Protein AF-A0A7S2UFH7-F1 (afdb_monomer_lite)

Structure (mmCIF, N/CA/C/O backbone):
data_AF-A0A7S2UFH7-F1
#
_entry.id   AF-A0A7S2UFH7-F1
#
loop_
_atom_site.group_PDB
_atom_site.id
_atom_site.type_symbol
_atom_site.label_atom_id
_atom_site.label_alt_id
_atom_site.label_comp_id
_atom_site.label_asym_id
_atom_site.label_entity_id
_atom_site.label_seq_id
_atom_site.pdbx_PDB_ins_code
_atom_site.Cartn_x
_atom_site.Cartn_y
_atom_site.Cartn_z
_atom_site.occupancy
_atom_site.B_iso_or_equiv
_atom_site.auth_seq_id
_atom_site.auth_comp_id
_atom_site.auth_asym_id
_atom_site.auth_atom_id
_atom_site.pdbx_PDB_model_num
ATOM 1 N N . MET A 1 1 ? -22.894 24.933 41.481 1.00 33.75 1 MET A N 1
ATOM 2 C CA . MET A 1 1 ? -23.029 23.708 40.658 1.00 33.75 1 MET A CA 1
ATOM 3 C C . MET A 1 1 ? -23.692 24.071 39.333 1.00 33.75 1 MET A C 1
ATOM 5 O O . MET A 1 1 ? -24.910 24.055 39.245 1.00 33.75 1 MET A O 1
ATOM 9 N N . MET A 1 2 ? -22.915 24.459 38.319 1.00 27.06 2 MET A N 1
ATOM 10 C CA . MET A 1 2 ? -23.438 24.650 36.960 1.00 27.06 2 MET A CA 1
ATOM 11 C C . MET A 1 2 ? -23.307 23.325 36.205 1.00 27.06 2 MET A C 1
ATOM 13 O O . MET A 1 2 ? -22.197 22.845 35.983 1.00 27.06 2 MET A O 1
ATOM 17 N N . LYS A 1 3 ? -24.443 22.711 35.858 1.00 33.06 3 LYS A N 1
ATOM 18 C CA . LYS A 1 3 ? -24.501 21.543 34.972 1.00 33.06 3 LYS A CA 1
ATOM 19 C C . LYS A 1 3 ? -24.040 21.987 33.579 1.00 33.06 3 LYS A C 1
ATOM 21 O O . LYS A 1 3 ? -24.732 22.772 32.938 1.00 33.06 3 LYS A O 1
ATOM 26 N N . ARG A 1 4 ? -22.875 21.517 33.124 1.00 30.03 4 ARG A N 1
ATOM 27 C CA . ARG A 1 4 ? -22.482 21.634 31.712 1.00 30.03 4 ARG A CA 1
ATOM 28 C C . ARG A 1 4 ? -23.393 20.720 30.876 1.00 30.03 4 ARG A C 1
ATOM 30 O O . ARG A 1 4 ? -23.647 19.597 31.318 1.00 30.03 4 ARG A O 1
ATOM 37 N N . PRO A 1 5 ? -23.893 21.162 29.712 1.00 31.98 5 PRO A N 1
ATOM 38 C CA . PRO A 1 5 ? -24.671 20.301 28.831 1.00 31.98 5 PRO A CA 1
ATOM 39 C C . PRO A 1 5 ? -23.762 19.195 28.278 1.00 31.98 5 PRO A C 1
ATOM 41 O O . PRO A 1 5 ? -22.759 19.469 27.623 1.00 31.98 5 PRO A O 1
ATOM 44 N N . MET A 1 6 ? -24.090 17.936 28.582 1.00 37.22 6 MET A N 1
ATOM 45 C CA . MET A 1 6 ? -23.481 16.778 27.930 1.00 37.22 6 MET A CA 1
ATOM 46 C C . MET A 1 6 ? -24.094 16.641 26.538 1.00 37.22 6 MET A C 1
ATOM 48 O O . MET A 1 6 ? -25.225 16.180 26.401 1.00 37.22 6 MET A O 1
ATOM 52 N N . HIS A 1 7 ? -23.357 17.046 25.507 1.00 39.94 7 HIS A N 1
ATOM 53 C CA . HIS A 1 7 ? -23.676 16.657 24.139 1.00 39.94 7 HIS A CA 1
ATOM 54 C C . HIS A 1 7 ? -23.193 15.221 23.925 1.00 39.94 7 HIS A C 1
ATOM 56 O O . HIS A 1 7 ? -21.996 14.973 23.803 1.00 39.94 7 HIS A O 1
ATOM 62 N N . LEU A 1 8 ? -24.135 14.275 23.940 1.00 34.69 8 LEU A N 1
ATOM 63 C CA . LEU A 1 8 ? -23.898 12.893 23.539 1.00 34.69 8 LEU A CA 1
ATOM 64 C C . LEU A 1 8 ? -24.017 12.822 22.016 1.00 34.69 8 LEU A C 1
ATOM 66 O O . LEU A 1 8 ? -25.119 12.910 21.475 1.00 34.69 8 LEU A O 1
ATOM 70 N N . LEU A 1 9 ? -22.884 12.684 21.334 1.00 41.81 9 LEU A N 1
ATOM 71 C CA . LEU A 1 9 ? -22.863 12.436 19.898 1.00 41.81 9 LEU A CA 1
ATOM 72 C C . LEU A 1 9 ? -22.933 10.918 19.675 1.00 41.81 9 LEU A C 1
ATOM 74 O O . LEU A 1 9 ? -21.993 10.192 20.004 1.00 41.81 9 LEU A O 1
ATOM 78 N N . LEU A 1 10 ? -24.072 10.435 19.172 1.00 31.56 10 LEU A N 1
ATOM 79 C CA . LEU A 1 10 ? -24.268 9.037 18.791 1.00 31.56 10 LEU A CA 1
ATOM 80 C C . LEU A 1 10 ? -23.934 8.891 17.306 1.00 31.56 10 LEU A C 1
ATOM 82 O O . LEU A 1 10 ? -24.671 9.387 16.455 1.00 31.56 10 LEU A O 1
ATOM 86 N N . LEU A 1 11 ? -22.834 8.212 16.989 1.00 40.34 11 LEU A N 1
ATOM 87 C CA . LEU A 1 11 ? -22.461 7.953 15.603 1.00 40.34 11 LEU A CA 1
ATOM 88 C C . LEU A 1 11 ? -22.996 6.599 15.139 1.00 40.34 11 LEU A C 1
ATOM 90 O O . LEU A 1 11 ? -22.493 5.540 15.510 1.00 40.34 11 LEU A O 1
ATOM 94 N N . ALA A 1 12 ? -23.995 6.657 14.261 1.00 31.66 12 ALA A N 1
ATOM 95 C CA . ALA A 1 12 ? -24.256 5.611 13.288 1.00 31.66 12 ALA A CA 1
ATOM 96 C C . ALA A 1 12 ? -23.583 6.037 11.980 1.00 31.66 12 ALA A C 1
ATOM 98 O O . ALA A 1 12 ? -24.038 6.971 11.319 1.00 31.66 12 ALA A O 1
ATOM 99 N N . ALA A 1 13 ? -22.497 5.368 11.592 1.00 30.50 13 ALA A N 1
ATOM 100 C CA . ALA A 1 13 ? -22.027 5.463 10.219 1.00 30.50 13 ALA A CA 1
ATOM 101 C C . ALA A 1 13 ? -23.145 4.909 9.318 1.00 30.50 13 ALA A C 1
ATOM 103 O O . ALA A 1 13 ? -23.380 3.701 9.283 1.00 30.50 13 ALA A O 1
ATOM 104 N N . CYS A 1 14 ? -23.888 5.792 8.645 1.00 24.84 14 CYS A N 1
ATOM 105 C CA . CYS A 1 14 ? -24.888 5.407 7.657 1.00 24.84 14 CYS A CA 1
ATOM 106 C C . CYS A 1 14 ? -24.180 4.718 6.488 1.00 24.84 14 CYS A C 1
ATOM 108 O O . CYS A 1 14 ? -23.664 5.365 5.583 1.00 24.84 14 CYS A O 1
ATOM 110 N N . ILE A 1 15 ? -24.141 3.389 6.518 1.00 34.75 15 ILE A N 1
ATOM 111 C CA . ILE A 1 15 ? -23.720 2.566 5.388 1.00 34.75 15 ILE A CA 1
ATOM 112 C C . ILE A 1 15 ? -24.986 2.237 4.592 1.00 34.75 15 ILE A C 1
ATOM 114 O O . ILE A 1 15 ? -25.586 1.180 4.778 1.00 34.75 15 ILE A O 1
ATOM 118 N N . SER A 1 16 ? -25.427 3.152 3.726 1.00 24.81 16 SER A N 1
ATOM 119 C CA . SER A 1 16 ? -26.416 2.830 2.695 1.00 24.81 16 SER A CA 1
ATOM 120 C C . SER A 1 16 ? -25.693 2.260 1.470 1.00 24.81 16 SER A C 1
ATOM 122 O O . SER A 1 16 ? -24.946 2.948 0.781 1.00 24.81 16 SER A O 1
ATOM 124 N N . ALA A 1 17 ? -25.901 0.972 1.200 1.00 27.34 17 ALA A N 1
ATOM 125 C CA . ALA A 1 17 ? -25.751 0.419 -0.140 1.00 27.34 17 ALA A CA 1
ATOM 126 C C . ALA A 1 17 ? -27.168 0.335 -0.719 1.00 27.34 17 ALA A C 1
ATOM 128 O O . ALA A 1 17 ? -27.996 -0.434 -0.235 1.00 27.34 17 ALA A O 1
ATOM 129 N N . SER A 1 18 ? -27.466 1.209 -1.674 1.00 28.12 18 SER A N 1
ATOM 130 C CA . SER A 1 18 ? -28.754 1.325 -2.349 1.00 28.12 18 SER A CA 1
ATOM 131 C C . SER A 1 18 ? -29.044 0.100 -3.223 1.00 28.12 18 SER A C 1
ATOM 133 O O . SER A 1 18 ? -28.233 -0.286 -4.063 1.00 28.12 18 SER A O 1
ATOM 135 N N . SER A 1 19 ? -30.234 -0.474 -3.046 1.00 25.45 19 SER A N 1
ATOM 136 C CA . SER A 1 19 ? -30.934 -1.299 -4.032 1.00 25.45 19 SER A CA 1
ATOM 137 C C . SER A 1 19 ? -31.927 -0.431 -4.830 1.00 25.45 19 SER A C 1
ATOM 139 O O . SER A 1 19 ? -32.371 0.622 -4.382 1.00 25.45 19 SER A O 1
ATOM 141 N N . SER A 1 20 ? -32.183 -0.848 -6.066 1.00 29.91 20 SER A N 1
ATOM 142 C CA . SER A 1 20 ? -32.614 -0.072 -7.236 1.00 29.91 20 SER A CA 1
ATOM 143 C C . SER A 1 20 ? -34.042 0.510 -7.251 1.00 29.91 20 SER A C 1
ATOM 145 O O . SER A 1 20 ? -34.982 -0.137 -6.801 1.00 29.91 20 SER A O 1
ATOM 147 N N . SER A 1 21 ? -34.212 1.643 -7.956 1.00 24.48 21 SER A N 1
ATOM 148 C CA . SER A 1 21 ? -35.186 1.923 -9.049 1.00 24.48 21 SER A CA 1
ATOM 149 C C . SER A 1 21 ? -35.788 3.346 -9.023 1.00 24.48 21 SER A C 1
ATOM 151 O O . SER A 1 21 ? -35.679 4.076 -8.047 1.00 24.48 21 SER A O 1
ATOM 153 N N . MET A 1 22 ? -36.283 3.761 -10.192 1.00 28.55 22 MET A N 1
ATOM 154 C CA . MET A 1 22 ? -36.442 5.124 -10.719 1.00 28.55 22 MET A CA 1
ATOM 155 C C . MET A 1 22 ? -37.405 6.068 -9.978 1.00 28.55 22 MET A C 1
ATOM 157 O O . MET A 1 22 ? -38.432 5.624 -9.486 1.00 28.55 22 MET A O 1
ATOM 161 N N . ILE A 1 23 ? -37.127 7.381 -10.046 1.00 27.31 23 ILE A N 1
ATOM 162 C CA . ILE A 1 23 ? -37.986 8.472 -10.577 1.00 27.31 23 ILE A CA 1
ATOM 163 C C . ILE A 1 23 ? -37.172 9.781 -10.522 1.00 27.31 23 ILE A C 1
ATOM 165 O O . ILE A 1 23 ? -36.471 10.052 -9.549 1.00 27.31 23 ILE A O 1
ATOM 169 N N . GLY A 1 24 ? -37.208 10.560 -11.606 1.00 26.64 24 GLY A N 1
ATOM 170 C CA . GLY A 1 24 ? -36.423 11.783 -11.772 1.00 26.64 24 GLY A CA 1
ATOM 171 C C . GLY A 1 24 ? -37.012 13.019 -11.086 1.00 26.64 24 GLY A C 1
ATOM 172 O O . GLY A 1 24 ? -38.224 13.172 -11.000 1.00 26.64 24 GLY A O 1
ATOM 173 N N . SER A 1 25 ? -36.131 13.927 -10.663 1.00 23.61 25 SER A N 1
ATOM 174 C CA . SER A 1 25 ? -36.314 15.385 -10.700 1.00 23.61 25 SER A CA 1
ATOM 175 C C . SER A 1 25 ? -35.006 16.068 -10.280 1.00 23.61 25 SER A C 1
ATOM 177 O O . SER A 1 25 ? -34.275 15.574 -9.426 1.00 23.61 25 SER A O 1
ATOM 179 N N . ALA A 1 26 ? -34.700 17.178 -10.942 1.00 26.89 26 ALA A N 1
ATOM 180 C CA . ALA A 1 26 ? -33.442 17.910 -10.930 1.00 26.89 26 ALA A CA 1
ATOM 181 C C . ALA A 1 26 ? -33.169 18.702 -9.636 1.00 26.89 26 ALA A C 1
ATOM 183 O O . ALA A 1 26 ? -34.085 19.321 -9.105 1.00 26.89 26 ALA A O 1
ATOM 184 N N . ALA A 1 27 ? -31.893 18.784 -9.221 1.00 22.78 27 ALA A N 1
ATOM 185 C CA . ALA A 1 27 ? -31.281 19.984 -8.625 1.00 22.78 27 ALA A CA 1
ATOM 186 C C . ALA A 1 27 ? -29.751 19.829 -8.426 1.00 22.78 27 ALA A C 1
ATOM 188 O O . ALA A 1 27 ? -29.287 18.987 -7.667 1.00 22.78 27 ALA A O 1
ATOM 189 N N . ALA A 1 28 ? -29.006 20.679 -9.142 1.00 25.67 28 ALA A N 1
ATOM 190 C CA . ALA A 1 28 ? -27.675 21.247 -8.878 1.00 25.67 28 ALA A CA 1
ATOM 191 C C . ALA A 1 28 ? -26.605 20.416 -8.127 1.00 25.67 28 ALA A C 1
ATOM 193 O O . ALA A 1 28 ? -26.479 20.471 -6.907 1.00 25.67 28 ALA A O 1
ATOM 194 N N . SER A 1 29 ? -25.705 19.795 -8.897 1.00 21.78 29 SER A N 1
ATOM 195 C CA . SER A 1 29 ? -24.383 19.371 -8.424 1.00 21.78 29 SER A CA 1
ATOM 196 C C . SER A 1 29 ? -23.382 20.518 -8.597 1.00 21.78 29 SER A C 1
ATOM 198 O O . SER A 1 29 ? -23.037 20.879 -9.723 1.00 21.78 29 SER A O 1
ATOM 200 N N . VAL A 1 30 ? -22.876 21.072 -7.493 1.00 23.66 30 VAL A N 1
ATOM 201 C CA . VAL A 1 30 ? -21.660 21.899 -7.498 1.00 23.66 30 VAL A CA 1
ATOM 202 C C . VAL A 1 30 ? -20.473 20.951 -7.650 1.00 23.66 30 VAL A C 1
ATOM 204 O O . VAL A 1 30 ? -20.018 20.325 -6.696 1.00 23.66 30 VAL A O 1
ATOM 207 N N . ALA A 1 31 ? -20.008 20.789 -8.887 1.00 20.95 31 ALA A N 1
ATOM 208 C CA . ALA A 1 31 ? -18.783 20.067 -9.187 1.00 20.95 31 ALA A CA 1
ATOM 209 C C . ALA A 1 31 ? -17.578 20.925 -8.776 1.00 20.95 31 ALA A C 1
ATOM 211 O O . ALA A 1 31 ? -17.270 21.932 -9.411 1.00 20.95 31 ALA A O 1
ATOM 212 N N . VAL A 1 32 ? -16.860 20.506 -7.733 1.00 22.28 32 VAL A N 1
ATOM 213 C CA . VAL A 1 32 ? -15.489 20.969 -7.495 1.00 22.28 32 VAL A CA 1
ATOM 214 C C . VAL A 1 32 ? -14.598 20.274 -8.524 1.00 22.28 32 VAL A C 1
ATOM 216 O O . VAL A 1 32 ? -14.077 19.181 -8.318 1.00 22.28 32 VAL A O 1
ATOM 219 N N . THR A 1 33 ? -14.476 20.901 -9.692 1.00 21.00 33 THR A N 1
ATOM 220 C CA . THR A 1 33 ? -13.501 20.544 -10.723 1.00 21.00 33 THR A CA 1
ATOM 221 C C . THR A 1 33 ? -12.091 20.733 -10.172 1.00 21.00 33 THR A C 1
ATOM 223 O O . THR A 1 33 ? -11.598 21.856 -10.067 1.00 21.00 33 THR A O 1
ATOM 226 N N . PHE A 1 34 ? -11.408 19.629 -9.867 1.00 22.14 34 PHE A N 1
ATOM 227 C CA . PHE A 1 34 ? -9.955 19.634 -9.747 1.00 22.14 34 PHE A CA 1
ATOM 228 C C . PHE A 1 34 ? -9.382 19.912 -11.140 1.00 22.14 34 PHE A C 1
ATOM 230 O O . PHE A 1 34 ? -9.411 19.066 -12.037 1.00 22.14 34 PHE A O 1
ATOM 237 N N . ARG A 1 35 ? -8.916 21.145 -11.339 1.00 21.88 35 ARG A N 1
ATOM 238 C CA . ARG A 1 35 ? -8.272 21.615 -12.565 1.00 21.88 35 ARG A CA 1
ATOM 239 C C . ARG A 1 35 ? -6.928 20.882 -12.705 1.00 21.88 35 ARG A C 1
ATOM 241 O O . ARG A 1 35 ? -5.900 21.362 -12.244 1.00 21.88 35 ARG A O 1
ATOM 248 N N . ARG A 1 36 ? -6.927 19.688 -13.310 1.00 23.94 36 ARG A N 1
ATOM 249 C CA . ARG A 1 36 ? -5.700 19.099 -13.870 1.00 23.94 36 ARG A CA 1
ATOM 250 C C . ARG A 1 36 ? -5.203 20.056 -14.954 1.00 23.94 36 ARG A C 1
ATOM 252 O O . ARG A 1 36 ? -5.983 20.444 -15.826 1.00 23.94 36 ARG A O 1
ATOM 259 N N . SER A 1 37 ? -3.947 20.490 -14.859 1.00 26.03 37 SER A N 1
ATOM 260 C CA . SER A 1 37 ? -3.353 21.371 -15.863 1.00 26.03 37 SER A CA 1
ATOM 261 C C . SER A 1 37 ? -3.396 20.697 -17.240 1.00 26.03 37 SER A C 1
ATOM 263 O O . SER A 1 37 ? -3.270 19.477 -17.374 1.00 26.03 37 SER A O 1
ATOM 265 N N . ARG A 1 38 ? -3.640 21.508 -18.270 1.00 25.52 38 ARG A N 1
ATOM 266 C CA . ARG A 1 38 ? -3.909 21.077 -19.648 1.00 25.52 38 ARG A CA 1
ATOM 267 C C . ARG A 1 38 ? -2.682 20.534 -20.406 1.00 25.52 38 ARG A C 1
ATOM 269 O O . ARG A 1 38 ? -2.838 20.149 -21.558 1.00 25.52 38 ARG A O 1
ATOM 276 N N . SER A 1 39 ? -1.508 20.396 -19.788 1.00 28.58 39 SER A N 1
ATOM 277 C CA . SER A 1 39 ? -0.275 19.967 -20.483 1.00 28.58 39 SER A CA 1
ATOM 278 C C . SER A 1 39 ? -0.156 18.459 -20.762 1.00 28.58 39 SER A C 1
ATOM 280 O O . SER A 1 39 ? 0.847 18.016 -21.305 1.00 28.58 39 SER A O 1
ATOM 282 N N . THR A 1 40 ? -1.155 17.638 -20.422 1.00 31.27 40 THR A N 1
ATOM 283 C CA . THR A 1 40 ? -1.113 16.174 -20.657 1.00 31.27 40 THR A CA 1
ATOM 284 C C . THR A 1 40 ? -1.924 15.710 -21.870 1.00 31.27 40 THR A C 1
ATOM 286 O O . THR A 1 40 ? -1.879 14.534 -22.226 1.00 31.27 40 THR A O 1
ATOM 289 N N . ALA A 1 41 ? -2.641 16.616 -22.542 1.00 28.14 41 ALA A N 1
ATOM 290 C CA . ALA A 1 41 ? -3.523 16.255 -23.653 1.00 28.14 41 ALA A CA 1
ATOM 291 C C . ALA A 1 41 ? -2.775 15.929 -24.962 1.00 28.14 41 ALA A C 1
ATOM 293 O O . ALA A 1 41 ? -3.306 15.195 -25.790 1.00 28.14 41 ALA A O 1
ATOM 294 N N . PHE A 1 42 ? -1.542 16.417 -25.143 1.00 29.30 42 PHE A N 1
ATOM 295 C CA . PHE A 1 42 ? -0.789 16.200 -26.385 1.00 29.30 42 PHE A CA 1
ATOM 296 C C . PHE A 1 42 ? -0.040 14.854 -26.404 1.00 29.30 42 PHE A C 1
ATOM 298 O O . PHE A 1 42 ? -0.068 14.142 -27.409 1.00 29.30 42 PHE A O 1
ATOM 305 N N . LEU A 1 43 ? 0.521 14.435 -25.261 1.00 31.95 43 LEU A N 1
ATOM 306 C CA . LEU A 1 43 ? 1.291 13.186 -25.126 1.00 31.95 43 LEU A CA 1
ATOM 307 C C . LEU A 1 43 ? 0.447 11.913 -25.305 1.00 31.95 43 LEU A C 1
ATOM 309 O O . LEU A 1 43 ? 0.962 10.882 -25.726 1.00 31.95 43 LEU A O 1
ATOM 313 N N . HIS A 1 44 ? -0.863 11.983 -25.062 1.00 27.91 44 HIS A N 1
ATOM 314 C CA . HIS A 1 44 ? -1.758 10.841 -25.272 1.00 27.91 44 HIS A CA 1
ATOM 315 C C . HIS A 1 44 ? -2.116 10.592 -26.747 1.00 27.91 44 HIS A C 1
ATOM 317 O O . HIS A 1 44 ? -2.635 9.522 -27.064 1.00 27.91 44 HIS A O 1
ATOM 323 N N . SER A 1 45 ? -1.858 11.549 -27.649 1.00 27.97 45 SER A N 1
ATOM 324 C CA . SER A 1 45 ? -2.223 11.426 -29.071 1.00 27.97 45 SER A CA 1
ATOM 325 C C . SER A 1 45 ? -1.177 10.694 -29.923 1.00 27.97 45 SER A C 1
ATOM 327 O O . SER A 1 45 ? -1.520 10.173 -30.981 1.00 27.97 45 SER A O 1
ATOM 329 N N . VAL A 1 46 ? 0.066 10.586 -29.436 1.00 29.39 46 VAL A N 1
ATOM 330 C CA . VAL A 1 46 ? 1.185 9.936 -30.147 1.00 29.39 46 VAL A CA 1
ATOM 331 C C . VAL A 1 46 ? 1.366 8.466 -29.732 1.00 29.39 46 VAL A C 1
ATOM 333 O O . VAL A 1 46 ? 1.914 7.663 -30.481 1.00 29.39 46 VAL A O 1
ATOM 336 N N . LEU A 1 47 ? 0.803 8.051 -28.594 1.00 32.88 47 LEU A N 1
ATOM 337 C CA . LEU A 1 47 ? 0.859 6.667 -28.118 1.00 32.88 47 LEU A CA 1
ATOM 338 C C . LEU A 1 47 ? -0.266 5.814 -28.731 1.00 32.88 47 LEU A C 1
ATOM 340 O O . LEU A 1 47 ? -1.247 5.464 -28.071 1.00 32.88 47 LEU A O 1
ATOM 344 N N . ARG A 1 48 ? -0.133 5.441 -30.011 1.00 29.50 48 ARG A N 1
ATOM 345 C CA . ARG A 1 48 ? -0.899 4.324 -30.592 1.00 29.50 48 ARG A CA 1
ATOM 346 C C . ARG A 1 48 ? -0.007 3.314 -31.313 1.00 29.50 48 ARG A C 1
ATOM 348 O O . ARG A 1 48 ? 0.539 3.589 -32.372 1.00 29.50 48 ARG A O 1
ATOM 355 N N . LYS A 1 49 ? -0.062 2.095 -30.761 1.00 30.62 49 LYS A N 1
ATOM 356 C CA . LYS A 1 49 ? 0.230 0.776 -31.347 1.00 30.62 49 LYS A CA 1
ATOM 357 C C . LYS A 1 49 ? 1.696 0.483 -31.686 1.00 30.62 49 LYS A C 1
ATOM 359 O O . LYS A 1 49 ? 2.057 0.367 -32.851 1.00 30.62 49 LYS A O 1
ATOM 364 N N . ARG A 1 50 ? 2.474 0.105 -30.666 1.00 32.75 50 ARG A N 1
ATOM 365 C CA . ARG A 1 50 ? 3.356 -1.059 -30.848 1.00 32.75 50 ARG A CA 1
ATOM 366 C C . ARG A 1 50 ? 2.456 -2.296 -30.919 1.00 32.75 50 ARG A C 1
ATOM 368 O O . ARG A 1 50 ? 1.800 -2.645 -29.941 1.00 32.75 50 ARG A O 1
ATOM 375 N N . GLN A 1 51 ? 2.335 -2.896 -32.102 1.00 29.20 51 GLN A N 1
ATOM 376 C CA . GLN A 1 51 ? 1.764 -4.235 -32.238 1.00 29.20 51 GLN A CA 1
ATOM 377 C C . GLN A 1 51 ? 2.702 -5.203 -31.516 1.00 29.20 51 GLN A C 1
ATOM 379 O O . GLN A 1 51 ? 3.820 -5.434 -31.965 1.00 29.20 51 GLN A O 1
ATOM 384 N N . ILE A 1 52 ? 2.257 -5.729 -30.378 1.00 38.59 52 ILE A N 1
ATOM 385 C CA . ILE A 1 52 ? 2.921 -6.851 -29.716 1.00 38.59 52 ILE A CA 1
ATOM 386 C C . ILE A 1 52 ? 2.706 -8.070 -30.627 1.00 38.59 52 ILE A C 1
ATOM 388 O O . ILE A 1 52 ? 1.560 -8.309 -31.027 1.00 38.59 52 ILE A O 1
ATOM 392 N N . PRO A 1 53 ? 3.755 -8.816 -31.015 1.00 27.73 53 PRO A N 1
ATOM 393 C CA . PRO A 1 53 ? 3.578 -10.020 -31.812 1.00 27.73 53 PRO A CA 1
ATOM 394 C C . PRO A 1 53 ? 2.709 -11.010 -31.030 1.00 27.73 53 PRO A C 1
ATOM 396 O O . PRO A 1 53 ? 3.011 -11.357 -29.890 1.00 27.73 53 PRO A O 1
ATOM 399 N N . ALA A 1 54 ? 1.605 -11.444 -31.640 1.00 29.80 54 ALA A N 1
ATOM 400 C CA . ALA A 1 54 ? 0.789 -12.519 -31.101 1.00 29.80 54 ALA A CA 1
ATOM 401 C C . ALA A 1 54 ? 1.628 -13.805 -31.114 1.00 29.80 54 ALA A C 1
ATOM 403 O O . ALA A 1 54 ? 1.830 -14.413 -32.164 1.00 29.80 54 ALA A O 1
ATOM 404 N N . SER A 1 55 ? 2.153 -14.192 -29.953 1.00 36.75 55 SER A N 1
ATOM 405 C CA . SER A 1 55 ? 2.724 -15.522 -29.764 1.00 36.75 55 SER A CA 1
ATOM 406 C C . SER A 1 55 ? 1.601 -16.563 -29.880 1.00 36.75 55 SER A C 1
ATOM 408 O O . SER A 1 55 ? 0.503 -16.329 -29.358 1.00 36.75 55 SER A O 1
ATOM 410 N N . PRO A 1 56 ? 1.819 -17.691 -30.578 1.00 30.81 56 PRO A N 1
ATOM 411 C CA . PRO A 1 56 ? 0.812 -18.728 -30.721 1.00 30.81 56 PRO A CA 1
ATOM 412 C C . PRO A 1 56 ? 0.576 -19.404 -29.367 1.00 30.81 56 PRO A C 1
ATOM 414 O O . PRO A 1 56 ? 1.330 -20.269 -28.930 1.00 30.81 56 PRO A O 1
ATOM 417 N N . PHE A 1 57 ? -0.509 -19.007 -28.709 1.00 38.56 57 PHE A N 1
ATOM 418 C CA . PHE A 1 57 ? -1.075 -19.724 -27.578 1.00 38.56 57 PHE A CA 1
ATOM 419 C C . PHE A 1 57 ? -1.519 -21.114 -28.056 1.00 38.56 57 PHE A C 1
ATOM 421 O O . PHE A 1 57 ? -2.490 -21.240 -28.805 1.00 38.56 57 PHE A O 1
ATOM 428 N N . GLN A 1 58 ? -0.813 -22.168 -27.643 1.00 29.27 58 GLN A N 1
ATOM 429 C CA . GLN A 1 58 ? -1.369 -23.516 -27.706 1.00 29.27 58 GLN A CA 1
ATOM 430 C C . GLN A 1 58 ? -2.439 -23.630 -26.621 1.00 29.27 58 GLN A C 1
ATOM 432 O O . GLN A 1 58 ? -2.151 -23.591 -25.427 1.00 29.27 58 GLN A O 1
ATOM 437 N N . LEU A 1 59 ? -3.690 -23.734 -27.072 1.00 30.95 59 LEU A N 1
ATOM 438 C CA . LEU A 1 59 ? -4.860 -24.032 -26.256 1.00 30.95 59 LEU A CA 1
ATOM 439 C C . LEU A 1 59 ? -4.594 -25.256 -25.362 1.00 30.95 59 LEU A C 1
ATOM 441 O O . LEU A 1 59 ? -4.591 -26.387 -25.842 1.00 30.95 59 LEU A O 1
ATOM 445 N N . LEU A 1 60 ? -4.474 -25.046 -24.053 1.00 31.98 60 LEU A N 1
ATOM 446 C CA . LEU A 1 60 ? -4.731 -26.088 -23.059 1.00 31.98 60 LEU A CA 1
ATOM 447 C C . LEU A 1 60 ? -6.229 -26.080 -22.739 1.00 31.98 60 LEU A C 1
ATOM 449 O O . LEU A 1 60 ? -6.687 -25.602 -21.704 1.00 31.98 60 LEU A O 1
ATOM 453 N N . GLN A 1 61 ? -7.007 -26.591 -23.693 1.00 31.22 61 GLN A N 1
ATOM 454 C CA . GLN A 1 61 ? -8.318 -27.156 -23.408 1.00 31.22 61 GLN A CA 1
ATOM 455 C C . GLN A 1 61 ? -8.106 -28.569 -22.866 1.00 31.22 61 GLN A C 1
ATOM 457 O O . GLN A 1 61 ? -7.856 -29.492 -23.631 1.00 31.22 61 GLN A O 1
ATOM 462 N N . SER A 1 62 ? -8.255 -28.736 -21.559 1.00 29.33 62 SER A N 1
ATOM 463 C CA . SER A 1 62 ? -8.955 -29.895 -21.003 1.00 29.33 62 SER A CA 1
ATOM 464 C C . SER A 1 62 ? -9.209 -29.651 -19.524 1.00 29.33 62 SER A C 1
ATOM 466 O O . SER A 1 62 ? -8.282 -29.545 -18.721 1.00 29.33 62 SER A O 1
ATOM 468 N N . ALA A 1 63 ? -10.491 -29.569 -19.185 1.00 37.91 63 ALA A N 1
ATOM 469 C CA . ALA A 1 63 ? -10.960 -29.952 -17.872 1.00 37.91 63 ALA A CA 1
ATOM 470 C C . ALA A 1 63 ? -10.462 -31.376 -17.590 1.00 37.91 63 ALA A C 1
ATOM 472 O O . ALA A 1 63 ? -10.725 -32.264 -18.390 1.00 37.91 63 ALA A O 1
ATOM 473 N N . ASP A 1 64 ? -9.678 -31.546 -16.529 1.00 25.20 64 ASP A N 1
ATOM 474 C CA . ASP A 1 64 ? -9.879 -32.604 -15.541 1.00 25.20 64 ASP A CA 1
ATOM 475 C C . ASP A 1 64 ? -8.894 -32.434 -14.381 1.00 25.20 64 ASP A C 1
ATOM 477 O O . ASP A 1 64 ? -7.676 -32.320 -14.528 1.00 25.20 64 ASP A O 1
ATOM 481 N N . ALA A 1 65 ? -9.469 -32.379 -13.186 1.00 40.72 65 ALA A N 1
ATOM 482 C CA . ALA A 1 65 ? -8.756 -32.372 -11.930 1.00 40.72 65 ALA A CA 1
ATOM 483 C C . ALA A 1 65 ? -8.274 -33.793 -11.612 1.00 40.72 65 ALA A C 1
ATOM 485 O O . ALA A 1 65 ? -9.048 -34.565 -11.066 1.00 40.72 65 ALA A O 1
ATOM 486 N N . SER A 1 66 ? -7.012 -34.117 -11.913 1.00 30.14 66 SER A N 1
ATOM 487 C CA . SER A 1 66 ? -6.186 -35.078 -11.153 1.00 30.14 66 SER A CA 1
ATOM 488 C C . SER A 1 66 ? -4.868 -35.390 -11.874 1.00 30.14 66 SER A C 1
ATOM 490 O O . SER A 1 66 ? -4.806 -36.339 -12.644 1.00 30.14 66 SER A O 1
ATOM 492 N N . SER A 1 67 ? -3.802 -34.637 -11.591 1.00 28.38 67 SER A N 1
ATOM 493 C CA . SER A 1 67 ? -2.422 -35.155 -11.506 1.00 28.38 67 SER A CA 1
ATOM 494 C C . SER A 1 67 ? -1.442 -34.001 -11.307 1.00 28.38 67 SER A C 1
ATOM 496 O O . SER A 1 67 ? -1.303 -33.113 -12.143 1.00 28.38 67 SER A O 1
ATOM 498 N N . SER A 1 68 ? -0.753 -34.047 -10.176 1.00 36.25 68 SER A N 1
ATOM 499 C CA . SER A 1 68 ? 0.471 -33.321 -9.858 1.00 36.25 68 SER A CA 1
ATOM 500 C C . SER A 1 68 ? 1.530 -33.372 -10.973 1.00 36.25 68 SER A C 1
ATOM 502 O O . SER A 1 68 ? 1.719 -34.423 -11.573 1.00 36.25 68 SER A O 1
ATOM 504 N N . SER A 1 69 ? 2.293 -32.274 -11.095 1.00 33.91 69 SER A N 1
ATOM 505 C CA . SER A 1 69 ? 3.596 -32.122 -11.780 1.00 33.91 69 SER A CA 1
ATOM 506 C C . SER A 1 69 ? 3.644 -31.632 -13.239 1.00 33.91 69 SER A C 1
ATOM 508 O O . SER A 1 69 ? 4.477 -32.090 -14.018 1.00 33.91 69 SER A O 1
ATOM 510 N N . GLN A 1 70 ? 2.871 -30.606 -13.595 1.00 37.59 70 GLN A N 1
ATOM 511 C CA . GLN A 1 70 ? 3.397 -29.610 -14.538 1.00 37.59 70 GLN A CA 1
ATOM 512 C C . GLN A 1 70 ? 4.141 -28.569 -13.704 1.00 37.59 70 GLN A C 1
ATOM 514 O O . GLN A 1 70 ? 3.530 -27.881 -12.888 1.00 37.59 70 GLN A O 1
ATOM 519 N N . ALA A 1 71 ? 5.470 -28.532 -13.817 1.00 37.34 71 ALA A N 1
ATOM 520 C CA . ALA A 1 71 ? 6.275 -27.492 -13.191 1.00 37.34 71 ALA A CA 1
ATOM 521 C C . ALA A 1 71 ? 5.698 -26.143 -13.631 1.00 37.34 71 ALA A C 1
ATOM 523 O O . ALA A 1 71 ? 5.681 -25.855 -14.825 1.00 37.34 71 ALA A O 1
ATOM 524 N N . ALA A 1 72 ? 5.145 -25.379 -12.685 1.00 55.25 72 ALA A N 1
ATOM 525 C CA . ALA A 1 72 ? 4.617 -24.053 -12.958 1.00 55.25 72 ALA A CA 1
ATOM 526 C C . ALA A 1 72 ? 5.746 -23.243 -13.597 1.00 55.25 72 ALA A C 1
ATOM 528 O O . ALA A 1 72 ? 6.748 -22.961 -12.941 1.00 55.25 72 ALA A O 1
ATOM 529 N N . GLU A 1 73 ? 5.621 -22.979 -14.894 1.00 68.94 73 GLU A N 1
ATOM 530 C CA . GLU A 1 73 ? 6.626 -22.268 -15.669 1.00 68.94 73 GLU A CA 1
ATOM 531 C C . GLU A 1 73 ? 6.953 -20.950 -14.957 1.00 68.94 73 GLU A C 1
ATOM 533 O O . GLU A 1 73 ? 6.049 -20.191 -14.588 1.00 68.94 73 GLU A O 1
ATOM 538 N N . ASP A 1 74 ? 8.238 -20.706 -14.682 1.00 86.94 74 ASP A N 1
ATOM 539 C CA . ASP A 1 74 ? 8.649 -19.504 -13.965 1.00 86.94 74 ASP A CA 1
ATOM 540 C C . ASP A 1 74 ? 8.430 -18.287 -14.863 1.00 86.94 74 ASP A C 1
ATOM 542 O O . ASP A 1 74 ? 9.234 -17.978 -15.750 1.00 86.94 74 ASP A O 1
ATOM 546 N N . TRP A 1 75 ? 7.327 -17.582 -14.608 1.00 90.31 75 TRP A N 1
ATOM 547 C CA . TRP A 1 75 ? 6.897 -16.427 -15.387 1.00 90.31 75 TRP A CA 1
ATOM 548 C C . TRP A 1 75 ? 7.972 -15.339 -15.481 1.00 90.31 75 TRP A C 1
ATOM 550 O O . TRP A 1 75 ? 7.967 -14.587 -16.451 1.00 90.31 75 TRP A O 1
ATOM 560 N N . ARG A 1 76 ? 8.921 -15.282 -14.532 1.00 88.25 76 ARG A N 1
ATOM 561 C CA . ARG A 1 76 ? 10.052 -14.335 -14.511 1.00 88.25 76 ARG A CA 1
ATOM 562 C C . ARG A 1 76 ? 10.969 -14.472 -15.721 1.00 88.25 76 ARG A C 1
ATOM 564 O O . ARG A 1 76 ? 11.584 -13.497 -16.144 1.00 88.25 76 ARG A O 1
ATOM 571 N N . THR A 1 77 ? 11.072 -15.683 -16.260 1.00 87.31 77 THR A N 1
ATOM 572 C CA . THR A 1 77 ? 12.003 -16.011 -17.346 1.00 87.31 77 THR A CA 1
ATOM 573 C C . THR A 1 77 ? 11.391 -15.843 -18.732 1.00 87.31 77 THR A C 1
ATOM 575 O O . THR A 1 77 ? 12.115 -15.953 -19.724 1.00 87.31 77 THR A O 1
ATOM 578 N N . ARG A 1 78 ? 10.090 -15.524 -18.823 1.00 84.12 78 ARG A N 1
ATOM 579 C CA . ARG A 1 78 ? 9.397 -15.407 -20.109 1.00 84.12 78 ARG A CA 1
ATOM 580 C C . ARG A 1 78 ? 10.081 -14.377 -21.018 1.00 84.12 78 ARG A C 1
ATOM 582 O O . ARG A 1 78 ? 10.299 -13.245 -20.577 1.00 84.12 78 ARG A O 1
ATOM 589 N N . PRO A 1 79 ? 10.375 -14.728 -22.285 1.00 84.50 79 PRO A N 1
ATOM 590 C CA . PRO A 1 79 ? 10.987 -13.808 -23.245 1.00 84.50 79 PRO A CA 1
ATOM 591 C C . PRO A 1 79 ? 10.193 -12.512 -23.424 1.00 84.50 79 PRO A C 1
ATOM 593 O O . PRO A 1 79 ? 10.788 -11.449 -23.544 1.00 84.50 79 PRO A O 1
ATOM 596 N N . ASP A 1 80 ? 8.861 -12.583 -23.337 1.00 82.38 80 ASP A N 1
ATOM 597 C CA . ASP A 1 80 ? 7.961 -11.428 -23.466 1.00 82.38 80 ASP A CA 1
ATOM 598 C C . ASP A 1 80 ? 8.190 -10.351 -22.389 1.00 82.38 80 ASP A C 1
ATOM 600 O O . ASP A 1 80 ? 7.797 -9.201 -22.574 1.00 82.38 80 ASP A O 1
ATOM 604 N N . LEU A 1 81 ? 8.810 -10.711 -21.257 1.00 85.12 81 LEU A N 1
ATOM 605 C CA . LEU A 1 81 ? 9.172 -9.783 -20.181 1.00 85.12 81 LEU A CA 1
ATOM 606 C C . LEU A 1 81 ? 10.581 -9.201 -20.327 1.00 85.12 81 LEU A C 1
ATOM 608 O O . LEU A 1 81 ? 10.968 -8.392 -19.489 1.00 85.12 81 LEU A O 1
ATOM 612 N N . GLN A 1 82 ? 11.359 -9.625 -21.325 1.00 82.94 82 GLN A N 1
ATOM 613 C CA . GLN A 1 82 ? 12.736 -9.185 -21.525 1.00 82.94 82 GLN A CA 1
ATOM 614 C C . GLN A 1 82 ? 12.798 -8.209 -22.699 1.00 82.94 82 GLN A C 1
ATOM 616 O O . GLN A 1 82 ? 12.762 -8.607 -23.860 1.00 82.94 82 GLN A O 1
ATOM 621 N N . GLU A 1 83 ? 12.933 -6.924 -22.392 1.00 80.94 83 GLU A N 1
ATOM 622 C CA . GLU A 1 83 ? 13.119 -5.871 -23.388 1.00 80.94 83 GLU A CA 1
ATOM 623 C C . GLU A 1 83 ? 14.432 -5.132 -23.114 1.00 80.94 83 GLU A C 1
ATOM 625 O O . GLU A 1 83 ? 14.779 -4.854 -21.967 1.00 80.94 83 GLU A O 1
ATOM 630 N N . THR A 1 84 ? 15.188 -4.809 -24.161 1.00 82.00 84 THR A N 1
ATOM 631 C CA . THR A 1 84 ? 16.344 -3.913 -24.044 1.00 82.00 84 THR A CA 1
ATOM 632 C C . THR A 1 84 ? 15.919 -2.533 -24.507 1.00 82.00 84 THR A C 1
ATOM 634 O O . THR A 1 84 ? 15.531 -2.352 -25.659 1.00 82.00 84 THR A O 1
ATOM 637 N N . LEU A 1 85 ? 15.998 -1.562 -23.603 1.00 80.50 85 LEU A N 1
ATOM 638 C CA . LEU A 1 85 ? 15.683 -0.171 -23.879 1.00 80.50 85 LEU A CA 1
ATOM 639 C C . LEU A 1 85 ? 16.965 0.618 -24.096 1.00 80.50 85 LEU A C 1
ATOM 641 O O . LEU A 1 85 ? 17.898 0.546 -23.296 1.00 80.50 85 LEU A O 1
ATOM 645 N N . GLU A 1 86 ? 16.989 1.408 -25.159 1.00 83.81 86 GLU A N 1
ATOM 646 C CA . GLU A 1 86 ? 18.082 2.327 -25.447 1.00 83.81 86 GLU A CA 1
ATOM 647 C C . GLU A 1 86 ? 17.726 3.707 -24.904 1.00 83.81 86 GLU A C 1
ATOM 649 O O . GLU A 1 86 ? 16.890 4.419 -25.461 1.00 83.81 86 GLU A O 1
ATOM 654 N N . LEU A 1 87 ? 18.326 4.066 -23.770 1.00 84.31 87 LEU A N 1
ATOM 655 C CA . LEU A 1 87 ? 18.050 5.326 -23.097 1.00 84.31 87 LEU A CA 1
ATOM 656 C C . LEU A 1 87 ? 19.136 6.349 -23.442 1.00 84.31 87 LEU A C 1
ATOM 658 O O . LEU A 1 87 ? 20.312 6.116 -23.137 1.00 84.31 87 LEU A O 1
ATOM 662 N N . PRO A 1 88 ? 18.784 7.495 -24.046 1.00 86.94 88 PRO A N 1
ATOM 663 C CA . PRO A 1 88 ? 19.735 8.582 -24.207 1.00 86.94 88 PRO A CA 1
ATOM 664 C C . PRO A 1 88 ? 20.169 9.116 -22.837 1.00 86.94 88 PRO A C 1
ATOM 666 O O . PRO A 1 88 ? 19.412 9.056 -21.862 1.00 86.94 88 PRO A O 1
ATOM 669 N N . SER A 1 89 ? 21.390 9.646 -22.746 1.00 88.56 89 SER A N 1
ATOM 670 C CA . SER A 1 89 ? 21.906 10.173 -21.484 1.00 88.56 89 SER A CA 1
ATOM 671 C C . SER A 1 89 ? 22.638 11.504 -21.628 1.00 88.56 89 SER A C 1
ATOM 673 O O . SER A 1 89 ? 23.170 11.840 -22.687 1.00 88.56 89 SER A O 1
ATOM 675 N N . LEU A 1 90 ? 22.679 12.261 -20.531 1.00 88.44 90 LEU A N 1
ATOM 676 C CA . LEU A 1 90 ? 23.585 13.395 -20.359 1.00 88.44 90 LEU A CA 1
ATOM 677 C C . LEU A 1 90 ? 24.606 13.070 -19.280 1.00 88.44 90 LEU A C 1
ATOM 679 O O . LEU A 1 90 ? 24.258 12.586 -18.205 1.00 88.44 90 LEU A O 1
ATOM 683 N N . LYS A 1 91 ? 25.866 13.386 -19.552 1.00 88.56 91 LYS A N 1
ATOM 684 C CA . LYS A 1 91 ? 26.930 13.402 -18.561 1.00 88.56 91 LYS A CA 1
ATOM 685 C C . LYS A 1 91 ? 26.808 14.695 -17.753 1.00 88.56 91 LYS A C 1
ATOM 687 O O . LYS A 1 91 ? 26.962 15.786 -18.293 1.00 88.56 91 LYS A O 1
ATOM 692 N N . VAL A 1 92 ? 26.526 14.562 -16.463 1.00 89.56 92 VAL A N 1
ATOM 693 C CA . VAL A 1 92 ? 26.264 15.675 -15.545 1.00 89.56 92 VAL A CA 1
ATOM 694 C C . VAL A 1 92 ? 27.288 15.647 -14.407 1.00 89.56 92 VAL A C 1
ATOM 696 O O . VAL A 1 92 ? 27.499 14.573 -13.827 1.00 89.56 92 VAL A O 1
ATOM 699 N N . PRO A 1 93 ? 27.906 16.785 -14.047 1.00 88.75 93 PRO A N 1
ATOM 700 C CA . PRO A 1 93 ? 28.689 16.906 -12.822 1.00 88.75 93 PRO A CA 1
ATOM 701 C C . PRO A 1 93 ? 27.865 16.511 -11.589 1.00 88.75 93 PRO A C 1
ATOM 703 O O . PRO A 1 93 ? 26.715 16.927 -11.419 1.00 88.75 93 PRO A O 1
ATOM 706 N N . GLN A 1 94 ? 28.429 15.694 -10.699 1.00 85.62 94 GLN A N 1
ATOM 707 C CA . GLN A 1 94 ? 27.716 15.211 -9.511 1.00 85.62 94 GLN A CA 1
ATOM 708 C C . GLN A 1 94 ? 27.277 16.354 -8.577 1.00 85.62 94 GLN A C 1
ATOM 710 O O . GLN A 1 94 ? 26.244 16.236 -7.916 1.00 85.62 94 GLN A O 1
ATOM 715 N N . SER A 1 95 ? 28.027 17.457 -8.565 1.00 86.69 95 SER A N 1
ATOM 716 C CA . SER A 1 95 ? 27.731 18.719 -7.875 1.00 86.69 95 SER A CA 1
ATOM 717 C C . SER A 1 95 ? 26.386 19.328 -8.307 1.00 86.69 95 SER A C 1
ATOM 719 O O . SER A 1 95 ? 25.615 19.793 -7.465 1.00 86.69 95 SER A O 1
ATOM 721 N N . SER A 1 96 ? 26.060 19.241 -9.598 1.00 87.06 96 SER A N 1
ATOM 722 C CA . SER A 1 96 ? 24.891 19.884 -10.219 1.00 87.06 96 SER A CA 1
ATOM 723 C C . SER A 1 96 ? 23.684 18.955 -10.402 1.00 87.06 96 SER A C 1
ATOM 725 O O . SER A 1 96 ? 22.560 19.412 -10.616 1.00 87.06 96 SER A O 1
ATOM 727 N N . LEU A 1 97 ? 23.868 17.641 -10.254 1.00 86.25 97 LEU A N 1
ATOM 728 C CA . LEU A 1 97 ? 22.838 16.624 -10.506 1.00 86.25 97 LEU A CA 1
ATOM 729 C C . LEU A 1 97 ? 21.530 16.851 -9.726 1.00 86.25 97 LEU A C 1
ATOM 731 O O . LEU A 1 97 ? 20.429 16.684 -10.255 1.00 86.25 97 LEU A O 1
ATOM 735 N N . HIS A 1 98 ? 21.635 17.244 -8.457 1.00 85.94 98 HIS A N 1
ATOM 736 C CA . HIS A 1 98 ? 20.469 17.473 -7.603 1.00 85.94 98 HIS A CA 1
ATOM 737 C C . HIS A 1 98 ? 19.637 18.695 -8.042 1.00 85.94 98 HIS A C 1
ATOM 739 O O . HIS A 1 98 ? 18.422 18.703 -7.836 1.00 85.94 98 HIS A O 1
ATOM 745 N N . LEU A 1 99 ? 20.254 19.702 -8.676 1.00 85.44 99 LEU A N 1
ATOM 746 C CA . LEU A 1 99 ? 19.543 20.868 -9.211 1.00 85.44 99 LEU A CA 1
ATOM 747 C C . LEU A 1 99 ? 18.621 20.460 -10.365 1.00 85.44 99 LEU A C 1
ATOM 749 O O . LEU A 1 99 ? 17.453 20.848 -10.378 1.00 85.44 99 LEU A O 1
ATOM 753 N N . LEU A 1 100 ? 19.112 19.601 -11.264 1.00 84.38 100 LEU A N 1
ATOM 754 C CA . LEU A 1 100 ? 18.328 19.072 -12.384 1.00 84.38 100 LEU A CA 1
ATOM 755 C C . LEU A 1 100 ? 17.174 18.181 -11.909 1.00 84.38 100 LEU A C 1
ATOM 757 O O . LEU A 1 100 ? 16.051 18.313 -12.386 1.00 84.38 100 LEU A O 1
ATOM 761 N N . LEU A 1 101 ? 17.416 17.304 -10.928 1.00 83.88 101 LEU A N 1
ATOM 762 C CA . LEU A 1 101 ? 16.388 16.384 -10.421 1.00 83.88 101 LEU A CA 1
ATOM 763 C C . LEU A 1 101 ? 15.280 17.079 -9.610 1.00 83.88 101 LEU A C 1
ATOM 765 O O . LEU A 1 101 ? 14.160 16.565 -9.536 1.00 83.88 101 LEU A O 1
ATOM 769 N N . ARG A 1 102 ? 15.566 18.229 -8.982 1.00 85.06 102 ARG A N 1
ATOM 770 C CA . ARG A 1 102 ? 14.553 19.023 -8.264 1.00 85.06 102 ARG A CA 1
ATOM 771 C C . ARG A 1 102 ? 13.637 19.807 -9.192 1.00 85.06 102 ARG A C 1
ATOM 773 O O . ARG A 1 102 ? 12.502 20.097 -8.808 1.00 85.06 102 ARG A O 1
ATOM 780 N N . ASP A 1 103 ? 14.111 20.150 -10.379 1.00 84.44 103 ASP A N 1
ATOM 781 C CA . ASP A 1 103 ? 13.346 20.928 -11.335 1.00 84.44 103 ASP A CA 1
ATOM 782 C C . ASP A 1 103 ? 12.233 20.070 -11.959 1.00 84.44 103 ASP A C 1
ATOM 784 O O . ASP A 1 103 ? 12.461 19.126 -12.718 1.00 84.44 103 ASP A O 1
ATOM 788 N N . ALA A 1 104 ? 10.984 20.394 -11.614 1.00 80.81 104 ALA A N 1
ATOM 789 C CA . ALA A 1 104 ? 9.815 19.629 -12.034 1.00 80.81 104 ALA A CA 1
ATOM 790 C C . ALA A 1 104 ? 9.644 19.573 -13.562 1.00 80.81 104 ALA A C 1
ATOM 792 O O . ALA A 1 104 ? 8.996 18.648 -14.054 1.00 80.81 104 ALA A O 1
ATOM 793 N N . ARG A 1 105 ? 10.242 20.516 -14.301 1.00 81.62 105 ARG A N 1
ATOM 794 C CA . ARG A 1 105 ? 10.172 20.596 -15.765 1.00 81.62 105 ARG A CA 1
ATOM 795 C C . ARG A 1 105 ? 11.002 19.523 -16.459 1.00 81.62 105 ARG A C 1
ATOM 797 O O . ARG A 1 105 ? 10.679 19.167 -17.584 1.00 81.62 105 ARG A O 1
ATOM 804 N N . PHE A 1 106 ? 12.012 18.956 -15.792 1.00 79.50 106 PHE A N 1
ATOM 805 C CA . PHE A 1 106 ? 12.774 17.827 -16.337 1.00 79.50 106 PHE A CA 1
ATOM 806 C C . PHE A 1 106 ? 12.002 16.509 -16.276 1.00 79.50 106 PHE A C 1
ATOM 808 O O . PHE A 1 106 ? 12.256 15.624 -17.087 1.00 79.50 106 PHE A O 1
ATOM 815 N N . ARG A 1 107 ? 11.041 16.365 -15.351 1.00 79.38 107 ARG A N 1
ATOM 816 C CA . ARG A 1 107 ? 10.344 15.090 -15.094 1.00 79.38 107 ARG A CA 1
ATOM 817 C C . ARG A 1 107 ? 9.790 14.409 -16.355 1.00 79.38 107 ARG A C 1
ATOM 819 O O . ARG A 1 107 ? 10.038 13.213 -16.484 1.00 79.38 107 ARG A O 1
ATOM 826 N N . PRO A 1 108 ? 9.113 15.097 -17.299 1.00 80.00 108 PRO A N 1
ATOM 827 C CA . PRO A 1 108 ? 8.581 14.462 -18.512 1.00 80.00 108 PRO A CA 1
ATOM 828 C C . PRO A 1 108 ? 9.654 13.876 -19.442 1.00 80.00 108 PRO A C 1
ATOM 830 O O . PRO A 1 108 ? 9.354 13.008 -20.258 1.00 80.00 108 PRO A O 1
ATOM 833 N N . PHE A 1 109 ? 10.897 14.346 -19.318 1.00 80.19 109 PHE A N 1
ATOM 834 C CA . PHE A 1 109 ? 12.028 13.929 -20.143 1.00 80.19 109 PHE A CA 1
ATOM 835 C C . PHE A 1 109 ? 12.874 12.838 -19.484 1.00 80.19 109 PHE A C 1
ATOM 837 O O . PHE A 1 109 ? 13.692 12.230 -20.162 1.00 80.19 109 PHE A O 1
ATOM 844 N N . LEU A 1 110 ? 12.708 12.573 -18.184 1.00 83.12 110 LEU A N 1
ATOM 845 C CA . LEU A 1 110 ? 13.480 11.549 -17.475 1.00 83.12 110 LEU A CA 1
ATOM 846 C C . LEU A 1 110 ? 13.015 10.135 -17.835 1.00 83.12 110 LEU A C 1
ATOM 848 O O . LEU A 1 110 ? 11.830 9.899 -18.071 1.00 83.12 110 LEU A O 1
ATOM 852 N N . ALA A 1 111 ? 13.939 9.174 -17.791 1.00 79.00 111 ALA A N 1
ATOM 853 C CA . ALA A 1 111 ? 13.655 7.764 -18.065 1.00 79.00 111 ALA A CA 1
ATOM 854 C C . ALA A 1 111 ? 12.554 7.163 -17.166 1.00 79.00 111 ALA A C 1
ATOM 856 O O . ALA A 1 111 ? 11.824 6.274 -17.592 1.00 79.00 111 ALA A O 1
ATOM 857 N N . SER A 1 112 ? 12.367 7.675 -15.945 1.00 75.06 112 SER A N 1
ATOM 858 C CA . SER A 1 112 ? 11.265 7.279 -15.052 1.00 75.06 112 SER A CA 1
ATOM 859 C C . SER A 1 112 ? 9.864 7.554 -15.609 1.00 75.06 112 SER A C 1
ATOM 861 O O . SER A 1 112 ? 8.891 7.054 -15.052 1.00 75.06 112 SER A O 1
ATOM 863 N N . SER A 1 113 ? 9.749 8.383 -16.648 1.00 70.50 113 SER A N 1
ATOM 864 C CA . SER A 1 113 ? 8.479 8.726 -17.298 1.00 70.50 113 SER A CA 1
ATOM 865 C C . SER A 1 113 ? 8.149 7.821 -18.485 1.00 70.50 113 SER A C 1
ATOM 867 O O . SER A 1 113 ? 7.103 8.000 -19.102 1.00 70.50 113 SER A O 1
ATOM 869 N N . VAL A 1 114 ? 9.025 6.867 -18.819 1.00 74.25 114 VAL A N 1
ATOM 870 C CA . VAL A 1 114 ? 8.766 5.882 -19.872 1.00 74.25 114 VAL A CA 1
ATOM 871 C C . VAL A 1 114 ? 7.612 4.982 -19.444 1.00 74.25 114 VAL A C 1
ATOM 873 O O . VAL A 1 114 ? 7.609 4.436 -18.338 1.00 74.25 114 VAL A O 1
ATOM 876 N N . ALA A 1 115 ? 6.621 4.848 -20.327 1.00 61.00 115 ALA A N 1
ATOM 877 C CA . ALA A 1 115 ? 5.504 3.935 -20.126 1.00 61.00 115 ALA A CA 1
ATOM 878 C C . ALA A 1 115 ? 6.023 2.506 -19.890 1.00 61.00 115 ALA A C 1
ATOM 880 O O . ALA A 1 115 ? 7.031 2.100 -20.459 1.00 61.00 115 ALA A O 1
ATOM 881 N N . ASP A 1 116 ? 5.345 1.754 -19.025 1.00 66.25 116 ASP A N 1
ATOM 882 C CA . ASP A 1 116 ? 5.688 0.368 -18.675 1.00 66.25 116 ASP A CA 1
ATOM 883 C C . ASP A 1 116 ? 7.003 0.156 -17.908 1.00 66.25 116 ASP A C 1
ATOM 885 O O . ASP A 1 116 ? 7.375 -0.986 -17.657 1.00 66.25 116 ASP A O 1
ATOM 889 N N . ILE A 1 117 ? 7.676 1.211 -17.443 1.00 69.19 117 ILE A N 1
ATOM 890 C CA . ILE A 1 117 ? 8.816 1.101 -16.521 1.00 69.19 117 ILE A CA 1
ATOM 891 C C . ILE A 1 117 ? 8.372 1.473 -15.106 1.00 69.19 117 ILE A C 1
ATOM 893 O O . ILE A 1 117 ? 7.582 2.392 -14.889 1.00 69.19 117 ILE A O 1
ATOM 897 N N . HIS A 1 118 ? 8.882 0.763 -14.099 1.00 66.38 118 HIS A N 1
ATOM 898 C CA . HIS A 1 118 ? 8.626 1.112 -12.713 1.00 66.38 118 HIS A CA 1
ATOM 899 C C . HIS A 1 118 ? 9.196 2.511 -12.403 1.00 66.38 118 HIS A C 1
ATOM 901 O O . HIS A 1 118 ? 10.381 2.762 -12.629 1.00 66.38 118 HIS A O 1
ATOM 907 N N . PRO A 1 119 ? 8.414 3.414 -11.783 1.00 58.81 119 PRO A N 1
ATOM 908 C CA . PRO A 1 119 ? 8.798 4.817 -11.582 1.00 58.81 119 PRO A CA 1
ATOM 9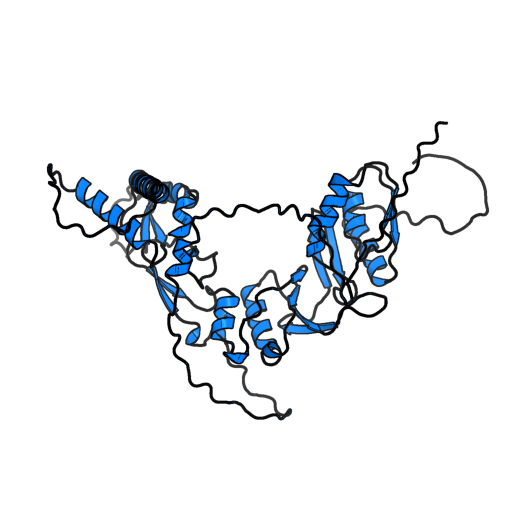09 C C . PRO A 1 119 ? 10.011 5.015 -10.660 1.00 58.81 119 PRO A C 1
ATOM 911 O O . PRO A 1 119 ? 10.568 6.106 -10.590 1.00 58.81 119 PRO A O 1
ATOM 914 N N . ARG A 1 120 ? 10.435 3.966 -9.939 1.00 59.41 120 ARG A N 1
ATOM 915 C CA . ARG A 1 120 ? 11.689 3.951 -9.162 1.00 59.41 120 ARG A CA 1
ATOM 916 C C . ARG A 1 120 ? 12.916 3.515 -9.972 1.00 59.41 120 ARG A C 1
ATOM 918 O O . ARG A 1 120 ? 13.941 3.222 -9.355 1.00 59.41 120 ARG A O 1
ATOM 925 N N . LEU A 1 121 ? 12.838 3.438 -11.305 1.00 67.50 121 LEU A N 1
ATOM 926 C CA . LEU A 1 121 ? 14.038 3.294 -12.126 1.00 67.50 121 LEU A CA 1
ATOM 927 C C . LEU A 1 121 ? 15.027 4.389 -11.717 1.00 67.50 121 LEU A C 1
ATOM 929 O O . LEU A 1 121 ? 14.668 5.563 -11.592 1.00 67.50 121 LEU A O 1
ATOM 933 N N . LYS A 1 122 ? 16.277 3.998 -11.465 1.00 66.12 122 LYS A N 1
ATOM 934 C CA . LYS A 1 122 ? 17.325 4.973 -11.192 1.00 66.12 122 LYS A CA 1
ATOM 935 C C . LYS A 1 122 ? 17.526 5.795 -12.463 1.00 66.12 122 LYS A C 1
ATOM 937 O O . LYS A 1 122 ? 18.115 5.316 -13.421 1.00 66.12 122 LYS A O 1
ATOM 942 N N . ASN A 1 123 ? 17.076 7.047 -12.439 1.00 74.88 123 ASN A N 1
ATOM 943 C CA . ASN A 1 123 ? 17.332 8.025 -13.504 1.00 74.88 123 ASN A CA 1
ATOM 944 C C . ASN A 1 123 ? 18.819 8.384 -13.629 1.00 74.88 123 ASN A C 1
ATOM 946 O O . ASN A 1 123 ? 19.188 9.160 -14.500 1.00 74.88 123 ASN A O 1
ATOM 950 N N . VAL A 1 124 ? 19.658 7.870 -12.730 1.00 75.25 124 VAL A N 1
ATOM 951 C CA . VAL A 1 124 ? 21.078 8.171 -12.649 1.00 75.25 124 VAL A CA 1
ATOM 952 C C . VAL A 1 124 ? 21.850 6.864 -12.734 1.00 75.25 124 VAL A C 1
ATOM 954 O O . VAL A 1 124 ? 21.636 5.970 -11.912 1.00 75.25 124 VAL A O 1
ATOM 957 N N . ALA A 1 125 ? 22.753 6.777 -13.703 1.00 77.88 125 ALA A N 1
ATOM 958 C CA . ALA A 1 125 ? 23.711 5.692 -13.838 1.00 77.88 125 ALA A CA 1
ATOM 959 C C . ALA A 1 125 ? 25.136 6.198 -13.588 1.00 77.88 125 ALA A C 1
ATOM 961 O O . ALA A 1 125 ? 25.447 7.380 -13.770 1.00 77.88 125 ALA A O 1
ATOM 962 N N . ASP A 1 126 ? 26.010 5.293 -13.162 1.00 78.12 126 ASP A N 1
ATOM 963 C CA . ASP A 1 126 ? 27.431 5.589 -13.054 1.00 78.12 126 ASP A CA 1
ATOM 964 C C . ASP A 1 126 ? 28.051 5.612 -14.452 1.00 78.12 126 ASP A C 1
ATOM 966 O O . ASP A 1 126 ? 27.787 4.743 -15.285 1.00 78.12 126 ASP A O 1
ATOM 970 N N . LEU A 1 127 ? 28.882 6.619 -14.720 1.00 69.38 127 LEU A N 1
ATOM 971 C CA . LEU A 1 127 ? 29.711 6.619 -15.914 1.00 69.38 127 LEU A CA 1
ATOM 972 C C . LEU A 1 127 ? 30.804 5.568 -15.694 1.00 69.38 127 LEU A C 1
ATOM 974 O O . LEU A 1 127 ? 31.662 5.763 -14.836 1.00 69.38 127 LEU A O 1
ATOM 978 N N . ALA A 1 128 ? 30.760 4.450 -16.423 1.00 57.53 128 ALA A N 1
ATOM 979 C CA . ALA A 1 128 ? 31.773 3.406 -16.301 1.00 57.53 128 ALA A CA 1
ATOM 980 C C . ALA A 1 128 ? 33.170 4.009 -16.536 1.00 57.53 128 ALA A C 1
ATOM 982 O O . ALA A 1 128 ? 33.489 4.452 -17.642 1.00 57.53 128 ALA A O 1
ATOM 983 N N . THR A 1 129 ? 34.006 4.045 -15.496 1.00 45.44 129 THR A N 1
ATOM 984 C CA . THR A 1 129 ? 35.428 4.362 -15.626 1.00 45.44 129 THR A CA 1
ATOM 985 C C . THR A 1 129 ? 36.073 3.223 -16.394 1.00 45.44 129 THR A C 1
ATOM 987 O O . THR A 1 129 ? 36.361 2.170 -15.831 1.00 45.44 129 THR A O 1
ATOM 990 N N . ARG A 1 130 ? 36.260 3.412 -17.702 1.00 39.47 130 ARG A N 1
ATOM 991 C CA . ARG A 1 130 ? 37.169 2.582 -18.496 1.00 39.47 130 ARG A CA 1
ATOM 992 C C . ARG A 1 130 ? 38.506 2.570 -17.751 1.00 39.47 130 ARG A C 1
ATOM 994 O O . ARG A 1 130 ? 38.976 3.651 -17.404 1.00 39.47 130 ARG A O 1
ATOM 1001 N N . GLU A 1 131 ? 39.052 1.390 -17.457 1.00 34.72 131 GLU A N 1
ATOM 1002 C CA . GLU A 1 131 ? 40.350 1.223 -16.790 1.00 34.72 131 GLU A CA 1
ATOM 1003 C C . GLU A 1 131 ? 41.377 2.170 -17.428 1.00 34.72 131 GLU A C 1
ATOM 1005 O O . GLU A 1 131 ? 41.802 1.978 -18.567 1.00 34.72 131 GLU A O 1
ATOM 1010 N N . ALA A 1 132 ? 41.699 3.260 -16.731 1.00 34.12 132 ALA A N 1
ATOM 1011 C CA . ALA A 1 132 ? 42.720 4.192 -17.172 1.00 34.12 132 ALA A CA 1
ATOM 1012 C C . ALA A 1 132 ? 44.085 3.582 -16.820 1.00 34.12 132 ALA A C 1
ATOM 1014 O O . ALA A 1 132 ? 44.235 3.054 -15.713 1.00 34.12 132 ALA A O 1
ATOM 1015 N N . PRO A 1 133 ? 45.084 3.626 -17.721 1.00 35.78 133 PRO A N 1
ATOM 1016 C CA . PRO A 1 133 ? 46.416 3.137 -17.404 1.00 35.78 133 PRO A CA 1
ATOM 1017 C C . PRO A 1 133 ? 46.964 3.901 -16.195 1.00 35.78 133 PRO A C 1
ATOM 1019 O O . PRO A 1 133 ? 46.898 5.130 -16.131 1.00 35.78 133 PRO A O 1
ATOM 1022 N N . ALA A 1 134 ? 47.481 3.150 -15.225 1.00 40.44 134 ALA A N 1
ATOM 1023 C CA . ALA A 1 134 ? 48.101 3.673 -14.019 1.00 40.44 134 ALA A CA 1
ATOM 1024 C C . ALA A 1 134 ? 49.316 4.531 -14.395 1.00 40.44 134 ALA A C 1
ATOM 1026 O O . ALA A 1 134 ? 50.365 3.976 -14.703 1.00 40.44 134 ALA A O 1
ATOM 1027 N N . ASN A 1 135 ? 49.131 5.854 -14.465 1.00 43.19 135 ASN A N 1
ATOM 1028 C CA . ASN A 1 135 ? 50.119 6.917 -14.226 1.00 43.19 135 ASN A CA 1
ATOM 1029 C C . ASN A 1 135 ? 49.598 8.258 -14.768 1.00 43.19 135 ASN A C 1
ATOM 1031 O O . ASN A 1 135 ? 50.114 8.758 -15.763 1.00 43.19 135 ASN A O 1
ATOM 1035 N N . GLN A 1 136 ? 48.597 8.855 -14.115 1.00 40.88 136 GLN A N 1
ATOM 1036 C CA . GLN A 1 136 ? 48.362 10.304 -14.178 1.00 40.88 136 GLN A CA 1
ATOM 1037 C C . GLN A 1 136 ? 47.900 10.797 -12.802 1.00 40.88 136 GLN A C 1
ATOM 1039 O O . GLN A 1 136 ? 47.056 10.176 -12.157 1.00 40.88 136 GLN A O 1
ATOM 1044 N N . GLU A 1 137 ? 48.533 11.871 -12.335 1.00 36.53 137 GLU A N 1
ATOM 1045 C CA . GLU A 1 137 ? 48.335 12.485 -11.024 1.00 36.53 137 GLU A CA 1
ATOM 1046 C C . GLU A 1 137 ? 46.873 12.894 -10.795 1.00 36.53 137 GLU A C 1
ATOM 1048 O O . GLU A 1 137 ? 46.204 13.443 -11.670 1.00 36.53 137 GLU A O 1
ATOM 1053 N N . ILE A 1 138 ? 46.383 12.625 -9.583 1.00 42.56 138 ILE A N 1
ATOM 1054 C CA . ILE A 1 138 ? 45.018 12.902 -9.135 1.00 42.56 138 ILE A CA 1
ATOM 1055 C C . ILE A 1 138 ? 44.869 14.417 -8.912 1.00 42.56 138 ILE A C 1
ATOM 1057 O O . ILE A 1 138 ? 44.994 14.915 -7.795 1.00 42.56 138 ILE A O 1
ATOM 1061 N N . GLN A 1 139 ? 44.586 15.168 -9.976 1.00 40.00 139 GLN A N 1
ATOM 1062 C CA . GLN A 1 139 ? 43.798 16.395 -9.845 1.00 40.00 139 GLN A CA 1
ATOM 1063 C C . GLN A 1 139 ? 42.367 15.967 -9.522 1.00 40.00 139 GLN A C 1
ATOM 1065 O O . GLN A 1 139 ? 41.893 14.995 -10.104 1.00 40.00 139 GLN A O 1
ATOM 1070 N N . GLN A 1 140 ? 41.710 16.629 -8.562 1.00 43.06 140 GLN A N 1
ATOM 1071 C CA . GLN A 1 140 ? 40.340 16.335 -8.117 1.00 43.06 140 GLN A CA 1
ATOM 1072 C C . GLN A 1 140 ? 39.396 16.221 -9.325 1.00 43.06 140 GLN A C 1
ATOM 1074 O O . GLN A 1 140 ? 38.847 17.210 -9.799 1.00 43.06 140 GLN A O 1
ATOM 1079 N N . SER A 1 141 ? 39.241 15.009 -9.856 1.00 51.81 141 SER A N 1
ATOM 1080 C CA . SER A 1 141 ? 38.423 14.756 -11.029 1.00 51.81 141 SER A CA 1
ATOM 1081 C C . SER A 1 141 ? 36.979 14.895 -10.583 1.00 51.81 141 SER A C 1
ATOM 1083 O O . SER A 1 141 ? 36.496 14.066 -9.803 1.00 51.81 141 SER A O 1
ATOM 1085 N N . GLU A 1 142 ? 36.301 15.949 -11.026 1.00 62.84 142 GLU A N 1
ATOM 1086 C CA . GLU A 1 142 ? 34.885 16.130 -10.745 1.00 62.84 142 GLU A CA 1
ATOM 1087 C C . GLU A 1 142 ? 34.137 14.874 -11.209 1.00 62.84 142 GLU A C 1
ATOM 1089 O O . GLU A 1 142 ? 34.175 14.485 -12.383 1.00 62.84 142 GLU A O 1
ATOM 1094 N N . GLN A 1 143 ? 33.535 14.157 -10.257 1.00 82.31 143 GLN A N 1
ATOM 1095 C CA . GLN A 1 143 ? 32.836 12.916 -10.560 1.00 82.31 143 GLN A CA 1
ATOM 1096 C C . GLN A 1 143 ? 31.593 13.256 -11.380 1.00 82.31 143 GLN A C 1
ATOM 1098 O O . GLN A 1 143 ? 30.794 14.106 -10.994 1.00 82.31 143 GLN A O 1
ATOM 1103 N N . HIS A 1 144 ? 31.430 12.590 -12.519 1.00 84.75 144 HIS A N 1
ATOM 1104 C CA . HIS A 1 144 ? 30.263 12.758 -13.377 1.00 84.75 144 HIS A CA 1
ATOM 1105 C C . HIS A 1 144 ? 29.341 11.544 -13.269 1.00 84.75 144 HIS A C 1
ATOM 1107 O O . HIS A 1 144 ? 29.791 10.411 -13.083 1.00 84.75 144 HIS A O 1
ATOM 1113 N N . LYS A 1 145 ? 28.042 11.783 -13.433 1.00 88.69 145 LYS A N 1
ATOM 1114 C CA . LYS A 1 145 ? 27.002 10.756 -13.526 1.00 88.69 145 LYS A CA 1
ATOM 1115 C C . LYS A 1 145 ? 26.270 10.871 -14.857 1.00 88.69 145 LYS A C 1
ATOM 1117 O O . LYS A 1 145 ? 26.326 11.907 -15.513 1.00 88.69 145 LYS A O 1
ATOM 1122 N N . LEU A 1 146 ? 25.579 9.810 -15.248 1.00 86.62 146 LEU A N 1
ATOM 1123 C CA . LEU A 1 146 ? 24.708 9.805 -16.414 1.00 86.62 146 LEU A CA 1
ATOM 1124 C C . LEU A 1 146 ? 23.268 10.027 -15.972 1.00 86.62 146 LEU A C 1
ATOM 1126 O O . LEU A 1 146 ? 22.720 9.204 -15.245 1.00 86.62 146 LEU A O 1
ATOM 1130 N N . LEU A 1 147 ? 22.656 11.121 -16.412 1.00 86.94 147 LEU A N 1
ATOM 1131 C CA . LEU A 1 147 ? 21.222 11.348 -16.286 1.00 86.94 147 LEU A CA 1
ATOM 1132 C C . LEU A 1 147 ? 20.522 10.686 -17.477 1.00 86.94 147 LEU A C 1
ATOM 1134 O O . LEU A 1 147 ? 20.821 11.026 -18.618 1.00 86.94 147 LEU A O 1
ATOM 1138 N N . LEU A 1 148 ? 19.632 9.732 -17.209 1.00 86.38 148 LEU A N 1
ATOM 1139 C CA . LEU A 1 148 ? 18.932 8.932 -18.211 1.00 86.38 148 LEU A CA 1
ATOM 1140 C C . LEU A 1 148 ? 17.612 9.586 -18.612 1.00 86.38 148 LEU A C 1
ATOM 1142 O O . LEU A 1 148 ? 16.806 9.987 -17.765 1.00 86.38 148 LEU A O 1
ATOM 1146 N N . PHE A 1 149 ? 17.377 9.628 -19.915 1.00 83.88 149 PHE A N 1
ATOM 1147 C CA . PHE A 1 149 ? 16.244 10.303 -20.518 1.00 83.88 149 PHE A CA 1
ATOM 1148 C C . PHE A 1 149 ? 15.287 9.322 -21.201 1.00 83.88 149 PHE A C 1
ATOM 1150 O O . PHE A 1 149 ? 15.653 8.215 -21.589 1.00 83.88 149 PHE A O 1
ATOM 1157 N N . HIS A 1 150 ? 14.037 9.747 -21.339 1.00 82.94 150 HIS A N 1
ATOM 1158 C CA . HIS A 1 150 ? 13.010 9.057 -22.100 1.00 82.94 150 HIS A CA 1
ATOM 1159 C C . HIS A 1 150 ? 13.392 9.054 -23.593 1.00 82.94 150 HIS A C 1
ATOM 1161 O O . HIS A 1 150 ? 13.676 10.121 -24.139 1.00 82.94 150 HIS A O 1
ATOM 1167 N N . PRO A 1 151 ? 13.351 7.904 -24.291 1.00 78.31 151 PRO A N 1
ATOM 1168 C CA . PRO A 1 151 ? 13.848 7.787 -25.663 1.00 78.31 151 PRO A CA 1
ATOM 1169 C C . PRO A 1 151 ? 13.091 8.680 -26.655 1.00 78.31 151 PRO A C 1
ATOM 1171 O O . PRO A 1 151 ? 13.707 9.333 -27.488 1.00 78.31 151 PRO A O 1
ATOM 1174 N N . GLU A 1 152 ? 11.762 8.760 -26.540 1.00 75.56 152 GLU A N 1
ATOM 1175 C CA . GLU A 1 152 ? 10.939 9.527 -27.489 1.00 75.56 152 GLU A CA 1
ATOM 1176 C C . GLU A 1 152 ? 10.841 11.028 -27.158 1.00 75.56 152 GLU A C 1
ATOM 1178 O O . GLU A 1 152 ? 10.980 11.867 -28.045 1.00 75.56 152 GLU A O 1
ATOM 1183 N N . THR A 1 153 ? 10.622 11.404 -25.891 1.00 77.69 153 THR A N 1
ATOM 1184 C CA . THR A 1 153 ? 10.363 12.809 -25.524 1.00 77.69 153 THR A CA 1
ATOM 1185 C C . THR A 1 153 ? 11.627 13.653 -25.382 1.00 77.69 153 THR A C 1
ATOM 1187 O O . THR A 1 153 ? 11.545 14.879 -25.457 1.00 77.69 153 THR A O 1
ATOM 1190 N N . ALA A 1 154 ? 12.799 13.041 -25.186 1.00 75.88 154 ALA A N 1
ATOM 1191 C CA . ALA A 1 154 ? 14.029 13.781 -24.914 1.00 75.88 154 ALA A CA 1
ATOM 1192 C C . ALA A 1 154 ? 14.776 14.260 -26.163 1.00 75.88 154 ALA A C 1
ATOM 1194 O O . ALA A 1 154 ? 15.616 15.152 -26.046 1.00 75.88 154 ALA A O 1
ATOM 1195 N N . ALA A 1 155 ? 14.472 13.715 -27.346 1.00 75.56 155 ALA A N 1
ATOM 1196 C CA . ALA A 1 155 ? 15.190 14.048 -28.576 1.00 75.56 155 ALA A CA 1
ATOM 1197 C C . ALA A 1 155 ? 15.236 15.566 -28.876 1.00 75.56 155 ALA A C 1
ATOM 1199 O O . ALA A 1 155 ? 16.331 16.070 -29.128 1.00 75.56 155 ALA A O 1
ATOM 1200 N N . PRO A 1 156 ? 14.133 16.341 -28.769 1.00 75.44 156 PRO A N 1
ATOM 1201 C CA . PRO A 1 156 ? 14.176 17.787 -29.011 1.00 75.44 156 PRO A CA 1
ATOM 1202 C C . PRO A 1 156 ? 15.087 18.540 -28.031 1.00 75.44 156 PRO A C 1
ATOM 1204 O O . PRO A 1 156 ? 15.856 19.406 -28.443 1.00 75.44 156 PRO A O 1
ATOM 1207 N N . LEU A 1 157 ? 15.035 18.187 -26.739 1.00 78.06 157 LEU A N 1
ATOM 1208 C CA . LEU A 1 157 ? 15.835 18.829 -25.691 1.00 78.06 157 LEU A CA 1
ATOM 1209 C C . LEU A 1 157 ? 17.332 18.543 -25.878 1.00 78.06 157 LEU A C 1
ATOM 1211 O O . LEU A 1 157 ? 18.152 19.457 -25.814 1.00 78.06 157 LEU A O 1
ATOM 1215 N N . LEU A 1 158 ? 17.683 17.280 -26.135 1.00 79.31 158 LEU A N 1
ATOM 1216 C CA . LEU A 1 158 ? 19.069 16.843 -26.312 1.00 79.31 158 LEU A CA 1
ATOM 1217 C C . LEU A 1 158 ? 19.693 17.411 -27.590 1.00 79.31 158 LEU A C 1
ATOM 1219 O O . LEU A 1 158 ? 20.837 17.860 -27.560 1.00 79.31 158 LEU A O 1
ATOM 1223 N N . ASN A 1 159 ? 18.940 17.441 -28.694 1.00 76.62 159 ASN A N 1
ATOM 1224 C CA . ASN A 1 159 ? 19.412 17.999 -29.962 1.00 76.62 159 ASN A CA 1
ATOM 1225 C C . ASN A 1 159 ? 19.680 19.504 -29.855 1.00 76.62 159 ASN A C 1
ATOM 1227 O O . ASN A 1 159 ? 20.711 19.977 -30.330 1.00 76.62 159 ASN A O 1
ATOM 1231 N N . ALA A 1 160 ? 18.795 20.252 -29.193 1.00 72.56 160 ALA A N 1
ATOM 1232 C CA . ALA A 1 160 ? 18.996 21.682 -28.987 1.00 72.56 160 ALA A CA 1
ATOM 1233 C C . ALA A 1 160 ? 20.204 21.970 -28.077 1.00 72.56 160 ALA A C 1
ATOM 1235 O O . ALA A 1 160 ? 21.002 22.861 -28.366 1.00 72.56 160 ALA A O 1
ATOM 1236 N N . HIS A 1 161 ? 20.393 21.170 -27.020 1.00 78.00 161 HIS A N 1
ATOM 1237 C CA . HIS A 1 161 ? 21.575 21.262 -26.154 1.00 78.00 161 HIS A CA 1
ATOM 1238 C C . HIS A 1 161 ? 22.878 20.997 -26.922 1.00 78.00 161 HIS A C 1
ATOM 1240 O O . HIS A 1 161 ? 23.851 21.739 -26.796 1.00 78.00 161 HIS A O 1
ATOM 1246 N N . LEU A 1 162 ? 22.889 19.969 -27.777 1.00 73.31 162 LEU A N 1
ATOM 1247 C CA . LEU A 1 162 ? 24.015 19.664 -28.663 1.00 73.31 162 LEU A CA 1
ATOM 1248 C C . LEU A 1 162 ? 24.360 20.836 -29.592 1.00 73.31 162 LEU A C 1
ATOM 1250 O O . LEU A 1 162 ? 25.532 21.187 -29.717 1.00 73.31 162 LEU A O 1
ATOM 1254 N N . GLN A 1 163 ? 23.355 21.452 -30.218 1.00 73.25 163 GLN A N 1
ATOM 1255 C CA . GLN A 1 163 ? 23.549 22.610 -31.095 1.00 73.25 163 GLN A CA 1
ATOM 1256 C C . GLN A 1 163 ? 24.130 23.813 -30.341 1.00 73.25 163 GLN A C 1
ATOM 1258 O O . GLN A 1 163 ? 25.089 24.419 -30.818 1.00 73.25 163 GLN A O 1
ATOM 1263 N N . ALA A 1 164 ? 23.619 24.121 -29.144 1.00 70.81 164 ALA A N 1
ATOM 1264 C CA . ALA A 1 164 ? 24.135 25.210 -28.312 1.00 70.81 164 ALA A CA 1
ATOM 1265 C C . ALA A 1 164 ? 25.618 25.010 -27.947 1.00 70.81 164 ALA A C 1
ATOM 1267 O O . ALA A 1 164 ? 26.424 25.934 -28.060 1.00 70.81 164 ALA A O 1
ATOM 1268 N N . LEU A 1 165 ? 26.006 23.783 -27.585 1.00 71.00 165 LEU A N 1
ATOM 1269 C CA . LEU A 1 165 ? 27.402 23.445 -27.295 1.00 71.00 165 LEU A CA 1
ATOM 1270 C C . LEU A 1 165 ? 28.322 23.561 -28.519 1.00 71.00 165 LEU A C 1
ATOM 1272 O O . LEU A 1 165 ? 29.495 23.895 -28.359 1.00 71.00 165 LEU A O 1
ATOM 1276 N N . LEU A 1 166 ? 27.830 23.259 -29.724 1.00 69.31 166 LEU A N 1
ATOM 1277 C CA . LEU A 1 166 ? 28.604 23.408 -30.962 1.00 69.31 166 LEU A CA 1
ATO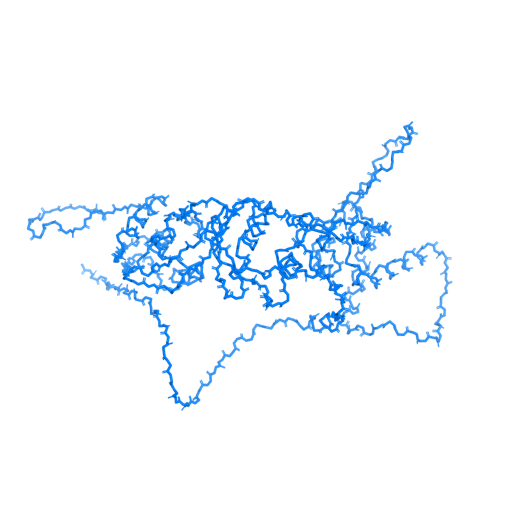M 1278 C C . LEU A 1 166 ? 28.830 24.884 -31.304 1.00 69.31 166 LEU A C 1
ATOM 1280 O O . LEU A 1 166 ? 29.960 25.255 -31.613 1.00 69.31 166 LEU A O 1
ATOM 1284 N N . LEU A 1 167 ? 27.795 25.718 -31.169 1.00 70.69 167 LEU A N 1
ATOM 1285 C CA . LEU A 1 167 ? 27.874 27.163 -31.411 1.00 70.69 167 LEU A CA 1
ATOM 1286 C C . LEU A 1 167 ? 28.867 27.862 -30.475 1.00 70.69 167 LEU A C 1
ATOM 1288 O O . LEU A 1 167 ? 29.567 28.770 -30.903 1.00 70.69 167 LEU A O 1
ATOM 1292 N N . LEU A 1 168 ? 28.975 27.414 -29.221 1.00 64.81 168 LEU A N 1
ATOM 1293 C CA . LEU A 1 168 ? 29.950 27.942 -28.259 1.00 64.81 168 LEU A CA 1
ATOM 1294 C C . LEU A 1 168 ? 31.396 27.504 -28.536 1.00 64.81 168 LEU A C 1
ATOM 1296 O O . LEU A 1 168 ? 32.325 28.137 -28.048 1.00 64.81 168 LEU A O 1
ATOM 1300 N N . LYS A 1 169 ? 31.597 26.406 -29.278 1.00 60.09 169 LYS A N 1
ATOM 1301 C CA . LYS A 1 169 ? 32.929 25.879 -29.628 1.00 60.09 169 LYS A CA 1
ATOM 1302 C C . LYS A 1 169 ? 33.468 26.442 -30.938 1.00 60.09 169 LYS A C 1
ATOM 1304 O O . LYS A 1 169 ? 34.677 26.428 -31.152 1.00 60.09 169 LYS A O 1
ATOM 1309 N N . SER A 1 170 ? 32.591 26.894 -31.826 1.00 49.66 170 SER A N 1
ATOM 1310 C CA . SER A 1 170 ? 32.972 27.645 -33.014 1.00 49.66 170 SER A CA 1
ATOM 1311 C C . SER A 1 170 ? 33.049 29.129 -32.662 1.00 49.66 170 SER A C 1
ATOM 1313 O O . SER A 1 170 ? 32.010 29.755 -32.483 1.00 49.66 170 SER A O 1
ATOM 1315 N N . ASP A 1 171 ? 34.248 29.715 -32.612 1.00 50.72 171 ASP A N 1
ATOM 1316 C CA . ASP A 1 171 ? 34.448 31.177 -32.618 1.00 50.72 171 ASP A CA 1
ATOM 1317 C C . ASP A 1 171 ? 34.000 31.782 -33.970 1.00 50.72 171 ASP A C 1
ATOM 1319 O O . ASP A 1 171 ? 34.791 32.335 -34.734 1.00 50.72 171 ASP A O 1
ATOM 1323 N N . ALA A 1 172 ? 32.723 31.642 -34.320 1.00 38.31 172 ALA A N 1
ATOM 1324 C CA . ALA A 1 172 ? 32.177 32.053 -35.601 1.00 38.31 172 ALA A CA 1
ATOM 1325 C C . ALA A 1 172 ? 30.962 32.957 -35.394 1.00 38.31 172 ALA A C 1
ATOM 1327 O O . ALA A 1 172 ? 29.859 32.526 -35.059 1.00 38.31 172 ALA A O 1
ATOM 1328 N N . LYS A 1 173 ? 31.212 34.247 -35.632 1.00 42.12 173 LYS A N 1
ATOM 1329 C CA . LYS A 1 173 ? 30.206 35.207 -36.078 1.00 42.12 173 LYS A CA 1
ATOM 1330 C C . LYS A 1 173 ? 29.497 34.660 -37.323 1.00 42.12 173 LYS A C 1
ATOM 1332 O O . LYS A 1 173 ? 30.124 34.011 -38.154 1.00 42.12 173 LYS A O 1
ATOM 1337 N N . ASP A 1 174 ? 28.234 35.049 -37.437 1.00 39.91 174 ASP A N 1
ATOM 1338 C CA . ASP A 1 174 ? 27.313 34.890 -38.564 1.00 39.91 174 ASP A CA 1
ATOM 1339 C C . ASP A 1 174 ? 26.541 33.568 -38.650 1.00 39.91 174 ASP A C 1
ATOM 1341 O O . ASP A 1 174 ? 27.062 32.522 -39.020 1.00 39.91 174 ASP A O 1
ATOM 1345 N N . TYR A 1 175 ? 25.224 33.683 -38.452 1.00 33.38 175 TYR A N 1
ATOM 1346 C CA . TYR A 1 175 ? 24.262 32.918 -39.238 1.00 33.38 175 TYR A CA 1
ATOM 1347 C C . TYR A 1 175 ? 23.190 33.851 -39.804 1.00 33.38 175 TYR A C 1
ATOM 1349 O O . TYR A 1 175 ? 22.482 34.545 -39.073 1.00 33.38 175 TYR A O 1
ATOM 1357 N N . LYS A 1 176 ? 23.095 33.847 -41.137 1.00 29.11 176 LYS A N 1
ATOM 1358 C CA . LYS A 1 176 ? 21.904 34.244 -41.887 1.00 29.11 176 LYS A CA 1
ATOM 1359 C C . LYS A 1 176 ? 20.828 33.172 -41.696 1.00 29.11 176 LYS A C 1
ATOM 1361 O O . LYS A 1 176 ? 21.148 31.997 -41.538 1.00 29.11 176 LYS A O 1
ATOM 1366 N N . HIS A 1 177 ? 19.567 33.592 -41.715 1.00 31.44 177 HIS A N 1
ATOM 1367 C CA . HIS A 1 177 ? 18.422 32.692 -41.817 1.00 31.44 177 HIS A CA 1
ATOM 1368 C C . HIS A 1 177 ? 18.491 31.877 -43.112 1.00 31.44 177 HIS A C 1
ATOM 1370 O O . HI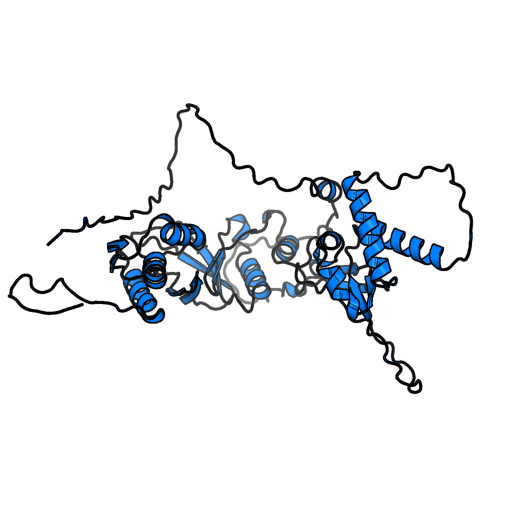S A 1 177 ? 18.626 32.465 -44.183 1.00 31.44 177 HIS A O 1
ATOM 1376 N N . ASP A 1 178 ? 18.333 30.557 -43.006 1.00 32.09 178 ASP A N 1
ATOM 1377 C CA . ASP A 1 178 ? 18.002 29.710 -44.150 1.00 32.09 178 ASP A CA 1
ATOM 1378 C C . ASP A 1 178 ? 16.478 29.640 -44.312 1.00 32.09 178 ASP A C 1
ATOM 1380 O O . ASP A 1 178 ? 15.746 29.229 -43.410 1.00 32.09 178 ASP A O 1
ATOM 1384 N N . GLU A 1 179 ? 16.011 30.044 -45.495 1.00 35.94 179 GLU A N 1
ATOM 1385 C CA . GLU A 1 179 ? 14.615 30.088 -45.957 1.00 35.94 179 GLU A CA 1
ATOM 1386 C C . GLU A 1 179 ? 14.022 28.705 -46.300 1.00 35.94 179 GLU A C 1
ATOM 1388 O O . GLU A 1 179 ? 13.138 28.578 -47.146 1.00 35.94 179 GLU A O 1
ATOM 1393 N N . SER A 1 180 ? 14.466 27.641 -45.640 1.00 36.91 180 SER A N 1
ATOM 1394 C CA . SER A 1 180 ? 13.867 26.308 -45.776 1.00 36.91 180 SER A CA 1
ATOM 1395 C C . SER A 1 180 ? 13.210 25.921 -44.462 1.00 36.91 180 SER A C 1
ATOM 1397 O O . SER A 1 180 ? 13.786 25.219 -43.632 1.00 36.91 180 SER A O 1
ATOM 1399 N N . GLY A 1 181 ? 11.991 26.437 -44.289 1.00 37.31 181 GLY A N 1
ATOM 1400 C CA . GLY A 1 181 ? 11.092 26.142 -43.183 1.00 37.31 181 GLY A CA 1
ATOM 1401 C C . GLY A 1 181 ? 10.799 24.651 -43.065 1.00 37.31 181 GLY A C 1
ATOM 1402 O O . GLY A 1 181 ? 9.854 24.143 -43.659 1.00 37.31 181 GLY A O 1
ATOM 1403 N N . ASN A 1 182 ? 11.602 23.963 -42.260 1.00 29.00 182 ASN A N 1
ATOM 1404 C CA . ASN A 1 182 ? 11.175 22.743 -41.601 1.00 29.00 182 ASN A CA 1
ATOM 1405 C C . ASN A 1 182 ? 10.786 23.117 -40.176 1.00 29.00 182 ASN A C 1
ATOM 1407 O O . ASN A 1 182 ? 11.636 23.376 -39.323 1.00 29.00 182 ASN A O 1
ATOM 1411 N N . ASP A 1 183 ? 9.475 23.182 -39.972 1.00 29.55 183 ASP A N 1
ATOM 1412 C CA . ASP A 1 183 ? 8.819 23.480 -38.713 1.00 29.55 183 ASP A CA 1
ATOM 1413 C C . ASP A 1 183 ? 9.378 22.604 -37.585 1.00 29.55 183 ASP A C 1
ATOM 1415 O O . ASP A 1 183 ? 9.118 21.400 -37.498 1.00 29.55 183 ASP A O 1
ATOM 1419 N N . ILE A 1 184 ? 10.120 23.227 -36.667 1.00 39.66 184 ILE A N 1
ATOM 1420 C CA . ILE A 1 184 ? 10.225 22.721 -35.301 1.00 39.66 184 ILE A CA 1
ATOM 1421 C C . ILE A 1 184 ? 8.796 22.781 -34.780 1.00 39.66 184 ILE A C 1
ATOM 1423 O O . ILE A 1 184 ? 8.267 23.877 -34.596 1.00 39.66 184 ILE A O 1
ATOM 1427 N N . ALA A 1 185 ? 8.167 21.610 -34.646 1.00 33.56 185 ALA A N 1
ATOM 1428 C CA . ALA A 1 185 ? 6.794 21.439 -34.191 1.00 33.56 185 ALA A CA 1
ATOM 1429 C C . ALA A 1 185 ? 6.437 22.518 -33.163 1.00 33.56 185 ALA A C 1
ATOM 1431 O O . ALA A 1 185 ? 7.057 22.587 -32.101 1.00 33.56 185 ALA A O 1
ATOM 1432 N N . ILE A 1 186 ? 5.495 23.388 -33.539 1.00 34.72 186 ILE A N 1
ATOM 1433 C CA . ILE A 1 186 ? 5.067 24.550 -32.763 1.00 34.72 186 ILE A CA 1
ATOM 1434 C C . ILE A 1 186 ? 4.514 24.040 -31.433 1.00 34.72 186 ILE A C 1
ATOM 1436 O O . ILE A 1 186 ? 3.362 23.629 -31.309 1.00 34.72 186 ILE A O 1
ATOM 1440 N N . LEU A 1 187 ? 5.394 24.024 -30.444 1.00 38.22 187 LEU A N 1
ATOM 1441 C CA . LEU A 1 187 ? 5.076 23.941 -29.036 1.00 38.22 187 LEU A CA 1
ATOM 1442 C C . LEU A 1 187 ? 4.359 25.249 -28.672 1.00 38.22 187 LEU A C 1
ATOM 1444 O O . LEU A 1 187 ? 4.745 26.317 -29.150 1.00 38.22 187 LEU A O 1
ATOM 1448 N N . ASN A 1 188 ? 3.293 25.183 -27.871 1.00 41.91 188 ASN A N 1
ATOM 1449 C CA . ASN A 1 188 ? 2.574 26.385 -27.431 1.00 41.91 188 ASN A CA 1
ATOM 1450 C C . ASN A 1 188 ? 3.560 27.388 -26.792 1.00 41.91 188 ASN A C 1
ATOM 1452 O O . ASN A 1 188 ? 4.581 26.970 -26.252 1.00 41.91 188 ASN A O 1
ATOM 1456 N N . ASN A 1 189 ? 3.261 28.695 -26.786 1.00 50.19 189 ASN A N 1
ATOM 1457 C CA . ASN A 1 189 ? 4.166 29.716 -26.215 1.00 50.19 189 ASN A CA 1
ATOM 1458 C C . ASN A 1 189 ? 4.672 29.371 -24.791 1.00 50.19 189 ASN A C 1
ATOM 1460 O O . ASN A 1 189 ? 5.836 29.606 -24.488 1.00 50.19 189 ASN A O 1
ATOM 1464 N N . GLU A 1 190 ? 3.841 28.743 -23.947 1.00 50.09 190 GLU A N 1
ATOM 1465 C CA . GLU A 1 190 ? 4.245 28.278 -22.605 1.00 50.09 190 GLU A CA 1
ATOM 1466 C C . GLU A 1 190 ? 5.272 27.130 -22.631 1.00 50.09 190 GLU A C 1
ATOM 1468 O O . GLU A 1 190 ? 6.125 27.025 -21.750 1.00 50.09 190 GLU A O 1
ATOM 1473 N N . ASP A 1 191 ? 5.205 26.250 -23.628 1.00 56.31 191 ASP A N 1
ATOM 1474 C CA . ASP A 1 191 ? 6.141 25.140 -23.787 1.00 56.31 191 ASP A CA 1
ATOM 1475 C C . ASP A 1 191 ? 7.493 25.667 -24.303 1.00 56.31 191 ASP A C 1
ATOM 1477 O O . ASP A 1 191 ? 8.535 25.268 -23.785 1.00 56.31 191 ASP A O 1
ATOM 1481 N N . HIS A 1 192 ? 7.498 26.628 -25.238 1.00 60.62 192 HIS A N 1
ATOM 1482 C CA . HIS A 1 192 ? 8.726 27.238 -25.768 1.00 60.62 192 HIS A CA 1
ATOM 1483 C C . HIS A 1 192 ? 9.580 27.910 -24.674 1.00 60.62 192 HIS A C 1
ATOM 1485 O O . HIS A 1 192 ? 10.783 27.645 -24.578 1.00 60.62 192 HIS A O 1
ATOM 1491 N N . ASP A 1 193 ? 8.955 28.696 -23.790 1.00 65.12 193 ASP A N 1
ATOM 1492 C CA . ASP A 1 193 ? 9.637 29.337 -22.655 1.00 65.12 193 ASP A CA 1
ATOM 1493 C C . ASP A 1 193 ? 10.215 28.305 -21.670 1.00 65.12 193 ASP A C 1
ATOM 1495 O O . ASP A 1 193 ? 11.319 28.470 -21.141 1.00 65.12 193 ASP A O 1
ATOM 1499 N N . ASN A 1 194 ? 9.503 27.192 -21.458 1.00 70.12 194 ASN A N 1
ATOM 1500 C CA . ASN A 1 194 ? 9.979 26.098 -20.614 1.00 70.12 194 ASN A CA 1
ATOM 1501 C C . ASN A 1 194 ? 11.206 25.393 -21.210 1.00 70.12 194 ASN A C 1
ATOM 1503 O O . ASN A 1 194 ? 12.147 25.107 -20.469 1.00 70.12 194 ASN A O 1
ATOM 1507 N N . TYR A 1 195 ? 11.235 25.135 -22.522 1.00 73.00 195 TYR A N 1
ATOM 1508 C CA . TYR A 1 195 ? 12.394 24.516 -23.178 1.00 73.00 195 TYR A CA 1
ATOM 1509 C C . TYR A 1 195 ? 13.637 25.401 -23.113 1.00 73.00 195 TYR A C 1
ATOM 1511 O O . TYR A 1 195 ? 14.721 24.896 -22.818 1.00 73.00 195 TYR A O 1
ATOM 1519 N N . LYS A 1 196 ? 13.487 26.711 -23.325 1.00 74.94 196 LYS A N 1
ATOM 1520 C CA . LYS A 1 196 ? 14.602 27.657 -23.218 1.00 74.94 196 LYS A CA 1
ATOM 1521 C C . LYS A 1 196 ? 15.212 27.651 -21.814 1.00 74.94 196 LYS A C 1
ATOM 1523 O O . LYS A 1 196 ? 16.423 27.525 -21.661 1.00 74.94 196 LYS A O 1
ATOM 1528 N N . LEU A 1 197 ? 14.372 27.689 -20.782 1.00 79.50 197 LEU A N 1
ATOM 1529 C CA . LEU A 1 197 ? 14.841 27.702 -19.397 1.00 79.50 197 LEU A CA 1
ATOM 1530 C C . LEU A 1 197 ? 15.442 26.351 -18.955 1.00 79.50 197 LEU A C 1
ATOM 1532 O O . LEU A 1 197 ? 16.326 26.313 -18.099 1.00 79.50 197 LEU A O 1
ATOM 1536 N N . LEU A 1 198 ? 15.001 25.235 -19.549 1.00 81.44 198 LEU A N 1
ATOM 1537 C CA . LEU A 1 198 ? 15.656 23.931 -19.391 1.00 81.44 198 LEU A CA 1
ATOM 1538 C C . LEU A 1 198 ? 17.054 23.918 -20.027 1.00 81.44 198 LEU A C 1
ATOM 1540 O O . LEU A 1 198 ? 17.984 23.400 -19.413 1.00 81.44 198 LEU A O 1
ATOM 1544 N N . GLN A 1 199 ? 17.217 24.501 -21.218 1.00 79.62 199 GLN A N 1
ATOM 1545 C CA . GLN A 1 199 ? 18.519 24.609 -21.890 1.00 79.62 199 GLN A CA 1
ATOM 1546 C C . GLN A 1 199 ? 19.496 25.476 -21.094 1.00 79.62 199 GLN A C 1
ATOM 1548 O O . GLN A 1 199 ? 20.624 25.053 -20.854 1.00 79.62 199 GLN A O 1
ATOM 1553 N N . GLU A 1 200 ? 19.056 26.645 -20.621 1.00 81.88 200 GLU A N 1
ATOM 1554 C CA . GLU A 1 200 ? 19.859 27.517 -19.753 1.00 81.88 200 GLU A CA 1
ATOM 1555 C C . GLU A 1 200 ? 20.343 26.752 -18.513 1.00 81.88 200 GLU A C 1
ATOM 1557 O O . GLU A 1 200 ? 21.531 26.770 -18.198 1.00 81.88 200 GLU A O 1
ATOM 1562 N N . ARG A 1 201 ? 19.462 25.967 -17.877 1.00 84.31 201 ARG A N 1
ATOM 1563 C CA . ARG A 1 201 ? 19.830 25.127 -16.730 1.00 84.31 201 ARG A CA 1
ATOM 1564 C C . ARG A 1 201 ? 20.859 24.046 -17.084 1.00 84.31 201 ARG A C 1
ATOM 1566 O O . ARG A 1 201 ? 21.756 23.791 -16.283 1.00 84.31 201 ARG A O 1
ATOM 1573 N N . LEU A 1 202 ? 20.743 23.395 -18.245 1.00 86.38 202 LEU A N 1
ATOM 1574 C CA . LEU A 1 202 ? 21.725 22.398 -18.699 1.00 86.38 202 LEU A CA 1
ATOM 1575 C C . LEU A 1 202 ? 23.105 23.024 -18.932 1.00 86.38 202 LEU A C 1
ATOM 1577 O O . LEU A 1 202 ? 24.116 22.398 -18.607 1.00 86.38 202 LEU A O 1
ATOM 1581 N N . MET A 1 203 ? 23.137 24.249 -19.458 1.00 83.75 203 MET A N 1
ATOM 1582 C CA . MET A 1 203 ? 24.361 25.022 -19.669 1.00 83.75 203 MET A CA 1
ATOM 1583 C C . MET A 1 203 ? 24.995 25.464 -18.346 1.00 83.75 203 MET A C 1
ATOM 1585 O O . MET A 1 203 ? 26.183 25.236 -18.149 1.00 83.75 203 MET A O 1
ATOM 1589 N N . GLU A 1 204 ? 24.206 26.015 -17.416 1.00 86.25 204 GLU A N 1
ATOM 1590 C CA . GLU A 1 204 ? 24.656 26.369 -16.058 1.00 86.25 204 GLU A CA 1
ATOM 1591 C C . GLU A 1 204 ? 25.239 25.169 -15.302 1.00 86.25 204 GLU A C 1
ATOM 1593 O O . GLU A 1 204 ? 26.173 25.311 -14.521 1.00 86.25 204 GLU A O 1
ATOM 1598 N N . CYS A 1 205 ? 24.673 23.980 -15.522 1.00 85.88 205 CYS A N 1
ATOM 1599 C CA . CYS A 1 205 ? 25.125 22.744 -14.892 1.00 85.88 205 CYS A CA 1
ATOM 1600 C C . CYS A 1 205 ? 26.292 22.074 -15.638 1.00 85.88 205 CYS A C 1
ATOM 1602 O O . CYS A 1 205 ? 26.627 20.943 -15.294 1.00 85.88 205 CYS A O 1
ATOM 1604 N N . GLU A 1 206 ? 26.853 22.710 -16.673 1.00 85.44 206 GLU A N 1
ATOM 1605 C CA . GLU A 1 206 ? 27.961 22.201 -17.496 1.00 85.44 206 GLU A CA 1
ATOM 1606 C C . GLU A 1 206 ? 27.714 20.782 -18.052 1.00 85.44 206 GLU A C 1
ATOM 1608 O O . GLU A 1 206 ? 28.608 19.935 -18.138 1.00 85.44 206 GLU A O 1
ATOM 1613 N N . CYS A 1 207 ? 26.466 20.493 -18.435 1.00 86.06 207 CYS A N 1
ATOM 1614 C CA . CYS A 1 207 ? 26.078 19.166 -18.905 1.00 86.06 207 CYS A CA 1
ATOM 1615 C C . CYS A 1 207 ? 26.686 18.855 -20.277 1.00 86.06 207 CYS A C 1
ATOM 1617 O O . CYS A 1 207 ? 26.611 19.655 -21.210 1.00 86.06 207 CYS A O 1
ATOM 1619 N N . GLN A 1 208 ? 27.209 17.643 -20.444 1.00 85.31 208 GLN A N 1
ATOM 1620 C CA . GLN A 1 208 ? 27.760 17.154 -21.707 1.00 85.31 208 GLN A CA 1
ATOM 1621 C C . GLN A 1 208 ? 26.896 16.021 -22.277 1.00 85.31 208 GLN A C 1
ATOM 1623 O O . GLN A 1 208 ? 26.262 15.288 -21.515 1.00 85.31 208 GLN A O 1
ATOM 1628 N N . PRO A 1 209 ? 26.876 15.821 -23.605 1.00 84.50 209 PRO A N 1
ATOM 1629 C CA . PRO A 1 209 ? 26.249 14.649 -24.208 1.00 84.50 209 PRO A CA 1
ATOM 1630 C C . PRO A 1 209 ? 26.855 13.359 -23.642 1.00 84.50 209 PRO A C 1
ATOM 1632 O O . PRO A 1 209 ? 28.079 13.212 -23.591 1.00 84.50 209 PRO A O 1
ATOM 1635 N N . GLY A 1 210 ? 26.003 12.447 -23.180 1.00 83.25 210 GLY A N 1
ATOM 1636 C CA . GLY A 1 210 ? 26.400 11.128 -22.698 1.00 83.25 210 GLY A CA 1
ATOM 1637 C C . GLY A 1 210 ? 26.199 10.043 -23.765 1.00 83.25 210 GLY A C 1
ATOM 1638 O O . GLY A 1 210 ? 25.521 10.275 -24.767 1.00 83.25 210 GLY A O 1
ATOM 1639 N N . PRO A 1 211 ? 26.782 8.846 -23.579 1.00 85.56 211 PRO A N 1
ATOM 1640 C CA . PRO A 1 211 ? 26.511 7.707 -24.447 1.00 85.56 211 PRO A CA 1
ATOM 1641 C C . PRO A 1 211 ? 25.067 7.220 -24.276 1.00 85.56 211 PRO A C 1
ATOM 1643 O O . PRO A 1 211 ? 24.465 7.372 -23.211 1.00 85.56 211 PRO A O 1
ATOM 1646 N N . THR A 1 212 ? 24.520 6.567 -25.295 1.00 85.00 212 THR A N 1
ATOM 1647 C CA . THR A 1 212 ? 23.271 5.814 -25.143 1.00 85.00 212 THR A CA 1
ATOM 1648 C C . THR A 1 212 ? 23.503 4.638 -24.200 1.00 85.00 212 THR A C 1
ATOM 1650 O O . THR A 1 212 ? 24.449 3.870 -24.377 1.00 85.00 212 THR A O 1
ATOM 1653 N N . VAL A 1 213 ? 22.654 4.504 -23.184 1.00 83.94 213 VAL A N 1
ATOM 1654 C CA . VAL A 1 213 ? 22.748 3.450 -22.173 1.00 83.94 213 VAL A CA 1
ATOM 1655 C C . VAL A 1 213 ? 21.703 2.388 -22.475 1.00 83.94 213 VAL A C 1
ATOM 1657 O O . VAL A 1 213 ? 20.508 2.674 -22.510 1.00 83.94 213 VAL A O 1
ATOM 1660 N N . GLN A 1 214 ? 22.152 1.150 -22.663 1.00 82.69 214 GLN A N 1
ATOM 1661 C CA . GLN A 1 214 ? 21.252 0.011 -22.789 1.00 82.69 214 GLN A CA 1
ATOM 1662 C C . GLN A 1 214 ? 20.820 -0.447 -21.400 1.00 82.69 214 GLN A C 1
ATOM 1664 O O . GLN A 1 214 ? 21.641 -0.861 -20.580 1.00 82.69 214 GLN A O 1
ATOM 1669 N N . VAL A 1 215 ? 19.521 -0.365 -21.136 1.00 79.75 215 VAL A N 1
ATOM 1670 C CA . VAL A 1 215 ? 18.911 -0.851 -19.902 1.00 79.75 215 VAL A CA 1
ATOM 1671 C C . VAL A 1 215 ? 18.079 -2.076 -20.231 1.00 79.75 215 VAL A C 1
ATOM 1673 O O . VAL A 1 215 ? 17.129 -2.008 -21.009 1.00 79.75 215 VAL A O 1
ATOM 1676 N N . ARG A 1 216 ? 18.427 -3.207 -19.615 1.00 80.38 216 ARG A N 1
ATOM 1677 C CA . ARG A 1 216 ? 17.599 -4.411 -19.662 1.00 80.38 216 ARG A CA 1
ATOM 1678 C C . ARG A 1 216 ? 16.381 -4.194 -18.766 1.00 80.38 216 ARG A C 1
ATOM 1680 O O . ARG A 1 216 ? 16.509 -4.143 -17.545 1.00 80.38 216 ARG A O 1
ATOM 1687 N N . ALA A 1 217 ? 15.216 -4.039 -19.379 1.00 81.31 217 ALA A N 1
ATOM 1688 C CA . ALA A 1 217 ? 13.932 -4.061 -18.708 1.00 81.31 217 ALA A CA 1
ATOM 1689 C C . ALA A 1 217 ? 13.487 -5.521 -18.580 1.00 81.31 217 ALA A C 1
ATOM 1691 O O . ALA A 1 217 ? 13.079 -6.155 -19.549 1.00 81.31 217 ALA A O 1
ATOM 1692 N N . ASP A 1 218 ? 13.622 -6.057 -17.373 1.00 84.94 218 ASP A N 1
ATOM 1693 C CA . ASP A 1 218 ? 13.080 -7.354 -16.982 1.00 84.94 218 ASP A CA 1
ATOM 1694 C C . ASP A 1 218 ? 11.968 -7.174 -15.935 1.00 84.94 218 ASP A C 1
ATOM 1696 O O . ASP A 1 218 ? 11.600 -6.055 -15.552 1.00 84.94 218 ASP A O 1
ATOM 1700 N N . TYR A 1 219 ? 11.444 -8.282 -15.411 1.00 84.75 219 TYR A N 1
ATOM 1701 C CA . TYR A 1 219 ? 10.403 -8.248 -14.386 1.00 84.75 219 TYR A CA 1
ATOM 1702 C C . TYR A 1 219 ? 10.790 -7.446 -13.128 1.00 84.75 219 TYR A C 1
ATOM 1704 O O . TYR A 1 219 ? 9.900 -6.990 -12.407 1.00 84.75 219 TYR A O 1
ATOM 1712 N N . THR A 1 220 ? 12.081 -7.239 -12.836 1.00 83.88 220 THR A N 1
ATOM 1713 C CA . THR A 1 220 ? 12.529 -6.453 -11.675 1.00 83.88 220 THR A CA 1
ATOM 1714 C C . THR A 1 220 ? 12.229 -4.967 -11.862 1.00 83.88 220 THR A C 1
ATOM 1716 O O . THR A 1 220 ? 11.857 -4.288 -10.900 1.00 83.88 220 THR A O 1
ATOM 1719 N N . VAL A 1 221 ? 12.265 -4.489 -13.108 1.00 81.38 221 VAL A N 1
ATOM 1720 C CA . VAL A 1 221 ? 12.051 -3.086 -13.480 1.00 81.38 221 VAL A CA 1
ATOM 1721 C C . VAL A 1 221 ? 10.635 -2.830 -13.996 1.00 81.38 221 VAL A C 1
ATOM 1723 O O . VAL A 1 221 ? 10.152 -1.713 -13.871 1.00 81.38 221 VAL A O 1
ATOM 1726 N N . LEU A 1 222 ? 9.921 -3.826 -14.520 1.00 85.25 222 LEU A N 1
ATOM 1727 C CA . LEU A 1 222 ? 8.543 -3.637 -14.991 1.00 85.25 222 LEU A CA 1
ATOM 1728 C C . LEU A 1 222 ? 7.545 -3.480 -13.813 1.00 85.25 222 LEU A C 1
ATOM 1730 O O . LEU A 1 222 ? 7.694 -4.144 -12.780 1.00 85.25 222 LEU A O 1
ATOM 1734 N N . PRO A 1 223 ? 6.521 -2.608 -13.912 1.00 86.94 223 PRO A N 1
ATOM 1735 C CA . PRO A 1 223 ? 5.433 -2.525 -12.942 1.00 86.94 223 PRO A CA 1
ATOM 1736 C C . PRO A 1 223 ? 4.481 -3.725 -13.066 1.00 86.94 223 PRO A C 1
ATOM 1738 O O . PRO A 1 223 ? 4.435 -4.398 -14.093 1.00 86.94 223 PRO A O 1
ATOM 1741 N N . VAL A 1 224 ? 3.685 -3.973 -12.018 1.00 89.94 224 VAL A N 1
ATOM 1742 C CA . VAL A 1 224 ? 2.731 -5.101 -11.964 1.00 89.94 224 VAL A CA 1
ATOM 1743 C C . VAL A 1 224 ? 1.812 -5.122 -13.184 1.00 89.94 224 VAL A C 1
ATOM 1745 O O . VAL A 1 224 ? 1.662 -6.166 -13.805 1.00 89.94 224 VAL A O 1
ATOM 1748 N N . ASP A 1 225 ? 1.239 -3.976 -13.552 1.00 88.62 225 ASP A N 1
ATOM 1749 C CA . ASP A 1 225 ? 0.315 -3.883 -14.683 1.00 88.62 225 ASP A CA 1
ATOM 1750 C C . ASP A 1 225 ? 0.978 -4.290 -16.009 1.00 88.62 225 ASP A C 1
ATOM 1752 O O . ASP A 1 225 ? 0.477 -5.167 -16.702 1.00 88.62 225 ASP A O 1
ATOM 1756 N N . ALA A 1 226 ? 2.167 -3.758 -16.304 1.00 88.31 226 ALA A N 1
ATOM 1757 C CA . ALA A 1 226 ? 2.940 -4.095 -17.500 1.00 88.31 226 ALA A CA 1
ATOM 1758 C C . ALA A 1 226 ? 3.318 -5.585 -17.575 1.00 88.31 226 ALA A C 1
ATOM 1760 O O . ALA A 1 226 ? 3.339 -6.163 -18.664 1.00 88.31 226 ALA A O 1
ATOM 1761 N N . ILE A 1 227 ? 3.617 -6.205 -16.428 1.00 91.56 227 ILE A N 1
ATOM 1762 C CA . ILE A 1 227 ? 3.886 -7.644 -16.337 1.00 91.56 227 ILE A CA 1
ATOM 1763 C C . ILE A 1 227 ? 2.602 -8.423 -16.629 1.00 91.56 227 ILE A C 1
ATOM 1765 O O . ILE A 1 227 ? 2.587 -9.274 -17.514 1.00 91.56 227 ILE A O 1
ATOM 1769 N N . LEU A 1 228 ? 1.506 -8.115 -15.932 1.00 93.12 228 LEU A N 1
ATOM 1770 C CA . LEU A 1 228 ? 0.232 -8.812 -16.116 1.00 93.12 228 LEU A CA 1
ATOM 1771 C C . LEU A 1 228 ? -0.312 -8.646 -17.536 1.00 93.12 228 LEU A C 1
ATOM 1773 O O . LEU A 1 228 ? -0.862 -9.601 -18.071 1.00 93.12 228 LEU A O 1
ATOM 1777 N N . GLN A 1 229 ? -0.102 -7.492 -18.172 1.00 91.62 229 GLN A N 1
ATOM 1778 C CA . GLN A 1 229 ? -0.514 -7.263 -19.554 1.00 91.62 229 GLN A CA 1
ATOM 1779 C C . GLN A 1 229 ? 0.207 -8.172 -20.560 1.00 91.62 229 GLN A C 1
ATOM 1781 O O . GLN A 1 229 ? -0.360 -8.494 -21.597 1.00 91.62 229 GLN A O 1
ATOM 1786 N N . ARG A 1 230 ? 1.451 -8.569 -20.270 1.00 91.00 230 ARG A N 1
ATOM 1787 C CA . ARG A 1 230 ? 2.247 -9.480 -21.111 1.00 91.00 230 ARG A CA 1
ATOM 1788 C C . ARG A 1 230 ? 1.988 -10.950 -20.770 1.00 91.00 230 ARG A C 1
ATOM 1790 O O . ARG A 1 230 ? 2.116 -11.825 -21.623 1.00 91.00 230 ARG A O 1
ATOM 1797 N N . LEU A 1 231 ? 1.665 -11.232 -19.508 1.00 92.12 231 LEU A N 1
ATOM 1798 C CA . LEU A 1 231 ? 1.478 -12.594 -19.019 1.00 92.12 231 LEU A CA 1
ATOM 1799 C C . LEU A 1 231 ? 0.076 -13.147 -19.268 1.00 92.12 231 LEU A C 1
ATOM 1801 O O . LEU A 1 231 ? -0.047 -14.343 -19.538 1.00 92.12 231 LEU A O 1
ATOM 1805 N N . LEU A 1 232 ? -0.954 -12.311 -19.127 1.00 92.62 232 LEU A N 1
ATOM 1806 C CA . LEU A 1 232 ? -2.347 -12.721 -19.246 1.00 92.62 232 LEU A CA 1
ATOM 1807 C C . LEU A 1 232 ? -2.794 -12.775 -20.716 1.00 92.62 232 LEU A C 1
ATOM 1809 O O . LEU A 1 232 ? -2.333 -11.978 -21.532 1.00 92.62 232 LEU A O 1
ATOM 1813 N N . PRO A 1 233 ? -3.689 -13.711 -21.073 1.00 93.62 233 PRO A N 1
ATOM 1814 C CA . PRO A 1 233 ? -4.226 -13.790 -22.424 1.00 93.62 233 PRO A CA 1
ATOM 1815 C C . PRO A 1 233 ? -5.253 -12.677 -22.708 1.00 93.62 233 PRO A C 1
ATOM 1817 O O . PRO A 1 233 ? -5.838 -12.132 -21.769 1.00 93.62 233 PRO A O 1
ATOM 1820 N N . PRO A 1 234 ? -5.515 -12.349 -23.995 1.00 92.44 234 PRO A N 1
ATOM 1821 C CA . PRO A 1 234 ? -6.384 -11.240 -24.414 1.00 92.44 234 PRO A CA 1
ATOM 1822 C C . PRO A 1 234 ? -7.784 -11.204 -23.775 1.00 92.44 234 PRO A C 1
ATOM 1824 O O . PRO A 1 234 ? -8.328 -10.127 -23.536 1.00 92.44 234 PRO A O 1
ATOM 1827 N N . ASP A 1 235 ? -8.370 -12.362 -23.485 1.00 92.19 235 ASP A N 1
ATOM 1828 C CA . ASP A 1 235 ? -9.685 -12.539 -22.856 1.00 92.19 235 ASP A CA 1
ATOM 1829 C C . ASP A 1 235 ? -9.702 -12.209 -21.352 1.00 92.19 235 ASP A C 1
ATOM 1831 O O . ASP A 1 235 ? -10.743 -11.830 -20.805 1.00 92.19 235 ASP A O 1
ATOM 1835 N N . ALA A 1 236 ? -8.545 -12.270 -20.692 1.00 92.75 236 ALA A N 1
ATOM 1836 C CA . ALA A 1 236 ? -8.365 -11.863 -19.304 1.00 92.75 236 ALA A CA 1
ATOM 1837 C C . ALA A 1 236 ? -8.120 -10.350 -19.139 1.00 92.75 236 ALA A C 1
ATOM 1839 O O . ALA A 1 236 ? -8.003 -9.881 -18.009 1.00 92.75 236 ALA A O 1
ATOM 1840 N N . HIS A 1 237 ? -8.079 -9.567 -20.224 1.00 91.62 237 HIS A N 1
ATOM 1841 C CA . HIS A 1 237 ? -7.970 -8.108 -20.145 1.00 91.62 237 HIS A CA 1
ATOM 1842 C C . HIS A 1 237 ? -9.332 -7.423 -19.919 1.00 91.62 237 HIS A C 1
ATOM 1844 O O . HIS A 1 237 ? -10.378 -7.948 -20.317 1.00 91.62 237 HIS A O 1
ATOM 1850 N N . PRO A 1 238 ? -9.362 -6.214 -19.321 1.00 92.56 238 PRO A N 1
ATOM 1851 C CA . PRO A 1 238 ? -8.224 -5.489 -18.748 1.00 92.56 238 PRO A CA 1
ATOM 1852 C C . PRO A 1 238 ? -7.698 -6.164 -17.476 1.00 92.56 238 PRO A C 1
ATOM 1854 O O . PRO A 1 238 ? -8.464 -6.776 -16.741 1.00 92.56 238 PRO A O 1
ATOM 1857 N N . THR A 1 239 ? -6.399 -6.018 -17.224 1.00 91.62 239 THR A N 1
ATOM 1858 C CA . THR A 1 239 ? -5.707 -6.519 -16.030 1.00 91.62 239 THR A CA 1
ATOM 1859 C C . THR A 1 239 ? -6.330 -5.971 -14.733 1.00 91.62 239 THR A C 1
ATOM 1861 O O . THR A 1 239 ? -6.942 -4.897 -14.733 1.00 91.62 239 THR A O 1
ATOM 1864 N N . PRO A 1 240 ? -6.166 -6.657 -13.586 1.00 90.25 240 PRO A N 1
ATOM 1865 C CA . PRO A 1 240 ? -6.516 -6.088 -12.287 1.00 90.25 240 PRO A CA 1
ATOM 1866 C C . PRO A 1 240 ? -5.707 -4.812 -12.007 1.00 90.25 240 PRO A C 1
ATOM 1868 O O . PRO A 1 240 ? -4.494 -4.865 -11.822 1.00 90.25 240 PRO A O 1
ATOM 1871 N N . THR A 1 241 ? -6.378 -3.660 -11.950 1.00 79.81 241 THR A N 1
ATOM 1872 C CA . THR A 1 241 ? -5.715 -2.347 -11.823 1.00 79.81 241 THR A CA 1
ATOM 1873 C C . THR A 1 241 ? -5.585 -1.843 -10.388 1.00 79.81 241 THR A C 1
ATOM 1875 O O . THR A 1 241 ? -4.813 -0.921 -10.130 1.00 79.81 241 THR A O 1
ATOM 1878 N N . SER A 1 242 ? -6.335 -2.410 -9.441 1.00 86.50 242 SER A N 1
ATOM 1879 C CA . SER A 1 242 ? -6.387 -1.914 -8.063 1.00 86.50 242 SER A CA 1
ATOM 1880 C C . SER A 1 242 ? -6.407 -3.035 -7.037 1.00 86.50 242 SER A C 1
ATOM 1882 O O . SER A 1 242 ? -7.071 -4.053 -7.233 1.00 86.50 242 SER A O 1
ATOM 1884 N N . TYR A 1 243 ? -5.758 -2.787 -5.906 1.00 92.81 243 TYR A N 1
ATOM 1885 C CA . TYR A 1 243 ? -5.799 -3.623 -4.714 1.00 92.81 243 TYR A CA 1
ATOM 1886 C C . TYR A 1 243 ? -5.854 -2.732 -3.470 1.00 92.81 243 TYR A C 1
ATOM 1888 O O . TYR A 1 243 ? -5.469 -1.561 -3.506 1.00 92.81 243 TYR A O 1
ATOM 1896 N N . GLU A 1 244 ? -6.330 -3.287 -2.362 1.00 91.81 244 GLU A N 1
ATOM 1897 C CA . GLU A 1 244 ? -6.257 -2.649 -1.052 1.00 91.81 244 GLU A CA 1
ATOM 1898 C C . GLU A 1 244 ? -5.088 -3.242 -0.269 1.00 91.81 244 GLU A C 1
ATOM 1900 O O . GLU A 1 244 ? -4.971 -4.459 -0.140 1.00 91.81 244 GLU A O 1
ATOM 1905 N N . GLN A 1 245 ? -4.222 -2.389 0.273 1.00 93.81 245 GLN A N 1
ATOM 1906 C CA . GLN A 1 245 ? -3.204 -2.818 1.222 1.00 93.81 245 GLN A CA 1
ATOM 1907 C C . GLN A 1 245 ? -3.722 -2.651 2.651 1.00 93.81 245 GLN A C 1
ATOM 1909 O O . GLN A 1 245 ? -4.142 -1.561 3.052 1.00 93.81 245 GLN A O 1
ATOM 1914 N N . VAL A 1 246 ? -3.632 -3.723 3.437 1.00 94.88 246 VAL A N 1
ATOM 1915 C CA . VAL A 1 246 ? -3.909 -3.715 4.874 1.00 94.88 246 VAL A CA 1
ATOM 1916 C C . VAL A 1 246 ? -2.710 -4.327 5.591 1.00 94.88 246 VAL A C 1
ATOM 1918 O O . VAL A 1 246 ? -2.512 -5.540 5.602 1.00 94.88 246 VAL A O 1
ATOM 1921 N N . GLY A 1 247 ? -1.854 -3.477 6.161 1.00 95.06 247 GLY A N 1
ATOM 1922 C CA . GLY A 1 247 ? -0.573 -3.919 6.709 1.00 95.06 247 GLY A CA 1
ATOM 1923 C C . GLY A 1 247 ? 0.271 -4.633 5.646 1.00 95.06 247 GLY A C 1
ATOM 1924 O O . GLY A 1 247 ? 0.645 -4.029 4.641 1.00 95.06 247 GLY A O 1
ATOM 1925 N N . HIS A 1 248 ? 0.546 -5.919 5.872 1.00 96.50 248 HIS A N 1
ATOM 1926 C CA . HIS A 1 248 ? 1.331 -6.769 4.970 1.00 96.50 248 HIS A CA 1
ATOM 1927 C C . HIS A 1 248 ? 0.485 -7.594 3.983 1.00 96.50 248 HIS A C 1
ATOM 1929 O O . HIS A 1 248 ? 1.037 -8.413 3.244 1.00 96.50 248 HIS A O 1
ATOM 1935 N N . VAL A 1 249 ? -0.839 -7.423 4.004 1.00 96.75 249 VAL A N 1
ATOM 1936 C CA . VAL A 1 249 ? -1.779 -8.148 3.146 1.00 96.75 249 VAL A CA 1
ATOM 1937 C C . VAL A 1 249 ? -2.174 -7.253 1.974 1.00 96.75 249 VAL A C 1
ATOM 1939 O O . VAL A 1 249 ? -2.607 -6.117 2.179 1.00 96.75 249 VAL A O 1
ATOM 1942 N N . ALA A 1 250 ? -2.042 -7.767 0.753 1.00 95.81 250 ALA A N 1
ATOM 1943 C CA . ALA A 1 250 ? -2.636 -7.186 -0.444 1.00 95.81 250 ALA A CA 1
ATOM 1944 C C . ALA A 1 250 ? -3.935 -7.932 -0.766 1.00 95.81 250 ALA A C 1
ATOM 1946 O O . ALA A 1 250 ? -3.930 -9.140 -0.998 1.00 95.81 250 ALA A O 1
ATOM 1947 N N . HIS A 1 251 ? -5.046 -7.205 -0.767 1.00 91.88 251 HIS A N 1
ATOM 1948 C CA . HIS A 1 251 ? -6.385 -7.724 -1.003 1.00 91.88 251 HIS A CA 1
ATOM 1949 C C . HIS A 1 251 ? -6.884 -7.287 -2.388 1.00 91.88 251 HIS A C 1
ATOM 1951 O O . HIS A 1 251 ? -6.980 -6.093 -2.690 1.00 91.88 251 HIS A O 1
ATOM 1957 N N . LEU A 1 252 ? -7.206 -8.274 -3.225 1.00 94.00 252 LEU A N 1
ATOM 1958 C CA . LEU A 1 252 ? -7.734 -8.123 -4.579 1.00 94.00 252 LEU A CA 1
ATOM 1959 C C . LEU A 1 252 ? -9.231 -8.440 -4.644 1.00 94.00 252 LEU A C 1
ATOM 1961 O O . LEU A 1 252 ? -9.739 -9.249 -3.874 1.00 94.00 252 LEU A O 1
ATOM 1965 N N . ASN A 1 253 ? -9.909 -7.842 -5.625 1.00 92.06 253 ASN A N 1
ATOM 1966 C CA . ASN A 1 253 ? -11.254 -8.233 -6.047 1.00 92.06 253 ASN A CA 1
ATOM 1967 C C . ASN A 1 253 ? -11.166 -8.721 -7.498 1.00 92.06 253 ASN A C 1
ATOM 1969 O O . ASN A 1 253 ? -11.219 -7.917 -8.430 1.00 92.06 253 ASN A O 1
ATOM 1973 N N . LEU A 1 254 ? -10.934 -10.020 -7.688 1.00 93.50 254 LEU A N 1
ATOM 1974 C CA . LEU A 1 254 ? -10.813 -10.611 -9.019 1.00 93.50 254 LEU A CA 1
ATOM 1975 C C . LEU A 1 254 ? -12.195 -10.858 -9.640 1.00 93.50 254 LEU A C 1
ATOM 1977 O O . LEU A 1 254 ? -13.087 -11.402 -8.998 1.00 93.50 254 LEU A O 1
ATOM 1981 N N . ASN A 1 255 ? -12.344 -10.485 -10.912 1.00 92.12 255 ASN A N 1
ATOM 1982 C CA . ASN A 1 255 ? -13.508 -10.826 -11.730 1.00 92.12 255 ASN A CA 1
ATOM 1983 C C . ASN A 1 255 ? -13.372 -12.251 -12.283 1.00 92.12 255 ASN A C 1
ATOM 1985 O O . ASN A 1 255 ? -12.256 -12.760 -12.390 1.00 92.12 255 ASN A O 1
ATOM 1989 N N . ASP A 1 256 ? -14.476 -12.832 -12.760 1.00 92.69 256 ASP A N 1
ATOM 1990 C CA . ASP A 1 256 ? -14.522 -14.204 -13.295 1.00 92.69 256 ASP A CA 1
ATOM 1991 C C . ASP A 1 256 ? -13.443 -14.488 -14.351 1.00 92.69 256 ASP A C 1
ATOM 1993 O O . ASP A 1 256 ? -12.790 -15.527 -14.309 1.00 92.69 256 ASP A O 1
ATOM 1997 N N . ARG A 1 257 ? -13.166 -13.518 -15.235 1.00 93.75 257 ARG A N 1
ATOM 1998 C CA . ARG A 1 257 ? -12.121 -13.625 -16.274 1.00 93.75 257 ARG A CA 1
ATOM 1999 C C . ARG A 1 257 ? -10.696 -13.784 -15.720 1.00 93.75 257 ARG A C 1
ATOM 2001 O O . ARG A 1 257 ? -9.820 -14.282 -16.412 1.00 93.75 257 ARG A O 1
ATOM 2008 N N . HIS A 1 258 ? -10.448 -13.343 -14.486 1.00 95.06 258 HIS A N 1
ATOM 2009 C CA . HIS A 1 258 ? -9.138 -13.422 -13.833 1.00 95.06 258 HIS A CA 1
ATOM 2010 C C . HIS A 1 258 ? -8.981 -14.684 -12.981 1.00 95.06 258 HIS A C 1
ATOM 2012 O O . HIS A 1 258 ? -7.853 -15.066 -12.672 1.00 95.06 258 HIS A O 1
ATOM 2018 N N . LEU A 1 259 ? -10.085 -15.330 -12.582 1.00 93.75 259 LEU A N 1
ATOM 2019 C CA . LEU A 1 259 ? -10.056 -16.489 -11.686 1.00 93.75 259 LEU A CA 1
ATOM 2020 C C . LEU A 1 259 ? -9.194 -17.649 -12.212 1.00 93.75 259 LEU A C 1
ATOM 2022 O O . LEU A 1 259 ? -8.468 -18.227 -11.397 1.00 93.75 259 LEU A O 1
ATOM 2026 N N . PRO A 1 260 ? -9.165 -17.971 -13.524 1.00 95.38 260 PRO A N 1
ATOM 2027 C CA . PRO A 1 260 ? -8.259 -18.997 -14.048 1.00 95.38 260 PRO A CA 1
ATOM 2028 C C . PRO A 1 260 ? -6.772 -18.688 -13.802 1.00 95.38 260 PRO A C 1
ATOM 2030 O O . PRO A 1 260 ? -5.973 -19.604 -13.638 1.00 95.38 260 PRO A O 1
ATOM 2033 N N . TYR A 1 261 ? -6.408 -17.406 -13.696 1.00 95.56 261 TYR A N 1
ATOM 2034 C CA . TYR A 1 261 ? -5.028 -16.921 -13.562 1.00 95.56 261 TYR A CA 1
ATOM 2035 C C . TYR A 1 261 ? -4.702 -16.401 -12.153 1.00 95.56 261 TYR A C 1
ATOM 2037 O O . TYR A 1 261 ? -3.664 -15.775 -11.939 1.00 95.56 261 TYR A O 1
ATOM 2045 N N . ARG A 1 262 ? -5.574 -16.640 -11.168 1.00 95.19 262 ARG A N 1
ATOM 2046 C CA . ARG A 1 262 ? -5.504 -16.020 -9.833 1.00 95.19 262 ARG A CA 1
ATOM 2047 C C . ARG A 1 262 ? -4.182 -16.251 -9.089 1.00 95.19 262 ARG A C 1
ATOM 2049 O O . ARG A 1 262 ? -3.659 -15.315 -8.491 1.00 95.19 262 ARG A O 1
ATOM 2056 N N . HIS A 1 263 ? -3.596 -17.447 -9.177 1.00 96.12 263 HIS A N 1
ATOM 2057 C CA . HIS A 1 263 ? -2.300 -17.741 -8.548 1.00 96.12 263 HIS A CA 1
ATOM 2058 C C . HIS A 1 263 ? -1.126 -17.084 -9.283 1.00 96.12 263 HIS A C 1
ATOM 2060 O O . HIS A 1 263 ? -0.194 -16.607 -8.637 1.00 96.12 263 HIS A O 1
ATOM 2066 N N . LEU A 1 264 ? -1.192 -16.977 -10.616 1.00 95.81 264 LEU A N 1
ATOM 2067 C CA . LEU A 1 264 ? -0.205 -16.231 -11.397 1.00 95.81 264 LEU A CA 1
ATOM 2068 C C . LEU A 1 264 ? -0.227 -14.752 -10.997 1.00 95.81 264 LEU A C 1
ATOM 2070 O O . LEU A 1 264 ? 0.810 -14.208 -10.618 1.00 95.81 264 LEU A O 1
ATOM 2074 N N . ILE A 1 265 ? -1.417 -14.142 -10.979 1.00 96.38 265 ILE A N 1
ATOM 2075 C CA . ILE A 1 265 ? -1.626 -12.757 -10.530 1.00 96.38 265 ILE A CA 1
ATOM 2076 C C . ILE A 1 265 ? -1.090 -12.574 -9.105 1.00 96.38 265 ILE A C 1
ATOM 2078 O O . ILE A 1 265 ? -0.315 -11.651 -8.853 1.00 96.38 265 ILE A O 1
ATOM 2082 N N . GLY A 1 266 ? -1.446 -13.481 -8.191 1.00 96.62 266 GLY A N 1
ATOM 2083 C CA . GLY A 1 266 ? -0.962 -13.475 -6.813 1.00 96.62 266 GLY A CA 1
ATOM 2084 C C . GLY A 1 266 ? 0.562 -13.506 -6.717 1.00 96.62 266 GLY A C 1
ATOM 2085 O O . GLY A 1 266 ? 1.144 -12.717 -5.976 1.00 96.62 266 GLY A O 1
ATOM 2086 N N . SER A 1 267 ? 1.218 -14.368 -7.498 1.00 96.19 267 SER A N 1
ATOM 2087 C CA . SER A 1 267 ? 2.678 -14.504 -7.491 1.00 96.19 267 SER A CA 1
ATOM 2088 C C . SER A 1 267 ? 3.401 -13.254 -8.009 1.00 96.19 267 SER A C 1
ATOM 2090 O O . SER A 1 267 ? 4.378 -12.824 -7.397 1.00 96.19 267 SER A O 1
ATOM 2092 N N . VAL A 1 268 ? 2.887 -12.620 -9.073 1.00 95.12 268 VAL A N 1
ATOM 2093 C CA . VAL A 1 268 ? 3.417 -11.352 -9.605 1.00 95.12 268 VAL A CA 1
ATOM 2094 C C . VAL A 1 268 ? 3.274 -10.247 -8.565 1.00 95.12 268 VAL A C 1
ATOM 2096 O O . VAL A 1 268 ? 4.219 -9.505 -8.300 1.00 95.12 268 VAL A O 1
ATOM 2099 N N . MET A 1 269 ? 2.101 -10.148 -7.942 1.00 95.38 269 MET A N 1
ATOM 2100 C CA . MET A 1 269 ? 1.834 -9.148 -6.914 1.00 95.38 269 MET A CA 1
ATOM 2101 C C . MET A 1 269 ? 2.719 -9.312 -5.681 1.00 95.38 269 MET A C 1
ATOM 2103 O O . MET A 1 269 ? 3.246 -8.318 -5.184 1.00 95.38 269 MET A O 1
ATOM 2107 N N . LEU A 1 270 ? 2.909 -10.543 -5.205 1.00 95.44 270 LEU A N 1
ATOM 2108 C CA . LEU A 1 270 ? 3.766 -10.822 -4.059 1.00 95.44 270 LEU A CA 1
ATOM 2109 C C . LEU A 1 270 ? 5.212 -10.400 -4.344 1.00 95.44 270 LEU A C 1
ATOM 2111 O O . LEU A 1 270 ? 5.764 -9.601 -3.594 1.00 95.44 270 LEU A O 1
ATOM 2115 N N . GLU A 1 271 ? 5.792 -10.869 -5.451 1.00 93.69 271 GLU A N 1
ATOM 2116 C CA . GLU A 1 271 ? 7.180 -10.573 -5.833 1.00 93.69 271 GLU A CA 1
ATOM 2117 C C . GLU A 1 271 ? 7.421 -9.062 -5.963 1.00 93.69 271 GLU A C 1
ATOM 2119 O O . GLU A 1 271 ? 8.395 -8.516 -5.448 1.00 93.69 271 GLU A O 1
ATOM 2124 N N . LYS A 1 272 ? 6.506 -8.355 -6.634 1.00 91.25 272 LYS A N 1
ATOM 2125 C CA . LYS A 1 272 ? 6.677 -6.930 -6.935 1.00 91.25 272 LYS A CA 1
ATOM 2126 C C . LYS A 1 272 ? 6.429 -6.008 -5.748 1.00 91.25 272 LYS A C 1
ATOM 2128 O O . LYS A 1 272 ? 6.907 -4.874 -5.771 1.00 91.25 272 LYS A O 1
ATOM 2133 N N . LEU A 1 273 ? 5.677 -6.453 -4.743 1.00 92.12 273 LEU A N 1
ATOM 2134 C CA . LEU A 1 273 ? 5.318 -5.637 -3.579 1.00 92.12 273 LEU A CA 1
ATOM 2135 C C . LEU A 1 273 ? 6.083 -6.009 -2.302 1.00 92.12 273 LEU A C 1
ATOM 2137 O O . LEU A 1 273 ? 5.913 -5.362 -1.261 1.00 92.12 273 LEU A O 1
ATOM 2141 N N . GLN A 1 274 ? 6.954 -7.014 -2.365 1.00 90.75 274 GLN A N 1
ATOM 2142 C CA . GLN A 1 274 ? 7.901 -7.301 -1.296 1.00 90.75 274 GLN A CA 1
ATOM 2143 C C . GLN A 1 274 ? 8.872 -6.124 -1.049 1.00 90.75 274 GLN A C 1
ATOM 2145 O O . GLN A 1 274 ? 9.112 -5.292 -1.928 1.00 90.75 274 GLN A O 1
ATOM 2150 N N . PRO A 1 275 ? 9.415 -5.995 0.178 1.00 91.94 275 PRO A N 1
ATOM 2151 C CA . PRO A 1 275 ? 9.148 -6.827 1.360 1.00 91.94 275 PRO A CA 1
ATOM 2152 C C . PRO A 1 275 ? 7.883 -6.410 2.137 1.00 91.94 275 PRO A C 1
ATOM 2154 O O . PRO A 1 275 ? 7.579 -6.984 3.179 1.00 91.94 275 PRO A O 1
ATOM 2157 N N . HIS A 1 276 ? 7.160 -5.386 1.671 1.00 92.62 276 HIS A N 1
ATOM 2158 C CA . HIS A 1 276 ? 6.032 -4.806 2.406 1.00 92.62 276 HIS A CA 1
ATOM 2159 C C . HIS A 1 276 ? 4.825 -5.744 2.434 1.00 92.62 276 HIS A C 1
ATOM 2161 O O . HIS A 1 276 ? 4.140 -5.829 3.452 1.00 92.62 276 HIS A O 1
ATOM 2167 N N . ILE A 1 277 ? 4.579 -6.448 1.329 1.00 96.12 277 ILE A N 1
ATOM 2168 C 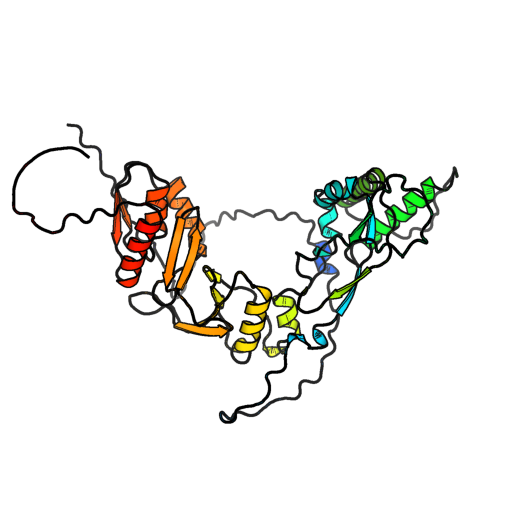CA . ILE A 1 277 ? 3.533 -7.461 1.215 1.00 96.12 277 ILE A CA 1
ATOM 2169 C C . ILE A 1 277 ? 4.138 -8.848 1.404 1.00 96.12 277 ILE A C 1
ATOM 2171 O O . ILE A 1 277 ? 5.144 -9.183 0.781 1.00 96.12 277 ILE A O 1
ATOM 2175 N N . ARG A 1 278 ? 3.500 -9.657 2.254 1.00 97.25 278 ARG A N 1
ATOM 2176 C CA . ARG A 1 278 ? 3.845 -11.076 2.459 1.00 97.25 278 ARG A CA 1
ATOM 2177 C C . ARG A 1 278 ? 2.700 -12.021 2.116 1.00 97.25 278 ARG A C 1
ATOM 2179 O O . ARG A 1 278 ? 2.945 -13.200 1.905 1.00 97.25 278 ARG A O 1
ATOM 2186 N N . THR A 1 279 ? 1.482 -11.493 2.014 1.00 97.25 279 THR A N 1
ATOM 2187 C CA . THR A 1 279 ? 0.264 -12.267 1.775 1.00 97.25 279 THR A CA 1
ATOM 2188 C C . THR A 1 279 ? -0.562 -11.575 0.699 1.00 97.25 279 THR A C 1
ATOM 2190 O O . THR A 1 279 ? -0.867 -10.388 0.829 1.00 97.25 279 THR A O 1
ATOM 2193 N N . VAL A 1 280 ? -0.948 -12.300 -0.350 1.00 97.56 280 VAL A N 1
ATOM 2194 C CA . VAL A 1 280 ? -1.872 -11.811 -1.382 1.00 97.56 280 VAL A CA 1
ATOM 2195 C C . VAL A 1 280 ? -3.131 -12.661 -1.353 1.00 97.56 280 VAL A C 1
ATOM 2197 O O . VAL A 1 280 ? -3.056 -13.882 -1.490 1.00 97.56 280 VAL A O 1
ATOM 2200 N N . VAL A 1 281 ? -4.285 -12.020 -1.190 1.00 96.12 281 VAL A N 1
ATOM 2201 C CA . VAL A 1 281 ? -5.591 -12.684 -1.107 1.00 96.12 281 VAL A CA 1
ATOM 2202 C C . VAL A 1 281 ? -6.567 -12.127 -2.131 1.00 96.12 281 VAL A C 1
ATOM 2204 O O . VAL A 1 281 ? -6.526 -10.944 -2.471 1.00 96.12 281 VAL A O 1
ATOM 2207 N N . ASN A 1 282 ? -7.483 -12.973 -2.585 1.00 94.94 282 ASN A N 1
ATOM 2208 C CA . ASN A 1 282 ? -8.680 -12.567 -3.302 1.00 94.94 282 ASN A CA 1
ATOM 2209 C C . ASN A 1 282 ? -9.854 -12.544 -2.328 1.00 94.94 282 ASN A C 1
ATOM 2211 O O . ASN A 1 282 ? -10.038 -13.488 -1.559 1.00 94.94 282 ASN A O 1
ATOM 2215 N N . LYS A 1 283 ? -10.672 -11.498 -2.373 1.00 89.19 283 LYS A N 1
ATOM 2216 C CA . LYS A 1 283 ? -11.944 -11.498 -1.661 1.00 89.19 283 LYS A CA 1
ATOM 2217 C C . LYS A 1 283 ? -12.955 -12.346 -2.413 1.00 89.19 283 LYS A C 1
ATOM 2219 O O . LYS A 1 283 ? -13.243 -12.110 -3.584 1.00 89.19 283 LYS A O 1
ATOM 2224 N N . VAL A 1 284 ? -13.515 -13.306 -1.693 1.00 82.81 284 VAL A N 1
ATOM 2225 C CA . VAL A 1 284 ? -14.533 -14.220 -2.188 1.00 82.81 284 VAL A CA 1
ATOM 2226 C C . VAL A 1 284 ? -15.874 -13.834 -1.571 1.00 82.81 284 VAL A C 1
ATOM 2228 O O . VAL A 1 284 ? -15.996 -13.606 -0.366 1.00 82.81 284 VAL A O 1
ATOM 2231 N N . GLY A 1 285 ? -16.892 -13.732 -2.422 1.00 72.56 285 GLY A N 1
ATOM 2232 C CA . GLY A 1 285 ? -18.259 -13.440 -2.005 1.00 72.56 285 GLY A CA 1
ATOM 2233 C C . GLY A 1 285 ? -18.516 -11.989 -1.579 1.00 72.56 285 GLY A C 1
ATOM 2234 O O . GLY A 1 285 ? -17.682 -11.084 -1.692 1.00 72.56 285 GLY A O 1
ATOM 2235 N N . GLN A 1 286 ? -19.743 -11.752 -1.115 1.00 71.50 286 GLN A N 1
ATOM 2236 C CA . GLN A 1 286 ? -20.155 -10.456 -0.586 1.00 71.50 286 GLN A CA 1
ATOM 2237 C C . GLN A 1 286 ? -19.909 -10.369 0.919 1.00 71.50 286 GLN A C 1
ATOM 2239 O O . GLN A 1 286 ? -19.929 -11.369 1.635 1.00 71.50 286 GLN A O 1
ATOM 2244 N N . VAL A 1 287 ? -19.728 -9.137 1.399 1.00 74.12 287 VAL A N 1
ATOM 2245 C CA . VAL A 1 287 ? -19.704 -8.845 2.834 1.00 74.12 287 VAL A CA 1
ATOM 2246 C C . VAL A 1 287 ? -21.036 -9.295 3.427 1.00 74.12 287 VAL A C 1
ATOM 2248 O O . VAL A 1 287 ? -22.076 -8.714 3.114 1.00 74.12 287 VAL A O 1
ATOM 2251 N N . SER A 1 288 ? -21.006 -10.332 4.256 1.00 69.69 288 SER A N 1
ATOM 2252 C CA . SER A 1 288 ? -22.211 -11.019 4.715 1.00 69.69 288 SER A CA 1
ATOM 2253 C C . SER A 1 288 ? -22.146 -11.338 6.208 1.00 69.69 288 SER A C 1
ATOM 2255 O O . SER A 1 288 ? -21.140 -11.108 6.883 1.00 69.69 288 SER A O 1
ATOM 2257 N N . GLY A 1 289 ? -23.274 -11.803 6.744 1.00 76.56 289 GLY A N 1
ATOM 2258 C CA . GLY A 1 289 ? -23.407 -12.149 8.152 1.00 76.56 289 GLY A CA 1
ATOM 2259 C C . GLY A 1 289 ? -23.450 -10.946 9.108 1.00 76.56 289 GLY A C 1
ATOM 2260 O O . GLY A 1 289 ? -23.236 -9.794 8.715 1.00 76.56 289 GLY A O 1
ATOM 2261 N N . PRO A 1 290 ? -23.725 -11.206 10.398 1.00 72.31 290 PRO A N 1
ATOM 2262 C CA . PRO A 1 290 ? -23.904 -10.163 11.409 1.00 72.31 290 PRO A CA 1
ATOM 2263 C C . PRO A 1 290 ? -22.616 -9.379 11.702 1.00 72.31 290 PRO A C 1
ATOM 2265 O O . PRO A 1 290 ? -22.681 -8.234 12.134 1.00 72.31 290 PRO A O 1
ATOM 2268 N N . HIS A 1 291 ? -21.445 -9.972 11.446 1.00 80.94 291 HIS A N 1
ATOM 2269 C CA . HIS A 1 291 ? -20.139 -9.352 11.695 1.00 80.94 291 HIS A CA 1
ATOM 2270 C C . HIS A 1 291 ? -19.530 -8.676 10.461 1.00 80.94 291 HIS A C 1
ATOM 2272 O O . HIS A 1 291 ? -18.447 -8.100 10.567 1.00 80.94 291 HIS A O 1
ATOM 2278 N N . ARG A 1 292 ? -20.213 -8.736 9.304 1.00 79.38 292 ARG A N 1
ATOM 2279 C CA . ARG A 1 292 ? -19.799 -8.069 8.059 1.00 79.38 292 ARG A CA 1
ATOM 2280 C C . ARG A 1 292 ? -18.361 -8.426 7.647 1.00 79.38 292 ARG A C 1
ATOM 2282 O O . ARG A 1 292 ? -17.619 -7.572 7.165 1.00 79.38 292 ARG A O 1
ATOM 2289 N N . THR A 1 293 ? -17.961 -9.680 7.837 1.00 79.62 293 THR A N 1
ATOM 2290 C CA . THR A 1 293 ? -16.688 -10.207 7.332 1.00 79.62 293 THR A CA 1
ATOM 2291 C C . THR A 1 293 ? -16.857 -10.696 5.891 1.00 79.62 293 THR A C 1
ATOM 2293 O O . THR A 1 293 ? -17.970 -10.771 5.362 1.00 79.62 293 THR A O 1
ATOM 2296 N N . TYR A 1 294 ? -15.742 -10.962 5.219 1.00 79.12 294 TYR A N 1
ATOM 2297 C CA . TYR A 1 294 ? -15.715 -11.560 3.888 1.00 79.12 294 TYR A CA 1
ATOM 2298 C C . TYR A 1 294 ? -14.728 -12.721 3.879 1.00 79.12 294 TYR A C 1
ATOM 2300 O O . TYR A 1 294 ? -13.740 -12.710 4.615 1.00 79.12 294 TYR A O 1
ATOM 2308 N N . GLU A 1 295 ? -15.018 -13.726 3.060 1.00 84.75 295 GLU A N 1
ATOM 2309 C CA . GLU A 1 295 ? -14.110 -14.846 2.862 1.00 84.75 295 GLU A CA 1
ATOM 2310 C C . GLU A 1 295 ? -12.942 -14.403 1.983 1.00 84.75 295 GLU A C 1
ATOM 2312 O O . GLU A 1 295 ? -13.071 -13.538 1.111 1.00 84.75 295 GLU A O 1
ATOM 2317 N N . MET A 1 296 ? -11.772 -14.970 2.249 1.00 89.69 296 MET A N 1
ATOM 2318 C CA . MET A 1 296 ? -10.550 -14.656 1.526 1.00 89.69 296 MET A CA 1
ATOM 2319 C C . MET A 1 296 ? -9.908 -15.950 1.049 1.00 89.69 296 MET A C 1
ATOM 2321 O O . MET A 1 296 ? -9.676 -16.865 1.837 1.00 89.69 296 MET A O 1
ATOM 2325 N N . GLU A 1 297 ? -9.601 -16.002 -0.240 1.00 93.88 297 GLU A N 1
ATOM 2326 C CA . GLU A 1 297 ? -8.799 -17.056 -0.850 1.00 93.88 297 GLU A CA 1
ATOM 2327 C C . GLU A 1 297 ? -7.340 -16.599 -0.885 1.00 93.88 297 GLU A C 1
ATOM 2329 O O . GLU A 1 297 ? -7.033 -15.515 -1.388 1.00 93.88 297 GLU A O 1
ATOM 2334 N N . LEU A 1 298 ? -6.428 -17.423 -0.368 1.00 96.19 298 LEU A N 1
ATOM 2335 C CA . LEU A 1 298 ? -4.994 -17.174 -0.480 1.00 96.19 298 LEU A CA 1
ATOM 2336 C C . LEU A 1 298 ? -4.539 -17.384 -1.929 1.00 96.19 298 LEU A C 1
ATOM 2338 O O . LEU A 1 298 ? -4.645 -18.485 -2.465 1.00 96.19 298 LEU A O 1
ATOM 2342 N N . LEU A 1 299 ? -3.986 -16.339 -2.544 1.00 96.31 299 LEU A N 1
ATOM 2343 C CA . LEU A 1 299 ? -3.436 -16.413 -3.896 1.00 96.31 299 LEU A CA 1
ATOM 2344 C C . LEU A 1 299 ? -1.940 -16.729 -3.893 1.00 96.31 299 LEU A C 1
ATOM 2346 O O . LEU A 1 299 ? -1.496 -17.522 -4.723 1.00 96.31 299 LEU A O 1
ATOM 2350 N N . ALA A 1 300 ? -1.178 -16.098 -2.991 1.00 96.75 300 ALA A N 1
ATOM 2351 C CA . ALA A 1 300 ? 0.266 -16.283 -2.847 1.00 96.75 300 ALA A CA 1
ATOM 2352 C C . ALA A 1 300 ? 0.778 -15.805 -1.474 1.00 96.75 300 ALA A C 1
ATOM 2354 O O . ALA A 1 300 ? 0.219 -14.878 -0.883 1.00 96.75 300 ALA A O 1
ATOM 2355 N N . GLY A 1 301 ? 1.896 -16.380 -1.023 1.00 95.94 301 GLY A N 1
ATOM 2356 C CA . GLY A 1 301 ? 2.624 -15.941 0.171 1.00 95.94 301 GLY A CA 1
ATOM 2357 C C . GLY A 1 301 ? 2.200 -16.645 1.459 1.00 95.94 301 GLY A C 1
ATOM 2358 O O . GLY A 1 301 ? 1.733 -17.784 1.426 1.00 95.94 301 GLY A O 1
ATOM 2359 N N . ASP A 1 302 ? 2.394 -15.973 2.594 1.00 94.12 302 ASP A N 1
ATOM 2360 C CA . ASP A 1 302 ? 2.097 -16.518 3.920 1.00 94.12 302 ASP A CA 1
ATOM 2361 C C . ASP A 1 302 ? 0.581 -16.676 4.111 1.00 94.12 302 ASP A C 1
ATOM 2363 O O . ASP A 1 302 ? -0.193 -15.765 3.825 1.00 94.12 302 ASP A O 1
ATOM 2367 N N . ASN A 1 303 ? 0.129 -17.786 4.699 1.00 92.62 303 ASN A N 1
ATOM 2368 C CA . ASN A 1 303 ? -1.276 -17.931 5.095 1.00 92.62 303 ASN A CA 1
ATOM 2369 C C . ASN A 1 303 ? -1.560 -17.200 6.423 1.00 92.62 303 ASN A C 1
ATOM 2371 O O . ASN A 1 303 ? -1.870 -17.819 7.441 1.00 92.62 303 ASN A O 1
ATOM 2375 N N . SER A 1 304 ? -1.368 -15.879 6.439 1.00 94.12 304 SER A N 1
ATOM 2376 C CA . SER A 1 304 ? -1.570 -15.037 7.619 1.00 94.12 304 SER A CA 1
ATOM 2377 C C . SER A 1 304 ? -2.423 -13.820 7.293 1.00 94.12 304 SER A C 1
ATOM 2379 O O . SER A 1 304 ? -2.070 -13.003 6.444 1.00 94.12 304 SER A O 1
ATOM 2381 N N . THR A 1 305 ? -3.532 -13.683 8.019 1.00 93.00 305 THR A N 1
ATOM 2382 C CA . THR A 1 305 ? -4.466 -12.549 7.947 1.00 93.00 305 THR A CA 1
ATOM 2383 C C . THR A 1 305 ? -4.337 -11.604 9.146 1.00 93.00 305 THR A C 1
ATOM 2385 O O . THR A 1 305 ? -5.067 -10.617 9.239 1.00 93.00 305 THR A O 1
ATOM 2388 N N . ASN A 1 306 ? -3.390 -11.864 10.057 1.00 96.44 306 ASN A N 1
ATOM 2389 C CA . ASN A 1 306 ? -3.114 -11.018 11.218 1.00 96.44 306 ASN A CA 1
ATOM 2390 C C . ASN A 1 306 ? -2.302 -9.793 10.801 1.00 96.44 306 ASN A C 1
ATOM 2392 O O . ASN A 1 306 ? -1.076 -9.831 10.693 1.00 96.44 306 ASN A O 1
ATOM 2396 N N . VAL A 1 307 ? -2.988 -8.684 10.571 1.00 96.75 307 VAL A N 1
ATOM 2397 C CA . VAL A 1 307 ? -2.390 -7.448 10.082 1.00 96.75 307 VAL A CA 1
ATOM 2398 C C . VAL A 1 307 ? -1.978 -6.547 11.235 1.00 96.75 307 VAL A C 1
ATOM 2400 O O . VAL A 1 307 ? -2.660 -6.456 12.251 1.00 96.75 307 VAL A O 1
ATOM 2403 N N . LYS A 1 308 ? -0.869 -5.833 11.037 1.00 97.31 308 LYS A N 1
ATOM 2404 C CA . LYS A 1 308 ? -0.447 -4.693 11.849 1.00 97.31 308 LYS A CA 1
ATOM 2405 C C . LYS A 1 308 ? -0.242 -3.510 10.914 1.00 97.31 308 LYS A C 1
ATOM 2407 O O . LYS A 1 308 ? 0.455 -3.649 9.909 1.00 97.31 308 LYS A O 1
ATOM 2412 N N . LEU A 1 309 ? -0.845 -2.371 11.225 1.00 95.81 309 LEU A N 1
ATOM 2413 C CA . LEU A 1 309 ? -0.743 -1.154 10.424 1.00 95.81 309 LEU A CA 1
ATOM 2414 C C . LEU A 1 309 ? -0.668 0.084 11.313 1.00 95.81 309 LEU A C 1
ATOM 2416 O O . LEU A 1 309 ? -1.095 0.065 12.468 1.00 95.81 309 LEU A O 1
ATOM 2420 N N . VAL A 1 310 ? -0.102 1.152 10.761 1.00 95.44 310 VAL A N 1
ATOM 2421 C CA . VAL A 1 310 ? -0.063 2.465 11.399 1.00 95.44 310 VAL A CA 1
ATOM 2422 C C . VAL A 1 310 ? -0.948 3.398 10.596 1.00 95.44 310 VAL A C 1
ATOM 2424 O O . VAL A 1 310 ? -0.761 3.549 9.392 1.00 95.44 310 VAL A O 1
ATOM 2427 N N . GLU A 1 311 ? -1.898 4.029 11.268 1.00 94.25 311 GLU A N 1
ATOM 2428 C CA . GLU A 1 311 ? -2.776 5.030 10.680 1.00 94.25 311 GLU A CA 1
ATOM 2429 C C . GLU A 1 311 ? -2.746 6.272 11.562 1.00 94.25 311 GLU A C 1
ATOM 2431 O O . GLU A 1 311 ? -3.012 6.178 12.752 1.00 94.25 311 GLU A O 1
ATOM 2436 N N . GLN A 1 312 ? -2.386 7.432 11.009 1.00 92.75 312 GLN A N 1
ATOM 2437 C CA . GLN A 1 312 ? -2.395 8.712 11.738 1.00 92.75 312 GLN A CA 1
ATOM 2438 C C . GLN A 1 312 ? -1.697 8.666 13.118 1.00 92.75 312 GLN A C 1
ATOM 2440 O O . GLN A 1 312 ? -2.142 9.274 14.091 1.00 92.75 312 GLN A O 1
ATOM 2445 N N . GLY A 1 313 ? -0.592 7.916 13.206 1.00 93.38 313 GLY A N 1
ATOM 2446 C CA . GLY A 1 313 ? 0.215 7.773 14.422 1.00 93.38 313 GLY A CA 1
ATOM 2447 C C . GLY A 1 313 ? -0.285 6.732 15.430 1.00 93.38 313 GLY A C 1
ATOM 2448 O O . GLY A 1 313 ? 0.417 6.479 16.408 1.00 93.38 313 GLY A O 1
ATOM 2449 N N . ILE A 1 314 ? -1.437 6.090 15.202 1.00 96.81 314 ILE A N 1
ATOM 2450 C CA . ILE A 1 314 ? -1.893 4.955 16.015 1.00 96.81 314 ILE A CA 1
ATOM 2451 C C . ILE A 1 314 ? -1.509 3.627 15.365 1.00 96.81 314 ILE A C 1
ATOM 2453 O O . ILE A 1 314 ? -1.560 3.472 14.147 1.00 96.81 314 ILE A O 1
ATOM 2457 N N . THR A 1 315 ? -1.125 2.649 16.183 1.00 97.62 315 THR A N 1
ATOM 2458 C CA . THR A 1 315 ? -0.826 1.286 15.725 1.00 97.62 315 THR A CA 1
ATOM 2459 C C . THR A 1 315 ? -2.021 0.378 15.970 1.00 97.62 315 THR A C 1
ATOM 2461 O O . THR A 1 315 ? -2.435 0.192 17.115 1.00 97.62 315 THR A O 1
ATOM 2464 N N . LEU A 1 316 ? -2.538 -0.235 14.911 1.00 97.88 316 LEU A N 1
ATOM 2465 C CA . LEU A 1 316 ? -3.661 -1.163 14.958 1.00 97.88 316 LEU A CA 1
ATOM 2466 C C . LEU A 1 316 ? -3.195 -2.559 14.555 1.00 97.88 316 LEU A C 1
ATOM 2468 O O . LEU A 1 316 ? -2.453 -2.719 13.589 1.00 97.88 316 LEU A O 1
ATOM 2472 N N . GLU A 1 317 ? -3.638 -3.564 15.299 1.00 98.12 317 GLU A N 1
ATOM 2473 C CA . GLU A 1 317 ? -3.409 -4.974 15.003 1.00 98.12 317 GLU A CA 1
ATOM 2474 C C . GLU A 1 317 ? -4.718 -5.741 15.152 1.00 98.12 317 GLU A C 1
ATOM 2476 O O . GLU A 1 317 ? -5.431 -5.559 16.145 1.00 98.12 317 GLU A O 1
ATOM 2481 N N . PHE A 1 318 ? -5.047 -6.553 14.152 1.00 97.44 318 PHE A N 1
ATOM 2482 C CA . PHE A 1 318 ? -6.254 -7.374 14.125 1.00 97.44 318 PHE A CA 1
ATOM 2483 C C . PHE A 1 318 ? -6.153 -8.468 13.060 1.00 97.44 318 PHE A C 1
ATOM 2485 O O . PHE A 1 318 ? -5.282 -8.435 12.195 1.00 97.44 318 PHE A O 1
ATOM 2492 N N . ASP A 1 319 ? -7.047 -9.449 13.125 1.00 95.75 319 ASP A N 1
ATOM 2493 C CA . ASP A 1 319 ? -7.198 -10.466 12.085 1.00 95.75 319 ASP A CA 1
ATOM 2494 C C . ASP A 1 319 ? -8.229 -9.995 11.052 1.00 95.75 319 ASP A C 1
ATOM 2496 O O . ASP A 1 319 ? -9.410 -9.824 11.374 1.00 95.75 319 ASP A O 1
ATOM 2500 N N . LEU A 1 320 ? -7.776 -9.783 9.814 1.00 93.06 320 LEU A N 1
ATOM 2501 C CA . LEU A 1 320 ? -8.595 -9.299 8.702 1.00 93.06 320 LEU A CA 1
ATOM 2502 C C . LEU A 1 320 ? -9.737 -10.265 8.349 1.00 93.06 320 LEU A C 1
ATOM 2504 O O . LEU A 1 320 ? -10.778 -9.829 7.869 1.00 93.06 320 LEU A O 1
ATOM 2508 N N . ALA A 1 321 ? -9.584 -11.564 8.632 1.00 91.38 321 ALA A N 1
ATOM 2509 C CA . ALA A 1 321 ? -10.642 -12.552 8.418 1.00 91.38 321 ALA A CA 1
ATOM 2510 C C . ALA A 1 321 ? -11.757 -12.461 9.470 1.00 91.38 321 ALA A C 1
ATOM 2512 O O . ALA A 1 321 ? -12.882 -12.901 9.234 1.00 91.38 321 ALA A O 1
ATOM 2513 N N . LYS A 1 322 ? -11.458 -11.889 10.643 1.00 92.88 322 LYS A N 1
ATOM 2514 C CA . LYS A 1 322 ? -12.386 -11.827 11.779 1.00 92.88 322 LYS A CA 1
ATOM 2515 C C . LYS A 1 322 ? -12.999 -10.456 11.994 1.00 92.88 322 LYS A C 1
ATOM 2517 O O . LYS A 1 322 ? -14.015 -10.379 12.676 1.00 92.88 322 LYS A O 1
ATOM 2522 N N . VAL A 1 323 ? -12.403 -9.384 11.474 1.00 93.19 323 VAL A N 1
ATOM 2523 C CA . VAL A 1 323 ? -12.856 -8.006 11.705 1.00 93.19 323 VAL A CA 1
ATOM 2524 C C . VAL A 1 323 ? -12.957 -7.251 10.390 1.00 93.19 323 VAL A C 1
ATOM 2526 O O . VAL A 1 323 ? -12.011 -7.219 9.608 1.00 93.19 323 VAL A O 1
ATOM 2529 N N . TYR A 1 324 ? -14.096 -6.592 10.173 1.00 91.12 324 TYR A N 1
ATOM 2530 C CA . TYR A 1 324 ? -14.276 -5.706 9.030 1.00 91.12 324 TYR A CA 1
ATOM 2531 C C . TYR A 1 324 ? -13.268 -4.547 9.057 1.00 91.12 324 TYR A C 1
ATOM 2533 O O . TYR A 1 324 ? -13.112 -3.858 10.068 1.00 91.12 324 TYR A O 1
ATOM 2541 N N . TRP A 1 325 ? -12.635 -4.293 7.913 1.00 91.88 325 TRP A N 1
ATOM 2542 C CA . TRP A 1 325 ? -11.713 -3.181 7.716 1.00 91.88 325 TRP A CA 1
ATOM 2543 C C . TRP A 1 325 ? -11.912 -2.533 6.344 1.00 91.88 325 TRP A C 1
ATOM 2545 O O . TRP A 1 325 ? -12.231 -3.211 5.369 1.00 91.88 325 TRP A O 1
ATOM 2555 N N . CYS A 1 326 ? -11.708 -1.215 6.280 1.00 89.88 326 CYS A N 1
ATOM 2556 C CA . CYS A 1 326 ? -11.672 -0.444 5.041 1.00 89.88 326 CYS A CA 1
ATOM 2557 C C . CYS A 1 326 ? -10.689 0.724 5.202 1.00 89.88 326 CYS A C 1
ATOM 2559 O O . CYS A 1 326 ? -10.962 1.693 5.922 1.00 89.88 326 CYS A O 1
ATOM 2561 N N . SER A 1 327 ? -9.555 0.649 4.507 1.00 90.50 327 SER A N 1
ATOM 2562 C CA . SER A 1 327 ? -8.495 1.663 4.530 1.00 90.50 327 SER A CA 1
ATOM 2563 C C . SER A 1 327 ? -8.969 3.003 3.950 1.00 90.50 327 SER A C 1
ATOM 2565 O O . SER A 1 327 ? -8.487 4.060 4.348 1.00 90.50 327 SER A O 1
ATOM 2567 N N . ARG A 1 328 ? -9.984 2.997 3.072 1.00 90.38 328 ARG A N 1
ATOM 2568 C CA . ARG A 1 328 ? -10.564 4.220 2.474 1.00 90.38 328 ARG A CA 1
ATOM 2569 C C . ARG A 1 328 ? -11.259 5.134 3.487 1.00 90.38 328 ARG A C 1
ATOM 2571 O O . ARG A 1 328 ? -11.439 6.313 3.210 1.00 90.38 328 ARG A O 1
ATOM 2578 N N . LEU A 1 329 ? -11.631 4.612 4.657 1.00 93.81 329 LEU A N 1
ATOM 2579 C CA . LEU A 1 329 ? -12.271 5.393 5.720 1.00 93.81 329 LEU A CA 1
ATOM 2580 C C . LEU A 1 329 ? -11.272 6.190 6.579 1.00 93.81 329 LEU A C 1
ATOM 2582 O O . LEU A 1 329 ? -11.703 6.908 7.477 1.00 93.81 329 LEU A O 1
ATOM 2586 N N . ALA A 1 330 ? -9.961 6.098 6.322 1.00 94.25 330 ALA A N 1
ATOM 2587 C CA . ALA A 1 330 ? -8.947 6.829 7.088 1.00 94.25 330 ALA A CA 1
ATOM 2588 C C . ALA A 1 330 ? -9.148 8.355 7.032 1.00 94.25 330 ALA A C 1
ATOM 2590 O O . ALA A 1 330 ? -9.063 9.026 8.059 1.00 94.25 330 ALA A O 1
ATOM 2591 N N . GLY A 1 331 ? -9.477 8.894 5.850 1.00 95.31 331 GLY A N 1
ATOM 2592 C CA . GLY A 1 331 ? -9.765 10.323 5.686 1.00 95.31 331 GLY A CA 1
ATOM 2593 C C . GLY A 1 331 ? -11.004 10.765 6.465 1.00 95.31 331 GLY A C 1
ATOM 2594 O O . GLY A 1 331 ? -10.982 11.804 7.114 1.00 95.31 331 GLY A O 1
ATOM 2595 N N . GLU A 1 332 ? -12.052 9.939 6.479 1.00 96.31 332 GLU A N 1
ATOM 2596 C CA . GLU A 1 332 ? -13.276 10.235 7.230 1.00 96.31 332 GLU A CA 1
ATOM 2597 C C . GLU A 1 332 ? -13.042 10.200 8.742 1.00 96.31 332 GLU A C 1
ATOM 2599 O O . GLU A 1 332 ? -13.503 11.083 9.461 1.00 96.31 332 GLU A O 1
ATOM 2604 N N . ARG A 1 333 ? -12.263 9.229 9.236 1.00 96.62 333 ARG A N 1
ATOM 2605 C CA . ARG A 1 333 ? -11.859 9.212 10.649 1.00 96.62 333 ARG A CA 1
ATOM 2606 C C . ARG A 1 333 ? -11.112 10.487 11.016 1.00 96.62 333 ARG A C 1
ATOM 2608 O O . ARG A 1 333 ? -11.437 11.092 12.028 1.00 96.62 333 ARG A O 1
ATOM 2615 N N . GLN A 1 334 ? -10.159 10.915 10.189 1.00 95.38 334 GLN A N 1
ATOM 2616 C CA . GLN A 1 334 ? -9.417 12.152 10.420 1.00 95.38 334 GLN A CA 1
ATOM 2617 C C . GLN A 1 334 ? -10.332 13.385 10.426 1.00 95.38 334 GLN A C 1
ATOM 2619 O O . GLN A 1 334 ? -10.212 14.205 11.335 1.00 95.38 334 GLN A O 1
ATOM 2624 N N . ARG A 1 335 ? -11.266 13.485 9.471 1.00 97.06 335 ARG A N 1
ATOM 2625 C CA . ARG A 1 335 ? -12.266 14.562 9.415 1.00 97.06 335 ARG A CA 1
ATOM 2626 C C . ARG A 1 335 ? -13.062 14.649 10.715 1.00 97.06 335 ARG A C 1
ATOM 2628 O O . ARG A 1 335 ? -13.122 15.715 11.311 1.00 97.06 335 ARG A O 1
ATOM 2635 N N . LEU A 1 336 ? -13.596 13.523 11.200 1.00 96.25 336 LEU A N 1
ATOM 2636 C CA . LEU A 1 336 ? -14.358 13.485 12.454 1.00 96.25 336 LEU A CA 1
ATOM 2637 C C . LEU A 1 336 ? -13.541 14.001 13.646 1.00 96.25 336 LEU A C 1
ATOM 2639 O O . LEU A 1 336 ? -14.059 14.777 14.444 1.00 96.25 336 LEU A O 1
ATOM 2643 N N . ILE A 1 337 ? -12.262 13.619 13.759 1.00 95.25 337 ILE A N 1
ATOM 2644 C CA . ILE A 1 337 ? -11.410 14.117 14.850 1.00 95.25 337 ILE A CA 1
ATOM 2645 C C . ILE A 1 337 ? -11.163 15.626 14.744 1.00 95.25 337 ILE A C 1
ATOM 2647 O O . ILE A 1 337 ? -11.116 16.305 15.766 1.00 95.25 337 ILE A O 1
ATOM 2651 N N . GLN A 1 338 ? -10.957 16.136 13.529 1.00 94.94 338 GLN A N 1
ATOM 2652 C CA . GLN A 1 338 ? -10.548 17.522 13.300 1.00 94.94 338 GLN A CA 1
ATOM 2653 C C . GLN A 1 338 ? -11.715 18.511 13.322 1.00 94.94 338 GLN A C 1
ATOM 2655 O O . GLN A 1 338 ? -11.537 19.643 13.769 1.00 94.94 338 GLN A O 1
ATOM 2660 N N . GLU A 1 339 ? -12.880 18.101 12.826 1.00 95.56 339 GLU A N 1
ATOM 2661 C CA . GLU A 1 339 ? -13.998 19.005 12.543 1.00 95.56 339 GLU A CA 1
ATOM 2662 C C . GLU A 1 339 ? -15.186 18.795 13.490 1.00 95.56 339 GLU A C 1
ATOM 2664 O O . GLU A 1 339 ? -15.845 19.766 13.853 1.00 95.56 339 GLU A O 1
ATOM 2669 N N . GLU A 1 340 ? -15.438 17.561 13.939 1.00 95.19 340 GLU A N 1
ATOM 2670 C CA . GLU A 1 340 ? -16.672 17.217 14.668 1.00 95.19 340 GLU A CA 1
ATOM 2671 C C . GLU A 1 340 ? -16.445 16.957 16.163 1.00 95.19 340 GLU A C 1
ATOM 2673 O O . GLU A 1 340 ? -17.319 17.214 16.995 1.00 95.19 340 GLU A O 1
ATOM 2678 N N . PHE A 1 341 ? -15.284 16.414 16.536 1.00 95.69 341 PHE A N 1
ATOM 2679 C CA . PHE A 1 341 ? -14.992 16.068 17.924 1.00 95.69 341 PHE A CA 1
ATOM 2680 C C . PHE A 1 341 ? -14.249 17.186 18.650 1.00 95.69 341 PHE A C 1
ATOM 2682 O O . PHE A 1 341 ? -13.435 17.921 18.093 1.00 95.69 341 PHE A O 1
ATOM 2689 N N . HIS A 1 342 ? -14.505 17.290 19.950 1.00 94.56 342 HIS A N 1
ATOM 2690 C CA . HIS A 1 342 ? -13.917 18.306 20.809 1.00 94.56 342 HIS A CA 1
ATOM 2691 C C . HIS A 1 342 ? -13.351 17.697 22.090 1.00 94.56 342 HIS A C 1
ATOM 2693 O O . HIS A 1 342 ? -13.803 16.666 22.594 1.00 94.56 342 HIS A O 1
ATOM 2699 N N . HIS A 1 343 ? -12.359 18.379 22.658 1.00 94.62 343 HIS A N 1
ATOM 2700 C CA . HIS A 1 343 ? -11.803 18.033 23.961 1.00 94.62 343 HIS A CA 1
ATOM 2701 C C . HIS A 1 343 ? -12.882 18.032 25.055 1.00 94.62 343 HIS A C 1
ATOM 2703 O O . HIS A 1 343 ? -13.801 18.851 25.041 1.00 94.62 343 HIS A O 1
ATOM 2709 N N . GLY A 1 344 ? -12.761 17.131 26.031 1.00 94.12 344 GLY A N 1
ATOM 2710 C CA . GLY A 1 344 ? -13.714 17.047 27.145 1.00 94.12 344 GLY A CA 1
ATOM 2711 C C . GLY A 1 344 ? -15.052 16.362 26.828 1.00 94.12 344 GLY A C 1
ATOM 2712 O O . GLY A 1 344 ? -15.906 16.292 27.712 1.00 94.12 344 GLY A O 1
ATOM 2713 N N . GLN A 1 345 ? -15.273 15.891 25.595 1.00 93.25 345 GLN A N 1
ATOM 2714 C CA . GLN A 1 345 ? -16.530 15.252 25.194 1.00 93.25 345 GLN A CA 1
ATOM 2715 C C . GLN A 1 345 ? -16.659 13.799 25.666 1.00 93.25 345 GLN A C 1
ATOM 2717 O O . GLN A 1 345 ? -15.675 13.100 25.923 1.00 93.25 345 GLN A O 1
ATOM 2722 N N . VAL A 1 346 ? -17.912 13.337 25.710 1.00 95.06 346 VAL A N 1
ATOM 2723 C CA . VAL A 1 346 ? -18.252 11.916 25.799 1.00 95.06 346 VAL A CA 1
ATOM 2724 C C . VAL A 1 346 ? -18.649 11.430 24.406 1.00 95.06 346 VAL A C 1
ATOM 2726 O O . VAL A 1 346 ? -19.636 11.905 23.848 1.00 95.06 346 VAL A O 1
ATOM 2729 N N . ILE A 1 347 ? -17.887 10.491 23.850 1.00 94.81 347 ILE A N 1
ATOM 2730 C CA . ILE A 1 347 ? -18.075 9.960 22.495 1.00 94.81 347 ILE A CA 1
ATOM 2731 C C . ILE A 1 347 ? -18.607 8.530 22.598 1.00 94.81 347 ILE A C 1
ATOM 2733 O O . ILE A 1 347 ? -18.039 7.706 23.317 1.00 94.81 347 ILE A O 1
ATOM 2737 N N . ALA A 1 348 ? -19.682 8.227 21.872 1.00 95.81 348 ALA A N 1
ATOM 2738 C CA . ALA A 1 348 ? -20.218 6.876 21.757 1.00 95.81 348 ALA A CA 1
ATOM 2739 C C . ALA A 1 348 ? -19.935 6.315 20.356 1.00 95.81 348 ALA A C 1
ATOM 2741 O O . ALA A 1 348 ? -20.519 6.763 19.369 1.00 95.81 348 ALA A O 1
ATOM 2742 N N . ASP A 1 349 ? -19.050 5.323 20.283 1.00 95.62 349 ASP A N 1
ATOM 2743 C CA . ASP A 1 349 ? -18.726 4.591 19.058 1.00 95.62 349 ASP A CA 1
ATOM 2744 C C . ASP A 1 349 ? -19.484 3.258 19.062 1.00 95.62 349 ASP A C 1
ATOM 2746 O O . ASP A 1 349 ? -19.089 2.302 19.732 1.00 95.62 349 ASP A O 1
ATOM 2750 N N . ALA A 1 350 ? -20.627 3.223 18.375 1.00 94.94 350 ALA A N 1
ATOM 2751 C CA . ALA A 1 350 ? -21.546 2.086 18.408 1.00 94.94 350 ALA A CA 1
ATOM 2752 C C . ALA A 1 350 ? -21.049 0.857 17.618 1.00 94.94 350 ALA A C 1
ATOM 2754 O O . ALA A 1 350 ? -21.542 -0.248 17.870 1.00 94.94 350 ALA A O 1
ATOM 2755 N N . PHE A 1 351 ? -20.104 1.061 16.689 1.00 94.56 351 PHE A N 1
ATOM 2756 C CA . PHE A 1 351 ? -19.593 0.070 15.733 1.00 94.56 351 PHE A CA 1
ATOM 2757 C C . PHE A 1 351 ? -18.071 0.202 15.594 1.00 94.56 351 PHE A C 1
ATOM 2759 O O . PHE A 1 351 ? -17.541 0.507 14.521 1.00 94.56 351 PHE A O 1
ATOM 2766 N N . CYS A 1 352 ? -17.363 0.034 16.708 1.00 95.25 352 CYS A N 1
ATOM 2767 C CA . CYS A 1 352 ? -15.975 0.468 16.811 1.00 95.25 352 CYS A CA 1
ATOM 2768 C C . CYS A 1 352 ? -14.981 -0.385 16.009 1.00 95.25 352 CYS A C 1
ATOM 2770 O O . CYS A 1 352 ? -13.844 0.045 15.781 1.00 95.25 352 CYS A O 1
ATOM 2772 N N . GLY A 1 353 ? -15.370 -1.582 15.556 1.00 95.94 353 GLY A N 1
ATOM 2773 C CA . GLY A 1 353 ? -14.499 -2.490 14.820 1.00 95.94 353 GLY A CA 1
ATOM 2774 C C . GLY A 1 353 ? -13.217 -2.794 15.601 1.00 95.94 353 GLY A C 1
ATOM 2775 O O . GLY A 1 353 ? -13.234 -3.010 16.810 1.00 95.94 353 GLY A O 1
ATOM 2776 N N . ALA A 1 354 ? -12.065 -2.751 14.928 1.00 96.56 354 ALA A N 1
ATOM 2777 C CA . ALA A 1 354 ? -10.754 -2.880 15.579 1.00 96.56 354 ALA A CA 1
ATOM 2778 C C . ALA A 1 354 ? -10.362 -1.662 16.452 1.00 96.56 354 ALA A C 1
ATOM 2780 O O . ALA 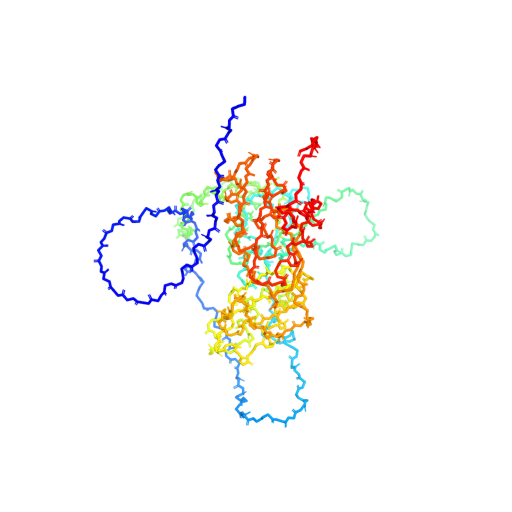A 1 354 ? -9.242 -1.607 16.964 1.00 96.56 354 ALA A O 1
ATOM 2781 N N . GLY A 1 355 ? -11.252 -0.682 16.613 1.00 96.50 355 GLY A N 1
ATOM 2782 C CA . GLY A 1 355 ? -11.068 0.510 17.432 1.00 96.50 355 GLY A CA 1
ATOM 2783 C C . GLY A 1 355 ? -10.404 1.685 16.716 1.00 96.50 355 GLY A C 1
ATOM 2784 O O . GLY A 1 355 ? -9.849 2.549 17.381 1.00 96.50 355 GLY A O 1
ATOM 2785 N N . ALA A 1 356 ? -10.415 1.741 15.380 1.00 97.00 356 ALA A N 1
ATOM 2786 C CA . ALA A 1 356 ? -9.671 2.765 14.638 1.00 97.00 356 ALA A CA 1
ATOM 2787 C C . ALA A 1 356 ? -10.086 4.199 15.004 1.00 97.00 356 ALA A C 1
ATOM 2789 O O . ALA A 1 356 ? -9.227 5.026 15.292 1.00 97.00 356 ALA A O 1
ATOM 2790 N N . LEU A 1 357 ? -11.393 4.486 15.029 1.00 97.19 357 LEU A N 1
ATOM 2791 C CA . LEU A 1 357 ? -11.900 5.821 15.354 1.00 97.19 357 LEU A CA 1
ATOM 2792 C C . LEU A 1 357 ? -11.710 6.146 16.839 1.00 97.19 357 LEU A C 1
ATOM 2794 O O . LEU A 1 357 ? -11.148 7.186 17.168 1.00 97.19 357 LEU A O 1
ATOM 2798 N N . CYS A 1 358 ? -12.136 5.253 17.737 1.00 96.00 358 CYS A N 1
ATOM 2799 C CA . CYS A 1 358 ? -12.062 5.500 19.176 1.00 96.00 358 CYS A CA 1
ATOM 2800 C C . CYS A 1 358 ? -10.619 5.598 19.699 1.00 96.00 358 CYS A C 1
ATOM 2802 O O . CYS A 1 358 ? -10.322 6.484 20.499 1.00 96.00 358 CYS A O 1
ATOM 2804 N N . VAL A 1 359 ? -9.697 4.756 19.223 1.00 96.81 359 VAL A N 1
ATOM 2805 C CA . VAL A 1 359 ? -8.277 4.835 19.603 1.00 96.81 359 VAL A CA 1
ATOM 2806 C C . VAL A 1 359 ? -7.647 6.118 19.065 1.00 96.81 359 VAL A C 1
ATOM 2808 O O . VAL A 1 359 ? -6.898 6.768 19.792 1.00 96.81 359 VAL A O 1
ATOM 2811 N N . LEU A 1 360 ? -7.973 6.519 17.831 1.00 96.81 360 LEU A N 1
ATOM 2812 C CA . LEU A 1 360 ? -7.470 7.766 17.254 1.00 96.81 360 LEU A CA 1
ATOM 2813 C C . LEU A 1 360 ? -7.982 8.986 18.030 1.00 96.81 360 LEU A C 1
ATOM 2815 O O . LEU A 1 360 ? -7.185 9.833 18.432 1.00 96.81 360 LEU A O 1
ATOM 2819 N N . ALA A 1 361 ? -9.286 9.032 18.311 1.00 96.25 361 ALA A N 1
ATOM 2820 C CA . ALA A 1 361 ? -9.916 10.091 19.094 1.00 96.25 361 ALA A CA 1
ATOM 2821 C C . ALA A 1 361 ? -9.284 10.222 20.481 1.00 96.25 361 ALA A C 1
ATOM 2823 O O . ALA A 1 361 ? -8.867 11.311 20.863 1.00 96.25 361 ALA A O 1
ATOM 2824 N N . ALA A 1 362 ? -9.138 9.115 21.211 1.00 95.06 362 ALA A N 1
ATOM 2825 C CA . ALA A 1 362 ? -8.524 9.123 22.537 1.00 95.06 362 ALA A CA 1
ATOM 2826 C C . ALA A 1 362 ? -7.039 9.519 22.517 1.00 95.06 362 ALA A C 1
ATOM 2828 O O . ALA A 1 362 ? -6.519 9.980 23.531 1.00 95.06 362 ALA A O 1
ATOM 2829 N N . LYS A 1 363 ? -6.343 9.333 21.387 1.00 94.94 363 LYS A N 1
ATOM 2830 C CA . LYS A 1 363 ? -4.938 9.725 21.245 1.00 94.94 363 LYS A CA 1
ATOM 2831 C C . LYS A 1 363 ? -4.762 11.204 20.902 1.00 94.94 363 LYS A C 1
ATOM 2833 O O . LYS A 1 363 ? -3.780 11.797 21.339 1.00 94.94 363 LYS A O 1
ATOM 2838 N N . GLN A 1 364 ? -5.668 11.775 20.110 1.00 94.81 364 GLN A N 1
ATOM 2839 C CA . GLN A 1 364 ? -5.557 13.149 19.606 1.00 94.81 364 GLN A CA 1
ATOM 2840 C C . GLN A 1 364 ? -6.346 14.173 20.435 1.00 94.81 364 GLN A C 1
ATOM 2842 O O . GLN A 1 364 ? -6.003 15.354 20.435 1.00 94.81 364 GLN A O 1
ATOM 2847 N N . LEU A 1 365 ? -7.384 13.747 21.159 1.00 94.62 365 LEU A N 1
ATOM 2848 C CA . LEU A 1 365 ? -8.235 14.633 21.945 1.00 94.62 365 LEU A CA 1
ATOM 2849 C C . LEU A 1 365 ? -7.945 14.518 23.445 1.00 94.62 365 LEU A C 1
ATOM 2851 O O . LEU A 1 365 ? -7.978 13.442 24.033 1.00 94.62 365 LEU A O 1
ATOM 2855 N N . ASN A 1 366 ? -7.754 15.665 24.091 1.00 93.31 366 ASN A N 1
ATOM 2856 C CA . ASN A 1 366 ? -7.585 15.764 25.534 1.00 93.31 366 ASN A CA 1
ATOM 2857 C C . ASN A 1 366 ? -8.905 15.560 26.294 1.00 93.31 366 ASN A C 1
ATOM 2859 O O . ASN A 1 366 ? -9.949 16.104 25.921 1.00 93.31 366 ASN A O 1
ATOM 2863 N N . ASN A 1 367 ? -8.825 14.847 27.419 1.00 91.50 367 ASN A N 1
ATOM 2864 C CA . ASN A 1 367 ? -9.897 14.688 28.410 1.00 91.50 367 ASN A CA 1
ATOM 2865 C C . ASN A 1 367 ? -11.225 14.132 27.859 1.00 91.50 367 ASN A C 1
ATOM 2867 O O . ASN A 1 367 ? -12.288 14.461 28.378 1.00 91.50 367 ASN A O 1
ATOM 2871 N N . VAL A 1 368 ? -11.191 13.307 26.812 1.00 93.06 368 VAL A N 1
ATOM 2872 C CA . VAL A 1 368 ? -12.399 12.658 26.279 1.00 93.06 368 VAL A CA 1
ATOM 2873 C C . VAL A 1 368 ? -12.714 11.357 27.014 1.00 93.06 368 VAL A C 1
ATOM 2875 O O . VAL A 1 368 ? -11.818 10.627 27.433 1.00 93.06 368 VAL A O 1
ATOM 2878 N N . THR A 1 369 ? -14.001 11.040 27.137 1.00 92.81 369 THR A N 1
ATOM 2879 C CA . THR A 1 369 ? -14.473 9.718 27.573 1.00 92.81 369 THR A CA 1
ATOM 2880 C C . THR A 1 369 ? -15.098 9.014 26.384 1.00 92.81 369 THR A C 1
ATOM 2882 O O . THR A 1 369 ? -16.022 9.547 25.779 1.00 92.81 369 THR A O 1
ATOM 2885 N N . ILE A 1 370 ? -14.624 7.816 26.045 1.00 94.50 370 ILE A N 1
ATOM 2886 C CA . ILE A 1 370 ? -15.143 7.077 24.892 1.00 94.50 370 ILE A CA 1
ATOM 2887 C C . ILE A 1 370 ? -15.794 5.781 25.349 1.00 94.50 370 ILE A C 1
ATOM 2889 O O . ILE A 1 370 ? -15.175 4.964 26.032 1.00 94.50 370 ILE A O 1
ATOM 2893 N N . VAL A 1 371 ? -17.044 5.588 24.940 1.00 95.25 371 VAL A N 1
ATOM 2894 C CA . VAL A 1 371 ? -17.783 4.339 25.100 1.00 95.25 371 VAL A CA 1
ATOM 2895 C C . VAL A 1 371 ? -17.813 3.654 23.741 1.00 95.25 371 VAL A C 1
ATOM 2897 O O . VAL A 1 371 ? -18.478 4.124 22.824 1.00 95.25 371 VAL A O 1
ATOM 2900 N N . ALA A 1 372 ? -17.063 2.563 23.610 1.00 94.75 372 ALA A N 1
ATOM 2901 C CA . ALA A 1 372 ? -16.945 1.811 22.367 1.00 94.75 372 ALA A CA 1
ATOM 2902 C C . ALA A 1 372 ? -17.680 0.470 22.474 1.00 94.75 372 ALA A C 1
ATOM 2904 O O . ALA A 1 372 ? -17.482 -0.285 23.431 1.00 94.75 372 ALA A O 1
ATOM 2905 N N . ASN A 1 373 ? -18.499 0.176 21.473 1.00 94.81 373 ASN A N 1
ATOM 2906 C CA . ASN A 1 373 ? -19.284 -1.040 21.341 1.00 94.81 373 ASN A CA 1
ATOM 2907 C C . ASN A 1 373 ? -19.052 -1.659 19.961 1.00 94.81 373 ASN A C 1
ATOM 2909 O O . ASN A 1 373 ? -18.838 -0.949 18.985 1.00 94.81 373 ASN A O 1
ATOM 2913 N N . ASP A 1 374 ? -19.128 -2.983 19.887 1.00 95.75 374 ASP A N 1
ATOM 2914 C CA . ASP A 1 374 ? -19.254 -3.698 18.625 1.00 95.75 374 ASP A CA 1
ATOM 2915 C C . ASP A 1 374 ? -19.998 -5.013 18.878 1.00 95.75 374 ASP A C 1
ATOM 2917 O O . ASP A 1 374 ? -19.864 -5.614 19.947 1.00 95.75 374 ASP A O 1
ATOM 2921 N N . LEU A 1 375 ? -20.793 -5.452 17.902 1.00 95.00 375 LEU A N 1
ATOM 2922 C CA . LEU A 1 375 ? -21.485 -6.738 17.966 1.00 95.00 375 LEU A CA 1
ATOM 2923 C C . LEU A 1 375 ? -20.491 -7.905 17.875 1.00 95.00 375 LEU A C 1
ATOM 2925 O O . LEU A 1 375 ? -20.697 -8.948 18.492 1.00 95.00 375 LEU A O 1
ATOM 2929 N N . ASN A 1 376 ? -19.414 -7.731 17.110 1.00 94.50 376 ASN A N 1
ATOM 2930 C CA . ASN A 1 376 ? -18.409 -8.751 16.893 1.00 94.50 376 ASN A CA 1
ATOM 2931 C C . ASN A 1 376 ? -17.460 -8.845 18.106 1.00 94.50 376 ASN A C 1
ATOM 2933 O O . ASN A 1 376 ? -16.687 -7.917 18.370 1.00 94.50 376 ASN A O 1
ATOM 2937 N N . PRO A 1 377 ? -17.429 -9.979 18.830 1.00 95.19 377 PRO A N 1
ATOM 2938 C CA . PRO A 1 377 ? -16.590 -10.117 20.019 1.00 95.19 377 PRO A CA 1
ATOM 2939 C C . PRO A 1 377 ? -15.089 -10.032 19.705 1.00 95.19 377 PRO A C 1
ATOM 2941 O O . PRO A 1 377 ? -14.324 -9.533 20.535 1.00 95.19 377 PRO A O 1
ATOM 2944 N N . TYR A 1 378 ? -14.660 -10.457 18.509 1.00 96.25 378 TYR A N 1
ATOM 2945 C CA . TYR A 1 378 ? -13.268 -10.314 18.078 1.00 96.25 378 TYR A CA 1
ATOM 2946 C C . TYR A 1 378 ? -12.902 -8.844 17.886 1.00 96.25 378 TYR A C 1
ATOM 2948 O O . TYR A 1 378 ? -11.843 -8.419 18.339 1.00 96.25 378 TYR A O 1
ATOM 2956 N N . ALA A 1 379 ? -13.793 -8.052 17.285 1.00 96.19 379 ALA A N 1
ATOM 2957 C CA . ALA A 1 379 ? -13.600 -6.615 17.119 1.00 96.19 379 ALA A CA 1
ATOM 2958 C C . ALA A 1 379 ? -13.403 -5.928 18.481 1.00 96.19 379 ALA A C 1
ATOM 2960 O O . ALA A 1 379 ? -12.389 -5.267 18.695 1.00 96.19 379 ALA A O 1
ATOM 2961 N N . VAL A 1 380 ? -14.275 -6.212 19.457 1.00 95.75 380 VAL A N 1
ATOM 2962 C CA . VAL A 1 380 ? -14.144 -5.695 20.833 1.00 95.75 380 VAL A CA 1
ATOM 2963 C C . VAL A 1 380 ? -12.822 -6.115 21.485 1.00 95.75 380 VAL A C 1
ATOM 2965 O O . VAL A 1 380 ? -12.192 -5.322 22.194 1.00 95.75 380 VAL A O 1
ATOM 2968 N N . GLN A 1 381 ? -12.385 -7.361 21.281 1.00 96.62 381 GLN A N 1
ATOM 2969 C CA . GLN A 1 381 ? -11.102 -7.840 21.794 1.00 96.62 381 GLN A CA 1
ATOM 2970 C C . GLN A 1 381 ? -9.930 -7.065 21.178 1.00 96.62 381 GLN A C 1
ATOM 2972 O O . GLN A 1 381 ? -9.069 -6.584 21.919 1.00 96.62 381 GLN A O 1
ATOM 2977 N N . TYR A 1 382 ? -9.915 -6.897 19.855 1.00 97.62 382 TYR A N 1
ATOM 2978 C CA . TYR A 1 382 ? -8.870 -6.143 19.167 1.00 97.62 382 TYR A CA 1
ATOM 2979 C C . TYR A 1 382 ? -8.898 -4.659 19.524 1.00 97.62 382 TYR A C 1
ATOM 2981 O O . TYR A 1 382 ? -7.839 -4.101 19.783 1.00 97.62 382 TYR A O 1
ATOM 2989 N N . ALA A 1 383 ? -10.067 -4.029 19.653 1.00 96.75 383 ALA A N 1
ATOM 2990 C CA . ALA A 1 383 ? -10.187 -2.642 20.101 1.00 96.75 383 ALA A CA 1
ATOM 2991 C C . ALA A 1 383 ? -9.554 -2.429 21.486 1.00 96.75 383 ALA A C 1
ATOM 2993 O O . ALA A 1 383 ? -8.796 -1.481 21.683 1.00 96.75 383 ALA A O 1
ATOM 2994 N N . LYS A 1 384 ? -9.778 -3.351 22.435 1.00 95.75 384 LYS A N 1
ATOM 2995 C CA . LYS A 1 384 ? -9.133 -3.320 23.763 1.00 95.75 384 LYS A CA 1
ATOM 2996 C C . LYS A 1 384 ? -7.615 -3.463 23.671 1.00 95.75 384 LYS A C 1
ATOM 2998 O O . LYS A 1 384 ? -6.885 -2.711 24.315 1.00 95.75 384 LYS A O 1
ATOM 3003 N N . GLN A 1 385 ? -7.142 -4.422 22.879 1.00 96.56 385 GLN A N 1
ATOM 3004 C CA . GLN A 1 385 ? -5.710 -4.645 22.670 1.00 96.56 385 GLN A CA 1
ATOM 3005 C C . GLN A 1 385 ? -5.052 -3.443 21.981 1.00 96.56 385 GLN A C 1
ATOM 3007 O O . GLN A 1 385 ? -3.969 -3.029 22.381 1.00 96.56 385 GLN A O 1
ATOM 3012 N N . ASN A 1 386 ? -5.720 -2.843 20.997 1.00 97.69 386 ASN A N 1
ATOM 3013 C CA . ASN A 1 386 ? -5.269 -1.652 20.286 1.00 97.69 386 ASN A CA 1
ATOM 3014 C C . ASN A 1 386 ? -5.250 -0.426 21.196 1.00 97.69 386 ASN A C 1
ATOM 3016 O O . ASN A 1 386 ? -4.273 0.318 21.174 1.00 97.69 386 ASN A O 1
ATOM 3020 N N . ALA A 1 387 ? -6.252 -0.241 22.055 1.00 95.69 387 ALA A N 1
ATOM 3021 C CA . ALA A 1 387 ? -6.225 0.813 23.062 1.00 95.69 387 ALA A CA 1
ATOM 3022 C C . ALA A 1 387 ? -4.997 0.671 23.976 1.00 95.69 387 ALA A C 1
ATOM 3024 O O . ALA A 1 387 ? -4.209 1.610 24.102 1.00 95.69 387 ALA A O 1
ATOM 3025 N N . HIS A 1 388 ? -4.767 -0.529 24.517 1.00 95.50 388 HIS A N 1
ATOM 3026 C CA . HIS A 1 388 ? -3.597 -0.806 25.349 1.00 95.50 388 HIS A CA 1
ATOM 3027 C C . HIS A 1 388 ? -2.277 -0.572 24.597 1.00 95.50 388 HIS A C 1
ATOM 3029 O O . HIS A 1 388 ? -1.391 0.113 25.105 1.00 95.50 388 HIS A O 1
ATOM 3035 N N . ARG A 1 389 ? -2.172 -1.060 23.354 1.00 95.94 389 ARG A N 1
ATOM 3036 C CA . ARG A 1 389 ? -0.997 -0.886 22.485 1.00 95.94 389 ARG A CA 1
ATOM 3037 C C . ARG A 1 389 ? -0.657 0.586 22.235 1.00 95.94 389 ARG A C 1
ATOM 3039 O O . ARG A 1 389 ? 0.511 0.915 22.072 1.00 95.94 389 ARG A O 1
ATOM 3046 N N . ASN A 1 390 ? -1.654 1.468 22.224 1.00 96.50 390 ASN A N 1
ATOM 3047 C CA . ASN A 1 390 ? -1.465 2.908 22.029 1.00 96.50 390 ASN A CA 1
ATOM 3048 C C . ASN A 1 390 ? -1.338 3.697 23.348 1.00 96.50 390 ASN A C 1
ATOM 3050 O O . ASN A 1 390 ? -1.338 4.935 23.332 1.00 96.50 390 ASN A O 1
ATOM 3054 N N . GLY A 1 391 ? -1.188 2.997 24.478 1.00 94.12 391 GLY A N 1
ATOM 3055 C CA . GLY A 1 391 ? -1.000 3.587 25.804 1.00 94.12 391 GLY A CA 1
ATOM 3056 C C . GLY A 1 391 ? -2.273 4.181 26.405 1.00 94.12 391 GLY A C 1
ATOM 3057 O O . GLY A 1 391 ? -2.187 5.054 27.263 1.00 94.12 391 GLY A O 1
ATOM 3058 N N . LEU A 1 392 ? -3.451 3.755 25.942 1.00 92.25 392 LEU A N 1
ATOM 3059 C CA . LEU A 1 392 ? -4.729 4.232 26.459 1.00 92.25 392 LEU A CA 1
ATOM 3060 C C . LEU A 1 392 ? -5.172 3.383 27.654 1.00 92.25 392 LEU A C 1
ATOM 3062 O O . LEU A 1 392 ? -5.092 2.151 27.639 1.00 92.25 392 LEU A O 1
ATOM 3066 N N . LEU A 1 393 ? -5.664 4.055 28.692 1.00 79.50 393 LEU A N 1
ATOM 3067 C CA . LEU A 1 393 ? -6.193 3.408 29.886 1.00 79.50 393 LEU A CA 1
ATOM 3068 C C . LEU A 1 393 ? -7.603 2.882 29.609 1.00 79.50 393 LEU A C 1
ATOM 3070 O O . LEU A 1 393 ? -8.493 3.628 29.207 1.00 79.50 393 LEU A O 1
ATOM 3074 N N . PHE A 1 394 ? -7.818 1.591 29.855 1.00 67.88 394 PHE A N 1
ATOM 3075 C CA . PHE A 1 394 ? -9.138 0.979 29.754 1.00 67.88 394 PHE A CA 1
ATOM 3076 C C . PHE A 1 394 ? -9.780 0.930 31.141 1.00 67.88 394 PHE A C 1
ATOM 3078 O O . PHE A 1 394 ? -9.397 0.111 31.979 1.00 67.88 394 PHE A O 1
ATOM 3085 N N . ASN A 1 395 ? -10.764 1.791 31.397 1.00 65.94 395 ASN A N 1
ATOM 3086 C CA . ASN A 1 395 ? -11.472 1.783 32.672 1.00 65.94 395 ASN A CA 1
ATOM 3087 C C . ASN A 1 395 ? -12.609 0.746 32.621 1.00 65.94 395 ASN A C 1
ATOM 3089 O O . ASN A 1 395 ? -13.664 0.977 32.032 1.00 65.94 395 ASN A O 1
ATOM 3093 N N . LYS A 1 396 ? -12.397 -0.439 33.206 1.00 49.62 396 LYS A N 1
ATOM 3094 C CA . LYS A 1 396 ? -13.457 -1.448 33.378 1.00 49.62 396 LYS A CA 1
ATOM 3095 C C . LYS A 1 396 ? -14.394 -1.014 34.518 1.00 49.62 396 LYS A C 1
ATOM 3097 O O . LYS A 1 396 ? -14.229 -1.545 35.600 1.00 49.62 396 LYS A O 1
ATOM 3102 N N . ASN A 1 397 ? -15.343 -0.088 34.341 1.00 46.78 397 ASN A N 1
ATOM 3103 C CA . ASN A 1 397 ? -16.394 0.218 35.346 1.00 46.78 397 ASN A CA 1
ATOM 3104 C C . ASN A 1 397 ? -17.535 1.030 34.683 1.00 46.78 397 ASN A C 1
ATOM 3106 O O . ASN A 1 397 ? -17.228 1.939 33.928 1.00 46.78 397 ASN A O 1
ATOM 3110 N N . LYS A 1 398 ? -18.854 0.816 34.847 1.00 44.78 398 LYS A N 1
ATOM 3111 C CA . LYS A 1 398 ? -19.706 0.209 35.890 1.00 44.78 398 LYS A CA 1
ATOM 3112 C C . LYS A 1 398 ? -20.884 -0.548 35.236 1.00 44.78 398 LYS A C 1
ATOM 3114 O O . LYS A 1 398 ? -21.757 0.084 34.663 1.00 44.78 398 LYS A O 1
ATOM 3119 N N . ASN A 1 399 ? -20.956 -1.871 35.374 1.00 35.53 399 ASN A N 1
ATOM 3120 C CA . ASN A 1 399 ? -22.224 -2.622 35.249 1.00 35.53 399 ASN A CA 1
ATOM 3121 C C . ASN A 1 399 ? -22.371 -3.675 36.366 1.00 35.53 399 ASN A C 1
ATOM 3123 O O . ASN A 1 399 ? -23.109 -4.647 36.248 1.00 35.53 399 ASN A O 1
ATOM 3127 N N . ARG A 1 400 ? -21.658 -3.481 37.483 1.00 40.41 400 ARG A N 1
ATOM 3128 C CA . ARG A 1 400 ? -21.859 -4.224 38.727 1.00 40.41 400 ARG A CA 1
ATOM 3129 C C . ARG A 1 400 ? -22.189 -3.225 39.830 1.00 40.41 400 ARG A C 1
ATOM 3131 O O . ARG A 1 400 ? -21.383 -2.349 40.119 1.00 40.41 400 ARG A O 1
ATOM 3138 N N . ASN A 1 401 ? -23.368 -3.412 40.412 1.00 35.50 401 ASN A N 1
ATOM 3139 C CA . ASN A 1 401 ? -23.891 -2.796 41.631 1.00 35.50 401 ASN A CA 1
ATOM 3140 C C . ASN A 1 401 ? -24.433 -1.367 41.499 1.00 35.50 401 ASN A C 1
ATOM 3142 O O . ASN A 1 401 ? -23.819 -0.397 41.928 1.00 35.50 401 ASN A O 1
ATOM 3146 N N . ASN A 1 402 ? -25.692 -1.285 41.065 1.00 37.62 402 ASN A N 1
ATOM 3147 C CA . ASN A 1 402 ? -26.616 -0.225 41.476 1.00 37.62 402 ASN A CA 1
ATOM 3148 C C . ASN A 1 402 ? -27.202 -0.515 42.878 1.00 37.62 402 ASN A C 1
ATOM 3150 O O . ASN A 1 402 ? -28.393 -0.363 43.098 1.00 37.62 402 ASN A O 1
ATOM 3154 N N . ASN A 1 403 ? -26.364 -0.975 43.812 1.00 41.22 403 ASN A N 1
ATOM 3155 C CA . ASN A 1 403 ? -26.680 -1.092 45.235 1.00 41.22 403 ASN A CA 1
ATOM 3156 C C . ASN A 1 403 ? -25.383 -0.901 46.031 1.00 41.22 403 ASN A C 1
ATOM 3158 O O . ASN A 1 403 ? -24.563 -1.815 46.101 1.00 41.22 403 ASN A O 1
ATOM 3162 N N . ASN A 1 404 ? -25.228 0.314 46.568 1.00 36.47 404 ASN A N 1
ATOM 3163 C CA . ASN A 1 404 ? -24.513 0.710 47.792 1.00 36.47 404 ASN A CA 1
ATOM 3164 C C . ASN A 1 404 ? -23.625 1.954 47.618 1.00 36.47 404 ASN A C 1
ATOM 3166 O O . ASN A 1 404 ? -22.533 1.899 47.068 1.00 36.47 404 ASN A O 1
ATOM 3170 N N . ASN A 1 405 ? -24.164 3.053 48.157 1.00 36.91 405 ASN A N 1
ATOM 3171 C CA . ASN A 1 405 ? -23.550 4.079 49.004 1.00 36.91 405 ASN A CA 1
ATOM 3172 C C . ASN A 1 405 ? -22.197 4.717 48.641 1.00 36.91 405 ASN A C 1
ATOM 3174 O O . ASN A 1 405 ? -21.156 4.075 48.611 1.00 36.91 405 ASN A O 1
ATOM 3178 N N . ASN A 1 406 ? -22.263 6.054 48.548 1.00 40.94 406 ASN A N 1
ATOM 3179 C CA . ASN A 1 406 ? -21.389 7.050 49.184 1.00 40.94 406 ASN A CA 1
ATOM 3180 C C . ASN A 1 406 ? -19.921 6.667 49.422 1.00 40.94 406 ASN A C 1
ATOM 3182 O O . ASN A 1 406 ? -19.608 5.980 50.388 1.00 40.94 406 ASN A O 1
ATOM 3186 N N . ASN A 1 407 ? -19.009 7.277 48.665 1.00 35.50 407 ASN A N 1
ATOM 3187 C CA . ASN A 1 407 ? -18.196 8.412 49.129 1.00 35.50 407 ASN A CA 1
ATOM 3188 C C . ASN A 1 407 ? -16.973 8.625 48.225 1.00 35.50 407 ASN A C 1
ATOM 3190 O O . ASN A 1 407 ? -16.285 7.685 47.852 1.00 35.50 407 ASN A O 1
ATOM 3194 N N . ASN A 1 408 ? -16.695 9.911 48.015 1.00 34.72 408 ASN A N 1
ATOM 3195 C CA . ASN A 1 408 ? -15.388 10.550 47.888 1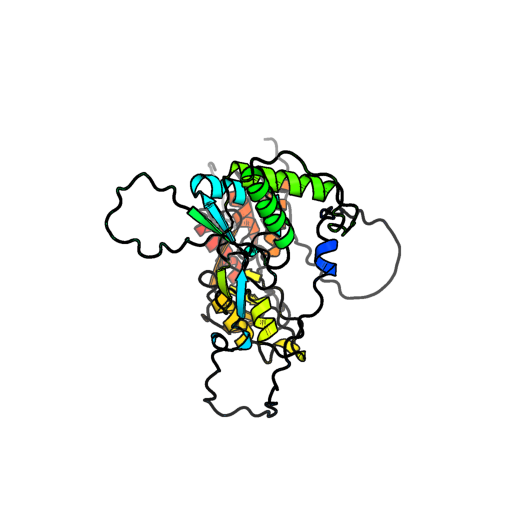.00 34.72 408 ASN A CA 1
ATOM 3196 C C . ASN A 1 408 ? -14.427 10.238 46.724 1.00 34.72 408 ASN A C 1
ATOM 3198 O O . ASN A 1 408 ? -13.935 9.135 46.527 1.00 34.72 408 ASN A O 1
ATOM 3202 N N . ASN A 1 409 ? -14.016 11.379 46.158 1.00 31.70 409 ASN A N 1
ATOM 3203 C CA . ASN A 1 409 ? -12.696 11.757 45.658 1.00 31.70 409 ASN A CA 1
ATOM 3204 C C . ASN A 1 409 ? -12.336 11.451 44.198 1.00 31.70 409 ASN A C 1
ATOM 3206 O O . ASN A 1 409 ? -12.094 10.318 43.805 1.00 31.70 409 ASN A O 1
ATOM 3210 N N . ASN A 1 410 ? -12.226 12.568 43.466 1.00 31.95 410 ASN A N 1
ATOM 3211 C CA . ASN A 1 410 ? -11.213 12.926 42.470 1.00 31.95 410 ASN A CA 1
ATOM 3212 C C . ASN A 1 410 ? -10.727 11.825 41.517 1.00 31.95 410 ASN A C 1
ATOM 3214 O O . ASN A 1 410 ? -9.816 11.067 41.846 1.00 31.95 410 ASN A O 1
ATOM 3218 N N . ASN A 1 411 ? -11.250 11.853 40.290 1.00 27.14 411 ASN A N 1
ATOM 3219 C CA . ASN A 1 411 ? -10.476 12.167 39.079 1.00 27.14 411 ASN A CA 1
ATOM 3220 C C . ASN A 1 411 ? -11.408 12.326 37.878 1.00 27.14 411 ASN A C 1
ATOM 3222 O O . ASN A 1 411 ? -12.180 11.377 37.609 1.00 27.14 411 ASN A O 1
#

Organism: NCBI:txid420275

Sequence (411 aa):
MMKRPMHLLLLAACISASSSSMIGSAAASVAVTFRRSRSTAFLHSVLRKRQIPASPFQLLQSADASSSSQAAEDWRTRPDLQETLELPSLKVPQSSLHLLLRDARFRPFLASSVADIHPRLKNVADLATREAPANQEIQQSEQHKLLLFHPETAAPLLNAHLQALLLLKSDAKDYKHDESGNDIAILNNEDHDNYKLLQERLMECECQPGPTVQVRADYTVLPVDAILQRLLPPDAHPTPTSYEQVGHVAHLNLNDRHLPYRHLIGSVMLEKLQPHIRTVVNKVGQVSGPHRTYEMELLAGDNSTNVKLVEQGITLEFDLAKVYWCSRLAGERQRLIQEEFHHGQVIADAFCGAGALCVLAAKQLNNVTIVANDLNPYAVQYAKQNAHRNGLLFNKNKNRNNNNNNNNNNN

Radius of gyration: 30.51 Å; chains: 1; bounding box: 88×70×95 Å

Foldseek 3Di:
DDDDDFDEDDDDPPPDPDDDDDDDDDDDDPDPDPPDDPVVPPVVVPPDDPDDPPDDDDDPDDDDDDDDDPPPPPLQPDPLQKDKDWWWWKWFQPVLVVVLVPPPLCVCFFPLVDPQWPNPPPQKAADDDDPDPPDDDDDPDRGIIIRTTDPPPCVVLVVVLVVVVVVVVDPDDDDDDDPPDPDPDDDDPVVVVSSVVSSVSCVVRVMGGDHTDIDTRGLQTGDLQSSCVSVDDPQLPPDQPDWDDFFQETEGAGDPSCVVVLLVSLVSCCVNPPPRHFWYWYWDDAQDDPQSATDIDTSDGDPAQFHWDAAPNFIFTARNRQWDDDPVCSVVLVCCLPPPDAAQHEYEAAACTLNPNVLNNQLNHHNYHYHHHHPRVRRVVNNVVSCVRSVHDDDPDDPPDPDDDDDDDDD

Secondary structure (DSSP, 8-state):
-------EEEE------PPP-----------------GGGTTHHHH----------------------------GGG-GGG-EEEEE-EEEEETTTHHHHHH-GGGGGGBGGGSTTS-TTS-SEEE-------S---------EEEEEB-TTTSHHHHHHHHHHHHHHHS-----PPPS---------HHHHHHHHHHHHHHHHTT-EEPPPEEEEE-TTTS-HHHHHHHHS-GGGPSP----EEETTEEEE---GGGGGGHHHHHHHHHHHHTTT--EEEEEEEEEETTTTEEEEEEEEE----EEEEEETTEEEEEETTTS---GGGHHHHHHIIIII--TT-EEEETT-TTTHHHHHHHHHSTT-EEEE--S-HHHHHHHHHHHHHTT------SSS-S---------

InterPro domains:
  IPR029063 S-adenosyl-L-methionine-dependent methyltransferase superfamily [G3DSA:3.40.50.150] (305-410)
  IPR029063 S-adenosyl-L-methionine-dependent methyltransferase superfamily [SSF53335] (238-392)
  IPR030382 SAM-dependent methyltransferase TRM5/TYW2-type [PS51684] (243-411)
  IPR056743 TRM5/TYW2-like, methyltransferase domain [PF02475] (310-391)
  IPR056744 TRM5/TYW2-like, N-terminal domain [PF25133] (226-303)

pLDDT: mean 71.32, std 26.01, range [20.95, 98.12]